Protein AF-0000000087712614 (afdb_homodimer)

Structure (mmCIF, N/CA/C/O backbone):
data_AF-0000000087712614-model_v1
#
loop_
_entity.id
_entity.type
_entity.pdbx_description
1 polymer 'FAD-binding protein'
#
loop_
_atom_site.group_PDB
_atom_site.id
_atom_site.type_symbol
_atom_site.label_atom_id
_atom_site.label_alt_id
_atom_site.label_comp_id
_atom_site.label_asym_id
_atom_site.label_entity_id
_atom_site.label_seq_id
_atom_site.pdbx_PDB_ins_code
_atom_site.Cartn_x
_atom_site.Cartn_y
_atom_site.Cartn_z
_atom_site.occupancy
_atom_site.B_iso_or_equiv
_atom_site.auth_seq_id
_atom_site.auth_comp_id
_atom_site.auth_asym_id
_atom_site.auth_atom_id
_atom_site.pdbx_PDB_model_num
ATOM 1 N N . MET A 1 1 ? -12.805 36.719 10.297 1 33.91 1 MET A N 1
ATOM 2 C CA . MET A 1 1 ? -12.125 36.125 9.141 1 33.91 1 MET A CA 1
ATOM 3 C C . MET A 1 1 ? -12.875 34.906 8.617 1 33.91 1 MET A C 1
ATOM 5 O O . MET A 1 1 ? -13.258 34.031 9.398 1 33.91 1 MET A O 1
ATOM 9 N N . ALA A 1 2 ? -13.734 34.875 7.688 1 45.16 2 ALA A N 1
ATOM 10 C CA . ALA A 1 2 ? -14.758 33.906 7.344 1 45.16 2 ALA A CA 1
ATOM 11 C C . ALA A 1 2 ? -14.164 32.5 7.293 1 45.16 2 ALA A C 1
ATOM 13 O O . ALA A 1 2 ? -13.086 32.281 6.734 1 45.16 2 ALA A O 1
ATOM 14 N N . GLY A 1 3 ? -14.352 31.453 8.211 1 66.75 3 GLY A N 1
ATOM 15 C CA . GLY A 1 3 ? -13.695 30.266 8.711 1 66.75 3 GLY A CA 1
ATOM 16 C C . GLY A 1 3 ? -13.422 29.234 7.637 1 66.75 3 GLY A C 1
ATOM 17 O O . GLY A 1 3 ? -14.062 29.25 6.582 1 66.75 3 GLY A O 1
ATOM 18 N N . GLU A 1 4 ? -12.125 28.641 7.559 1 88.06 4 GLU A N 1
ATOM 19 C CA . GLU A 1 4 ? -11.711 27.578 6.645 1 88.06 4 GLU A CA 1
ATOM 20 C C . GLU A 1 4 ? -12.703 26.422 6.656 1 88.06 4 GLU A C 1
ATOM 22 O O . GLU A 1 4 ? -13.008 25.859 7.715 1 88.06 4 GLU A O 1
ATOM 27 N N . LYS A 1 5 ? -13.414 26.234 5.465 1 97.12 5 LYS A N 1
ATOM 28 C CA . LYS A 1 5 ? -14.406 25.172 5.348 1 97.12 5 LYS A CA 1
ATOM 29 C C . LYS A 1 5 ? -14.016 24.172 4.266 1 97.12 5 LYS A C 1
ATOM 31 O O . LYS A 1 5 ? -13.633 24.562 3.16 1 97.12 5 LYS A O 1
ATOM 36 N N . VAL A 1 6 ? -14.062 22.844 4.621 1 98.75 6 VAL A N 1
ATOM 37 C CA . VAL A 1 6 ? -13.672 21.781 3.699 1 98.75 6 VAL A CA 1
ATOM 38 C C . VAL A 1 6 ? -14.828 20.797 3.525 1 98.75 6 VAL A C 1
ATOM 40 O O . VAL A 1 6 ? -15.477 20.422 4.5 1 98.75 6 VAL A O 1
ATOM 43 N N . LEU A 1 7 ? -15.141 20.469 2.268 1 98.88 7 LEU A N 1
ATOM 44 C CA . LEU A 1 7 ? -16.125 19.438 1.976 1 98.88 7 LEU A CA 1
ATOM 45 C C . LEU A 1 7 ? -15.461 18.078 1.809 1 98.88 7 LEU A C 1
ATOM 47 O O . LEU A 1 7 ? -14.445 17.953 1.116 1 98.88 7 LEU A O 1
ATOM 51 N N . VAL A 1 8 ? -15.953 17.094 2.512 1 98.94 8 VAL A N 1
ATOM 52 C CA . VAL A 1 8 ? -15.508 15.711 2.35 1 98.94 8 VAL A CA 1
ATOM 53 C C . VAL A 1 8 ? -16.625 14.875 1.742 1 98.94 8 VAL A C 1
ATOM 55 O O . VAL A 1 8 ? -17.75 14.844 2.27 1 98.94 8 VAL A O 1
ATOM 58 N N . VAL A 1 9 ? -16.344 14.219 0.599 1 98.94 9 VAL A N 1
ATOM 59 C CA . VAL A 1 9 ? -17.328 13.398 -0.088 1 98.94 9 VAL A CA 1
ATOM 60 C C . VAL A 1 9 ? -17.047 11.922 0.184 1 98.94 9 VAL A C 1
ATOM 62 O O . VAL A 1 9 ? -16.078 11.359 -0.318 1 98.94 9 VAL A O 1
ATOM 65 N N . GLY A 1 10 ? -17.938 11.273 0.932 1 98.75 10 GLY A N 1
ATOM 66 C CA . GLY A 1 10 ? -17.781 9.883 1.324 1 98.75 10 GLY A CA 1
ATOM 67 C C . GLY A 1 10 ? -17.359 9.719 2.775 1 98.75 10 GLY A C 1
ATOM 68 O O . GLY A 1 10 ? -16.453 10.406 3.25 1 98.75 10 GLY A O 1
ATOM 69 N N . SER A 1 11 ? -18.031 8.758 3.434 1 98.69 11 SER A N 1
ATOM 70 C CA . SER A 1 11 ? -17.766 8.555 4.852 1 98.69 11 SER A CA 1
ATOM 71 C C . SER A 1 11 ? -17.203 7.156 5.113 1 98.69 11 SER A C 1
ATOM 73 O O . SER A 1 11 ? -17.578 6.512 6.102 1 98.69 11 SER A O 1
ATOM 75 N N . GLY A 1 12 ? -16.422 6.652 4.125 1 98.62 12 GLY A N 1
ATOM 76 C CA . GLY A 1 12 ? -15.617 5.477 4.406 1 98.62 12 GLY A CA 1
ATOM 77 C C . GLY A 1 12 ? -14.414 5.773 5.277 1 98.62 12 GLY A C 1
ATOM 78 O O . GLY A 1 12 ? -14.273 6.883 5.793 1 98.62 12 GLY A O 1
ATOM 79 N N . PRO A 1 13 ? -13.555 4.793 5.406 1 98.75 13 PRO A N 1
ATOM 80 C CA . PRO A 1 13 ? -12.398 4.98 6.285 1 98.75 13 PRO A CA 1
ATOM 81 C C . PRO A 1 13 ? -11.586 6.227 5.938 1 98.75 13 PRO A C 1
ATOM 83 O O . PRO A 1 13 ? -11.18 6.969 6.832 1 98.75 13 PRO A O 1
ATOM 86 N N . ALA A 1 14 ? -11.375 6.473 4.691 1 98.88 14 ALA A N 1
ATOM 87 C CA . ALA A 1 14 ? -10.578 7.617 4.262 1 98.88 14 ALA A CA 1
ATOM 88 C C . ALA A 1 14 ? -11.281 8.93 4.605 1 98.88 14 ALA A C 1
ATOM 90 O O . ALA A 1 14 ? -10.664 9.844 5.156 1 98.88 14 ALA A O 1
ATOM 91 N N . GLY A 1 15 ? -12.555 9.031 4.297 1 98.88 15 GLY A N 1
ATOM 92 C CA . GLY A 1 15 ? -13.312 10.242 4.578 1 98.88 15 GLY A CA 1
ATOM 93 C C . GLY A 1 15 ? -13.453 10.523 6.062 1 98.88 15 GLY A C 1
ATOM 94 O O . GLY A 1 15 ? -13.352 11.672 6.496 1 98.88 15 GLY A O 1
ATOM 95 N N . LEU A 1 16 ? -13.688 9.461 6.824 1 98.81 16 LEU A N 1
ATOM 96 C CA . LEU A 1 16 ? -13.82 9.609 8.266 1 98.81 16 LEU A CA 1
ATOM 97 C C . LEU A 1 16 ? -12.516 10.117 8.883 1 98.81 16 LEU A C 1
ATOM 99 O O . LEU A 1 16 ? -12.531 11 9.742 1 98.81 16 LEU A O 1
ATOM 103 N N . SER A 1 17 ? -11.469 9.523 8.414 1 98.62 17 SER A N 1
ATOM 104 C CA . SER A 1 17 ? -10.156 9.922 8.906 1 98.62 17 SER A CA 1
ATOM 105 C C . SER A 1 17 ? -9.867 11.383 8.578 1 98.62 17 SER A C 1
ATOM 107 O O . SER A 1 17 ? -9.438 12.148 9.438 1 98.62 17 SER A O 1
ATOM 109 N N . ALA A 1 18 ? -10.102 11.797 7.367 1 98.88 18 ALA A N 1
ATOM 110 C CA . ALA A 1 18 ? -9.875 13.18 6.953 1 98.88 18 ALA A CA 1
ATOM 111 C C . ALA A 1 18 ? -10.727 14.141 7.77 1 98.88 18 ALA A C 1
ATOM 113 O O . ALA A 1 18 ? -10.234 15.172 8.242 1 98.88 18 ALA A O 1
ATOM 114 N N . THR A 1 19 ? -12 13.797 7.949 1 98.81 19 THR A N 1
ATOM 115 C CA . THR A 1 19 ? -12.945 14.641 8.68 1 98.81 19 THR A CA 1
ATOM 116 C C . THR A 1 19 ? -12.484 14.844 10.117 1 98.81 19 THR A C 1
ATOM 118 O O . THR A 1 19 ? -12.445 15.969 10.609 1 98.81 19 THR A O 1
ATOM 121 N N . LYS A 1 20 ? -12.109 13.758 10.719 1 97.94 20 LYS A N 1
ATOM 122 C CA . LYS A 1 20 ? -11.688 13.812 12.117 1 97.94 20 LYS A CA 1
ATOM 123 C C . LYS A 1 20 ? -10.477 14.719 12.289 1 97.94 20 LYS A C 1
ATOM 125 O O . LYS A 1 20 ? -10.453 15.57 13.188 1 97.94 20 LYS A O 1
ATOM 130 N N . GLU A 1 21 ? -9.477 14.539 11.43 1 97.56 21 GLU A N 1
ATOM 131 C CA .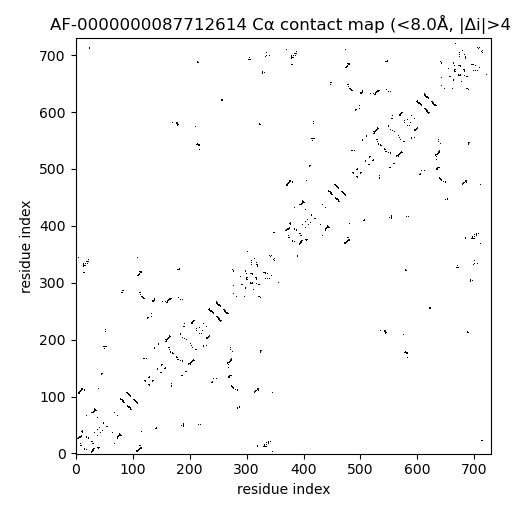 GLU A 1 21 ? -8.242 15.305 11.555 1 97.56 21 GLU A CA 1
ATOM 132 C C . GLU A 1 21 ? -8.492 16.797 11.336 1 97.56 21 GLU A C 1
ATOM 134 O O . GLU A 1 21 ? -7.957 17.625 12.07 1 97.56 21 GLU A O 1
ATOM 139 N N . LEU A 1 22 ? -9.273 17.125 10.352 1 98.25 22 LEU A N 1
ATOM 140 C CA . LEU A 1 22 ? -9.57 18.516 10.07 1 98.25 22 LEU A CA 1
ATOM 141 C C . LEU A 1 22 ? -10.336 19.156 11.234 1 98.25 22 LEU A C 1
ATOM 143 O O . LEU A 1 22 ? -10.047 20.281 11.625 1 98.25 22 LEU A O 1
ATOM 147 N N . ARG A 1 23 ? -11.25 18.438 11.812 1 97.69 23 ARG A N 1
ATOM 148 C CA . ARG A 1 23 ? -12.016 18.938 12.945 1 97.69 23 ARG A CA 1
ATOM 149 C C . ARG A 1 23 ? -11.117 19.156 14.156 1 97.69 23 ARG A C 1
ATOM 151 O O . ARG A 1 23 ? -11.266 20.141 14.891 1 97.69 23 ARG A O 1
ATOM 158 N N . ASN A 1 24 ? -10.219 18.234 14.352 1 96.06 24 ASN A N 1
ATOM 159 C CA . ASN A 1 24 ? -9.25 18.375 15.438 1 96.06 24 ASN A CA 1
ATOM 160 C C . ASN A 1 24 ? -8.492 19.703 15.336 1 96.06 24 ASN A C 1
ATOM 162 O O . ASN A 1 24 ? -8.086 20.266 16.359 1 96.06 24 ASN A O 1
ATOM 166 N N . LEU A 1 25 ? -8.352 20.203 14.109 1 96.12 25 LEU A N 1
ATOM 167 C CA . LEU A 1 25 ? -7.574 21.406 13.891 1 96.12 25 LEU A CA 1
ATOM 168 C C . LEU A 1 25 ? -8.484 22.641 13.844 1 96.12 25 LEU A C 1
ATOM 170 O O . LEU A 1 25 ? -8.023 23.75 13.562 1 96.12 25 LEU A O 1
ATOM 174 N N . GLY A 1 26 ? -9.734 22.438 14.016 1 95.31 26 GLY A N 1
ATOM 175 C CA . GLY A 1 26 ? -10.664 23.547 14.109 1 95.31 26 GLY A CA 1
ATOM 176 C C . GLY A 1 26 ? -11.242 23.969 12.773 1 95.31 26 GLY A C 1
ATOM 177 O O . GLY A 1 26 ? -11.875 25.016 12.656 1 95.31 26 GLY A O 1
ATOM 178 N N . VAL A 1 27 ? -11.039 23.141 11.789 1 97.38 27 VAL A N 1
ATOM 179 C CA . VAL A 1 27 ? -11.578 23.422 10.461 1 97.38 27 VAL A CA 1
ATOM 180 C C . VAL A 1 27 ? -13.055 23.016 10.414 1 97.38 27 VAL A C 1
ATOM 182 O O . VAL A 1 27 ? -13.438 21.969 10.945 1 97.38 27 VAL A O 1
ATOM 185 N N . ASP A 1 28 ? -13.836 23.891 9.82 1 97.56 28 ASP A N 1
ATOM 186 C CA . ASP A 1 28 ? -15.219 23.5 9.555 1 97.56 28 ASP A CA 1
ATOM 187 C C . ASP A 1 28 ? -15.297 22.484 8.422 1 97.56 28 ASP A C 1
ATOM 189 O O . ASP A 1 28 ? -14.695 22.672 7.363 1 97.56 28 ASP A O 1
ATOM 193 N N . VAL A 1 29 ? -16.031 21.391 8.703 1 98.56 29 VAL A N 1
ATOM 194 C CA . VAL A 1 29 ? -16.125 20.328 7.703 1 98.56 29 VAL A CA 1
ATOM 195 C C . VAL A 1 29 ? -17.594 20.062 7.375 1 98.56 29 VAL A C 1
ATOM 197 O O . VAL A 1 29 ? -18.453 20.047 8.266 1 98.56 29 VAL A O 1
ATOM 200 N N . VAL A 1 30 ? -17.859 19.953 6.086 1 98.69 30 VAL A N 1
ATOM 201 C CA . VAL A 1 30 ? -19.125 19.406 5.586 1 98.69 30 VAL A CA 1
ATOM 202 C C . VAL A 1 30 ? -18.891 18.016 5.02 1 98.69 30 VAL A C 1
ATOM 204 O O . VAL A 1 30 ? -18.078 17.828 4.109 1 98.69 30 VAL A O 1
ATOM 207 N N . LEU A 1 31 ? -19.594 17.047 5.621 1 98.81 31 LEU A N 1
ATOM 208 C CA . LEU A 1 31 ? -19.484 15.664 5.18 1 98.81 31 LEU A CA 1
ATOM 209 C C . LEU A 1 31 ? -20.719 15.234 4.398 1 98.81 31 LEU A C 1
ATOM 211 O O . LEU A 1 31 ? -21.844 15.43 4.859 1 98.81 31 LEU A O 1
ATOM 215 N N . VAL A 1 32 ? -20.531 14.75 3.193 1 98.88 32 VAL A N 1
ATOM 216 C CA . VAL A 1 32 ? -21.625 14.258 2.369 1 98.88 32 VAL A CA 1
ATOM 217 C C . VAL A 1 32 ? -21.516 12.742 2.201 1 98.88 32 VAL A C 1
ATOM 219 O O . VAL A 1 32 ? -20.469 12.234 1.781 1 98.88 32 VAL A O 1
ATOM 222 N N . GLU A 1 33 ? -22.531 12.039 2.582 1 98.69 33 GLU A N 1
ATOM 223 C CA . GLU A 1 33 ? -22.609 10.586 2.486 1 98.69 33 GLU A CA 1
ATOM 224 C C . GLU A 1 33 ? -23.891 10.133 1.8 1 98.69 33 GLU A C 1
ATOM 226 O O . GLU A 1 33 ? -24.984 10.617 2.133 1 98.69 33 GLU A O 1
ATOM 231 N N . ARG A 1 34 ? -23.703 9.25 0.822 1 97.94 34 ARG A N 1
ATOM 232 C CA . ARG A 1 34 ? -24.859 8.805 0.035 1 97.94 34 ARG A CA 1
ATOM 233 C C . ARG A 1 34 ? -25.719 7.832 0.829 1 97.94 34 ARG A C 1
ATOM 235 O O . ARG A 1 34 ? -26.922 7.742 0.605 1 97.94 34 ARG A O 1
ATOM 242 N N . GLU A 1 35 ? -25.141 7.09 1.758 1 97.88 35 GLU A N 1
ATOM 243 C CA . GLU A 1 35 ? -25.859 6.094 2.547 1 97.88 35 GLU A CA 1
ATOM 244 C C . GLU A 1 35 ? -26.484 6.723 3.793 1 97.88 35 GLU A C 1
ATOM 246 O O . GLU A 1 35 ? -26.203 7.875 4.117 1 97.88 35 GLU A O 1
ATOM 251 N N . SER A 1 36 ? -27.344 5.926 4.539 1 97.88 36 SER A N 1
ATOM 252 C CA . SER A 1 36 ? -28 6.379 5.758 1 97.88 36 SER A CA 1
ATOM 253 C C . SER A 1 36 ? -27.125 6.105 6.988 1 97.88 36 SER A C 1
ATOM 255 O O . SER A 1 36 ? -27.562 6.348 8.117 1 97.88 36 SER A O 1
ATOM 257 N N . TYR A 1 37 ? -25.938 5.574 6.777 1 97.44 37 TYR A N 1
ATOM 258 C CA . TYR A 1 37 ? -25 5.254 7.848 1 97.44 37 TYR A CA 1
ATOM 259 C C . TYR A 1 37 ? -23.594 5.691 7.492 1 97.44 37 TYR A C 1
ATOM 261 O O . TYR A 1 37 ? -23.281 5.914 6.316 1 97.44 37 TYR A O 1
ATOM 269 N N . LEU A 1 38 ? -22.75 5.848 8.484 1 98.38 38 LEU A N 1
ATOM 270 C CA . LEU A 1 38 ? -21.328 6.121 8.289 1 98.38 38 LEU A CA 1
ATOM 271 C C . LEU A 1 38 ? -20.531 4.824 8.258 1 98.38 38 LEU A C 1
ATOM 273 O O . LEU A 1 38 ? -20.969 3.807 8.797 1 98.38 38 LEU A O 1
ATOM 277 N N . GLY A 1 39 ? -19.375 4.891 7.578 1 98.25 39 GLY A N 1
ATOM 278 C CA . GLY A 1 39 ? -18.484 3.754 7.684 1 98.25 39 GLY A CA 1
ATOM 279 C C . GLY A 1 39 ? -18.141 3.137 6.34 1 98.25 39 GLY A C 1
ATOM 280 O O . GLY A 1 39 ? -17.234 2.301 6.242 1 98.25 39 GLY A O 1
ATOM 281 N N . GLY A 1 40 ? -18.844 3.523 5.305 1 97.75 40 GLY A N 1
ATOM 282 C CA . GLY A 1 40 ? -18.516 3.117 3.951 1 97.75 40 GLY A CA 1
ATOM 283 C C . GLY A 1 40 ? -18.734 1.637 3.699 1 97.75 40 GLY A C 1
ATOM 284 O O . GLY A 1 40 ? -19.625 1.029 4.293 1 97.75 40 GLY A O 1
ATOM 285 N N . THR A 1 41 ? -17.953 1.081 2.785 1 97.12 41 THR A N 1
ATOM 286 C CA . THR A 1 41 ? -18.109 -0.288 2.309 1 97.12 41 THR A CA 1
ATOM 287 C C . THR A 1 41 ? -17.938 -1.283 3.453 1 97.12 41 THR A C 1
ATOM 289 O O . THR A 1 41 ? -18.656 -2.285 3.521 1 97.12 41 THR A O 1
ATOM 292 N N . PRO A 1 42 ? -17.016 -1.047 4.375 1 97.44 42 PRO A N 1
ATOM 293 C CA . PRO A 1 42 ? -16.906 -1.999 5.48 1 97.44 42 PRO A CA 1
ATOM 294 C C . PRO A 1 42 ? -18.203 -2.15 6.273 1 97.44 42 PRO A C 1
ATOM 296 O O . PRO A 1 42 ? -18.562 -3.26 6.672 1 97.44 42 PRO A O 1
ATOM 299 N N . LYS A 1 43 ? -18.844 -1.095 6.48 1 96.69 43 LYS A N 1
ATOM 300 C CA . LYS A 1 43 ? -20.125 -1.146 7.184 1 96.69 43 LYS A CA 1
ATOM 301 C C . LYS A 1 43 ? -21.219 -1.726 6.289 1 96.69 43 LYS A C 1
ATOM 303 O O . LYS A 1 43 ? -22.031 -2.533 6.742 1 96.69 43 LYS A O 1
ATOM 308 N N . LYS A 1 44 ? -21.266 -1.303 5.09 1 95.62 44 LYS A N 1
ATOM 309 C CA . LYS A 1 44 ? -22.266 -1.758 4.129 1 95.62 44 LYS A CA 1
ATOM 310 C C . LYS A 1 44 ? -22.266 -3.279 4.008 1 95.62 44 LYS A C 1
ATOM 312 O O . LYS A 1 44 ? -23.328 -3.908 3.967 1 95.62 44 LYS A O 1
ATOM 317 N N . LEU A 1 45 ? -21.094 -3.811 3.973 1 96.12 45 LEU A N 1
ATOM 318 C CA . LEU A 1 45 ? -20.953 -5.238 3.713 1 96.12 45 LEU A CA 1
ATOM 319 C C . LEU A 1 45 ? -20.781 -6.012 5.016 1 96.12 45 LEU A C 1
ATOM 321 O O . LEU A 1 45 ? -20.531 -7.223 4.992 1 96.12 45 LEU A O 1
ATOM 325 N N . LYS A 1 46 ? -20.812 -5.352 6.098 1 96.19 46 LYS A N 1
ATOM 326 C CA . LYS A 1 46 ? -20.688 -5.961 7.418 1 96.19 46 LYS A CA 1
ATOM 327 C C . LYS A 1 46 ? -19.422 -6.797 7.52 1 96.19 46 LYS A C 1
ATOM 329 O O . LYS A 1 46 ? -19.469 -7.98 7.867 1 96.19 46 LYS A O 1
ATOM 334 N N . TYR A 1 47 ? -18.297 -6.109 7.27 1 97.25 47 TYR A N 1
ATOM 335 C CA . TYR A 1 47 ? -17.016 -6.797 7.383 1 97.25 47 TYR A CA 1
ATOM 336 C C . TYR A 1 47 ? -16.875 -7.492 8.734 1 97.25 47 TYR A C 1
ATOM 338 O O . TYR A 1 47 ? -17.25 -6.93 9.766 1 97.25 47 TYR A O 1
ATOM 346 N N . SER A 1 48 ? -16.406 -8.703 8.75 1 96.81 48 SER A N 1
ATOM 347 C CA . SER A 1 48 ? -16.172 -9.453 9.977 1 96.81 48 SER A CA 1
ATOM 348 C C . SER A 1 48 ? -14.812 -9.117 10.578 1 96.81 48 SER A C 1
ATOM 350 O O . SER A 1 48 ? -14.641 -8.062 11.18 1 96.81 48 SER A O 1
ATOM 352 N N . LEU A 1 49 ? -13.797 -9.922 10.273 1 97 49 LEU A N 1
ATOM 353 C CA . LEU A 1 49 ? -12.438 -9.625 10.719 1 97 49 LEU A CA 1
ATOM 354 C C . LEU A 1 49 ? -11.672 -8.859 9.641 1 97 49 LEU A C 1
ATOM 356 O O . LEU A 1 49 ? -11.953 -9 8.453 1 97 49 LEU A O 1
ATOM 360 N N . LEU A 1 50 ? -10.766 -8.031 10.141 1 97.56 50 LEU A N 1
ATOM 361 C CA . LEU A 1 50 ? -9.906 -7.301 9.219 1 97.56 50 LEU A CA 1
ATOM 362 C C . LEU A 1 50 ? -8.523 -7.941 9.133 1 97.56 50 LEU A C 1
ATOM 364 O O . LEU A 1 50 ? -7.973 -8.375 10.148 1 97.56 50 LEU A O 1
ATOM 368 N N . PHE A 1 51 ? -8.094 -8.07 7.879 1 97.12 51 PHE A N 1
ATOM 369 C CA . PHE A 1 51 ? -6.703 -8.461 7.688 1 97.12 51 PHE A CA 1
ATOM 370 C C . PHE A 1 51 ? -5.77 -7.277 7.891 1 97.12 51 PHE A C 1
ATOM 372 O O . PHE A 1 51 ? -6.18 -6.125 7.746 1 97.12 51 PHE A O 1
ATOM 379 N N . PRO A 1 52 ? -4.488 -7.41 8.227 1 96.5 52 PRO A N 1
ATOM 380 C CA . PRO A 1 52 ? -3.881 -8.719 8.484 1 96.5 52 PRO A CA 1
ATOM 381 C C . PRO A 1 52 ? -3.971 -9.125 9.953 1 96.5 52 PRO A C 1
ATOM 383 O O . PRO A 1 52 ? -3.574 -10.234 10.312 1 96.5 52 PRO A O 1
ATOM 386 N N . GLU A 1 53 ? -4.496 -8.266 10.82 1 96.56 53 GLU A N 1
ATOM 387 C CA . GLU A 1 53 ? -4.434 -8.492 12.266 1 96.56 53 GLU A CA 1
ATOM 388 C C . GLU A 1 53 ? -5.562 -9.406 12.734 1 96.56 53 GLU A C 1
ATOM 390 O O . GLU A 1 53 ? -5.598 -9.812 13.891 1 96.56 53 GLU A O 1
ATOM 395 N N . LEU A 1 54 ? -6.469 -9.711 11.883 1 96.81 54 LEU A N 1
ATOM 396 C CA . LEU A 1 54 ? -7.574 -10.617 12.18 1 96.81 54 LEU A CA 1
ATOM 397 C C . LEU A 1 54 ? -8.344 -10.156 13.406 1 96.81 54 LEU A C 1
ATOM 399 O O . LEU A 1 54 ? -8.602 -10.945 14.32 1 96.81 54 LEU A O 1
ATOM 403 N N . ARG A 1 55 ? -8.648 -8.891 13.461 1 96.25 55 ARG A N 1
ATOM 404 C CA . ARG A 1 55 ? -9.477 -8.312 14.516 1 96.25 55 ARG A CA 1
ATOM 405 C C . ARG A 1 55 ? -10.828 -7.867 13.969 1 96.25 55 ARG A C 1
ATOM 407 O O . ARG A 1 55 ? -10.961 -7.598 12.766 1 96.25 55 ARG A O 1
ATOM 414 N N . PRO A 1 56 ? -11.812 -7.766 14.82 1 96.44 56 PRO A N 1
ATOM 415 C CA . PRO A 1 56 ? -13.117 -7.312 14.352 1 96.44 56 PRO A CA 1
ATOM 416 C C . PRO A 1 56 ? -13.07 -5.934 13.695 1 96.44 56 PRO A C 1
ATOM 418 O O . PRO A 1 56 ? -12.398 -5.031 14.195 1 96.44 56 PRO A O 1
ATOM 421 N N . ALA A 1 57 ? -13.812 -5.832 12.594 1 96.94 57 ALA A N 1
ATOM 422 C CA . ALA A 1 57 ? -13.859 -4.574 11.852 1 96.94 57 ALA A CA 1
ATOM 423 C C . ALA A 1 57 ? -14.336 -3.428 12.742 1 96.94 57 ALA A C 1
ATOM 425 O O . ALA A 1 57 ? -13.883 -2.291 12.594 1 96.94 57 ALA A O 1
ATOM 426 N N . SER A 1 58 ? -15.18 -3.701 13.672 1 96.06 58 SER A N 1
ATOM 427 C CA . SER A 1 58 ? -15.758 -2.691 14.555 1 96.06 58 SER A CA 1
ATOM 428 C C . SER A 1 58 ? -14.68 -2.023 15.398 1 96.06 58 SER A C 1
ATOM 430 O O . SER A 1 58 ? -14.789 -0.845 15.742 1 96.06 58 SER A O 1
ATOM 432 N N . GLU A 1 59 ? -13.617 -2.729 15.688 1 96.69 59 GLU A N 1
ATOM 433 C CA . GLU A 1 59 ? -12.547 -2.191 16.516 1 96.69 59 GLU A CA 1
ATOM 434 C C . GLU A 1 59 ? -11.789 -1.081 15.797 1 96.69 59 GLU A C 1
ATOM 436 O O . GLU A 1 59 ? -11.148 -0.244 16.438 1 96.69 59 GLU A O 1
ATOM 441 N N . VAL A 1 60 ? -11.859 -1.076 14.492 1 97.5 60 VAL A N 1
ATOM 442 C CA . VAL A 1 60 ? -11.164 -0.067 13.703 1 97.5 60 VAL A CA 1
ATOM 443 C C . VAL A 1 60 ? -12.148 1.024 13.281 1 97.5 60 VAL A C 1
ATOM 445 O O . VAL A 1 60 ? -11.852 2.215 13.398 1 97.5 60 VAL A O 1
ATOM 448 N N . LEU A 1 61 ? -13.352 0.651 12.914 1 97.81 61 LEU A N 1
ATOM 449 C CA . LEU A 1 61 ? -14.289 1.578 12.289 1 97.81 61 LEU A CA 1
ATOM 450 C C . LEU A 1 61 ? -15.055 2.369 13.344 1 97.81 61 LEU A C 1
ATOM 452 O O . LEU A 1 61 ? -15.344 3.553 13.148 1 97.81 61 LEU A O 1
ATOM 456 N N . ASP A 1 62 ? -15.391 1.724 14.445 1 97.38 62 ASP A N 1
ATOM 457 C CA . ASP A 1 62 ? -16.25 2.373 15.43 1 97.38 62 ASP A CA 1
ATOM 458 C C . ASP A 1 62 ? -15.586 3.617 16.016 1 97.38 62 ASP A C 1
ATOM 460 O O . ASP A 1 62 ? -16.203 4.676 16.109 1 97.38 62 ASP A O 1
ATOM 464 N N . PRO A 1 63 ? -14.32 3.518 16.391 1 96.75 63 PRO A N 1
ATOM 465 C CA . PRO A 1 63 ? -13.664 4.73 16.891 1 96.75 63 PRO A CA 1
ATOM 466 C C . PRO A 1 63 ? -13.625 5.844 15.844 1 96.75 63 PRO A C 1
ATOM 468 O O . PRO A 1 63 ? -13.703 7.027 16.188 1 96.75 63 PRO A O 1
ATOM 471 N N . LEU A 1 64 ? -13.43 5.508 14.586 1 97.06 64 LEU A N 1
ATOM 472 C CA . LEU A 1 64 ? -13.438 6.504 13.516 1 97.06 64 LEU A CA 1
ATOM 473 C C . LEU A 1 64 ? -14.797 7.18 13.406 1 97.06 64 LEU A C 1
ATOM 475 O O . LEU A 1 64 ? -14.883 8.406 13.312 1 97.06 64 LEU A O 1
ATOM 479 N N . ILE A 1 65 ? -15.812 6.367 13.43 1 98.06 65 ILE A N 1
ATOM 480 C CA . ILE A 1 65 ? -17.188 6.863 13.312 1 98.06 65 ILE A CA 1
ATOM 481 C C . ILE A 1 65 ? -17.516 7.742 14.516 1 98.06 65 ILE A C 1
ATOM 483 O O . ILE A 1 65 ? -18.031 8.852 14.352 1 98.06 65 ILE A O 1
ATOM 487 N N . LYS A 1 66 ? -17.203 7.293 15.672 1 96.75 66 LYS A N 1
ATOM 488 C CA . LYS A 1 66 ? -17.484 8.039 16.891 1 96.75 66 LYS A CA 1
ATOM 489 C C . LYS A 1 66 ? -16.75 9.375 16.891 1 96.75 66 LYS A C 1
ATOM 491 O O . LYS A 1 66 ? -17.266 10.383 17.375 1 96.75 66 LYS A O 1
ATOM 496 N N . GLY A 1 67 ? -15.508 9.312 16.391 1 94.5 67 GLY A N 1
ATOM 497 C CA . GLY A 1 67 ? -14.742 10.547 16.297 1 94.5 67 GLY A CA 1
ATOM 498 C C . GLY A 1 67 ? -15.414 11.602 15.445 1 94.5 67 GLY A C 1
ATOM 499 O O . GLY A 1 67 ? -15.375 12.789 15.781 1 94.5 67 GLY A O 1
ATOM 500 N N . VAL A 1 68 ? -16.016 11.211 14.398 1 96.5 68 VAL A N 1
ATOM 501 C CA . VAL A 1 68 ? -16.703 12.133 13.492 1 96.5 68 VAL A CA 1
ATOM 502 C C . VAL A 1 68 ? -18.016 12.57 14.109 1 96.5 68 VAL A C 1
ATOM 504 O O . VAL A 1 68 ? -18.359 13.758 14.094 1 96.5 68 VAL A O 1
ATOM 507 N N . GLU A 1 69 ? -18.719 11.664 14.727 1 95.5 69 GLU A N 1
ATOM 508 C CA . GLU A 1 69 ? -20.016 11.969 15.344 1 95.5 69 GLU A CA 1
ATOM 509 C C . GLU A 1 69 ? -19.844 12.945 16.516 1 95.5 69 GLU A C 1
ATOM 511 O O . GLU A 1 69 ? -20.656 13.852 16.688 1 95.5 69 GLU A O 1
ATOM 516 N N . SER A 1 70 ? -18.828 12.773 17.234 1 94.06 70 SER A N 1
ATOM 517 C CA . SER A 1 70 ? -18.594 13.586 18.422 1 94.06 70 SER A CA 1
ATOM 518 C C . SER A 1 70 ? -18.062 14.969 18.062 1 94.06 70 SER A C 1
ATOM 520 O O . SER A 1 70 ? -18.062 15.875 18.891 1 94.06 70 SER A O 1
ATOM 522 N N . SER A 1 71 ? -17.625 15.117 16.844 1 92.75 71 SER A N 1
ATOM 523 C CA . SER A 1 71 ? -17 16.375 16.453 1 92.75 71 SER A CA 1
ATOM 524 C C . SER A 1 71 ? -18.031 17.406 16.031 1 92.75 71 SER A C 1
ATOM 526 O O . SER A 1 71 ? -17.688 18.578 15.82 1 92.75 71 SER A O 1
ATOM 528 N N . GLY A 1 72 ? -19.297 17.062 15.914 1 91.75 72 GLY A N 1
ATOM 529 C CA . GLY A 1 72 ? -20.359 17.984 15.539 1 91.75 72 GLY A CA 1
ATOM 530 C C . GLY A 1 72 ? -20.281 18.422 14.086 1 91.75 72 GLY A C 1
ATOM 531 O O . GLY A 1 72 ? -20.688 19.531 13.742 1 91.75 72 GLY A O 1
ATOM 532 N N . VAL A 1 73 ? -19.766 17.625 13.281 1 96.5 73 VAL A N 1
ATOM 533 C CA . VAL A 1 73 ? -19.609 17.891 11.859 1 96.5 73 VAL A CA 1
ATOM 534 C C . VAL A 1 73 ? -20.969 17.969 11.188 1 96.5 73 VAL A C 1
ATOM 536 O O . VAL A 1 73 ? -21.859 17.156 11.492 1 96.5 73 VAL A O 1
ATOM 539 N N . LYS A 1 74 ? -21.156 19 10.359 1 97.62 74 LYS A N 1
ATOM 540 C CA . LYS A 1 74 ? -22.344 19.031 9.516 1 97.62 74 LYS A CA 1
ATOM 541 C C . LYS A 1 74 ? -22.328 17.891 8.5 1 97.62 74 LYS A C 1
ATOM 543 O O . LYS A 1 74 ? -21.453 17.844 7.633 1 97.62 74 LYS A O 1
ATOM 548 N N . THR A 1 75 ? -23.344 17.047 8.594 1 98.38 75 THR A N 1
ATOM 549 C CA . THR A 1 75 ? -23.359 15.867 7.738 1 98.38 75 THR A CA 1
ATOM 550 C C . THR A 1 75 ? -24.641 15.812 6.914 1 98.38 75 THR A C 1
ATOM 552 O O . THR A 1 75 ? -25.734 15.93 7.457 1 98.38 75 THR A O 1
ATOM 555 N N . TYR A 1 76 ? -24.469 15.766 5.66 1 98.56 76 TYR A N 1
ATOM 556 C CA . TYR A 1 76 ? -25.578 15.461 4.758 1 98.56 76 TYR A CA 1
ATOM 557 C C . TYR A 1 76 ? -25.641 13.969 4.465 1 98.56 76 TYR A C 1
ATOM 559 O O . TYR A 1 76 ? -24.875 13.453 3.652 1 98.56 76 TYR A O 1
ATOM 567 N N . MET A 1 77 ? -26.578 13.289 5.098 1 98.25 77 MET A N 1
ATOM 568 C CA . MET A 1 77 ? -26.797 11.867 4.852 1 98.25 77 MET A CA 1
ATOM 569 C C . MET A 1 77 ? -27.734 11.648 3.672 1 98.25 77 MET A C 1
ATOM 571 O O . MET A 1 77 ? -28.469 12.562 3.283 1 98.25 77 MET A O 1
ATOM 575 N N . GLU A 1 78 ? -27.625 10.43 3.082 1 98.31 78 GLU A N 1
ATOM 576 C CA . GLU A 1 78 ? -28.469 10.062 1.945 1 98.31 78 GLU A CA 1
ATOM 577 C C . GLU A 1 78 ? -28.484 11.18 0.9 1 98.31 78 GLU A C 1
ATOM 579 O O . GLU A 1 78 ? -29.562 11.555 0.415 1 98.31 78 GLU A O 1
ATOM 584 N N . SER A 1 79 ? -27.312 11.703 0.624 1 98.69 79 SER A N 1
ATOM 585 C CA . SER A 1 79 ? -27.141 12.836 -0.278 1 98.69 79 SER A CA 1
ATOM 586 C C . SER A 1 79 ? -25.953 12.633 -1.205 1 98.69 79 SER A C 1
ATOM 588 O O . SER A 1 79 ? -25.047 11.852 -0.896 1 98.69 79 SER A O 1
ATOM 590 N N . ILE A 1 80 ? -26.016 13.273 -2.352 1 98.44 80 ILE A N 1
ATOM 591 C CA . ILE A 1 80 ? -24.922 13.18 -3.32 1 98.44 80 ILE A CA 1
ATOM 592 C C . ILE A 1 80 ? -24.516 14.586 -3.762 1 98.44 80 ILE A C 1
ATOM 594 O O . ILE A 1 80 ? -25.312 15.523 -3.705 1 98.44 80 ILE A O 1
ATOM 598 N N . VAL A 1 81 ? -23.234 14.727 -4.133 1 98.56 81 VAL A N 1
ATOM 599 C CA . VAL A 1 81 ? -22.766 15.961 -4.758 1 98.56 81 VAL A CA 1
ATOM 600 C C . VAL A 1 81 ? -23.156 15.969 -6.234 1 98.56 81 VAL A C 1
ATOM 602 O O . VAL A 1 81 ? -22.766 15.086 -6.996 1 98.56 81 VAL A O 1
ATOM 605 N N . GLU A 1 82 ? -23.797 16.984 -6.641 1 97 82 GLU A N 1
ATOM 606 C CA . GLU A 1 82 ? -24.312 17.062 -8.008 1 97 82 GLU A CA 1
ATOM 607 C C . GLU A 1 82 ? -23.406 17.922 -8.891 1 97 82 GLU A C 1
ATOM 609 O O . GLU A 1 82 ? -23.297 17.672 -10.094 1 97 82 GLU A O 1
ATOM 614 N N . GLY A 1 83 ? -22.828 18.891 -8.266 1 96.75 83 GLY A N 1
ATOM 615 C CA . GLY A 1 83 ? -21.969 19.766 -9.062 1 96.75 83 GLY A CA 1
ATOM 616 C C . GLY A 1 83 ? -21.172 20.734 -8.219 1 96.75 83 GLY A C 1
ATOM 617 O O . GLY A 1 83 ? -21.453 20.906 -7.027 1 96.75 83 GLY A O 1
ATOM 618 N N . VAL A 1 84 ? -20.188 21.281 -8.938 1 97.94 84 VAL A N 1
ATOM 619 C CA . VAL A 1 84 ? -19.328 22.25 -8.266 1 97.94 84 VAL A CA 1
ATOM 620 C C . VAL A 1 84 ? -19.078 23.453 -9.18 1 97.94 84 VAL A C 1
ATOM 622 O O . VAL A 1 84 ? -18.969 23.297 -10.398 1 97.94 84 VAL A O 1
ATOM 625 N N . LYS A 1 85 ? -19.078 24.609 -8.625 1 97.38 85 LYS A N 1
ATOM 626 C CA . LYS A 1 85 ? -18.719 25.844 -9.32 1 97.38 85 LYS A CA 1
ATOM 627 C C . LYS A 1 85 ? -17.484 26.484 -8.672 1 97.38 85 LYS A C 1
ATOM 629 O O . LYS A 1 85 ? -17.484 26.734 -7.465 1 97.38 85 LYS A O 1
ATOM 634 N N . ASP A 1 86 ? -16.484 26.75 -9.445 1 95.5 86 ASP A N 1
ATOM 635 C CA . ASP A 1 86 ? -15.281 27.422 -8.953 1 95.5 86 ASP A CA 1
ATOM 636 C C . ASP A 1 86 ? -15.555 28.906 -8.68 1 95.5 86 ASP A C 1
ATOM 638 O O . ASP A 1 86 ? -16.047 29.625 -9.555 1 95.5 86 ASP A O 1
ATOM 642 N N . GLU A 1 87 ? -15.227 29.375 -7.453 1 93 87 GLU A N 1
ATOM 643 C CA . GLU A 1 87 ? -15.477 30.75 -7.055 1 93 87 GLU A CA 1
ATOM 644 C C . GLU A 1 87 ? -14.172 31.531 -6.887 1 93 87 GLU A C 1
ATOM 646 O O . GLU A 1 87 ? -14.164 32.625 -6.312 1 93 87 GLU A O 1
ATOM 651 N N . GLY A 1 88 ? -13.023 31.031 -7.312 1 84.12 88 GLY A N 1
ATOM 652 C CA . GLY A 1 88 ? -11.742 31.672 -7.137 1 84.12 88 GLY A CA 1
ATOM 653 C C . GLY A 1 88 ? -11.047 31.297 -5.84 1 84.12 88 GLY A C 1
ATOM 654 O O . GLY A 1 88 ? -9.977 30.688 -5.855 1 84.12 88 GLY A O 1
ATOM 655 N N . LYS A 1 89 ? -11.75 31.656 -4.68 1 86.81 89 LYS A N 1
ATOM 656 C CA . LYS A 1 89 ? -11.195 31.312 -3.375 1 86.81 89 LYS A CA 1
ATOM 657 C C . LYS A 1 89 ? -11.93 30.109 -2.771 1 86.81 89 LYS A C 1
ATOM 659 O O . LYS A 1 89 ? -12.125 30.047 -1.556 1 86.81 89 LYS A O 1
ATOM 664 N N . GLY A 1 90 ? -12.352 29.281 -3.691 1 96.31 90 GLY A N 1
ATOM 665 C CA . GLY A 1 90 ? -13.102 28.125 -3.229 1 96.31 90 GLY A CA 1
ATOM 666 C C . GLY A 1 90 ? -14.172 27.672 -4.211 1 96.31 90 GLY A C 1
ATOM 667 O O . GLY A 1 90 ? -14.031 27.875 -5.418 1 96.31 90 GLY A O 1
ATOM 668 N N . PHE A 1 91 ? -15.188 26.891 -3.611 1 98.06 91 PHE A N 1
ATOM 669 C CA . PHE A 1 91 ? -16.203 26.281 -4.457 1 98.06 91 PHE A CA 1
ATOM 670 C C . PHE A 1 91 ? -17.594 26.484 -3.873 1 98.06 91 PHE A C 1
ATOM 672 O O . PHE A 1 91 ? -17.75 26.594 -2.656 1 98.06 91 PHE A O 1
ATOM 679 N N . THR A 1 92 ? -18.516 26.625 -4.781 1 98.38 92 THR A N 1
ATOM 680 C CA . THR A 1 92 ? -19.891 26.375 -4.418 1 98.38 92 THR A CA 1
ATOM 681 C C . THR A 1 92 ? -20.312 24.969 -4.848 1 98.38 92 THR A C 1
ATOM 683 O O . THR A 1 92 ? -20.25 24.625 -6.031 1 98.38 92 THR A O 1
ATOM 686 N N . VAL A 1 93 ? -20.734 24.172 -3.854 1 98.56 93 VAL A N 1
ATOM 687 C CA . VAL A 1 93 ? -21.047 22.781 -4.121 1 98.56 93 VAL A CA 1
ATOM 688 C C . VAL A 1 93 ? -22.562 22.562 -3.982 1 98.56 93 VAL A C 1
ATOM 690 O O . VAL A 1 93 ? -23.156 22.938 -2.973 1 98.56 93 VAL A O 1
ATOM 693 N N . SER A 1 94 ? -23.141 21.969 -5.012 1 98.75 94 SER A N 1
ATOM 694 C CA . SER A 1 94 ? -24.547 21.594 -4.965 1 98.75 94 SER A CA 1
ATOM 695 C C . SER A 1 94 ? -24.734 20.172 -4.438 1 98.75 94 SER A C 1
ATOM 697 O O . SER A 1 94 ? -24.203 19.219 -5.012 1 98.75 94 SER A O 1
ATOM 69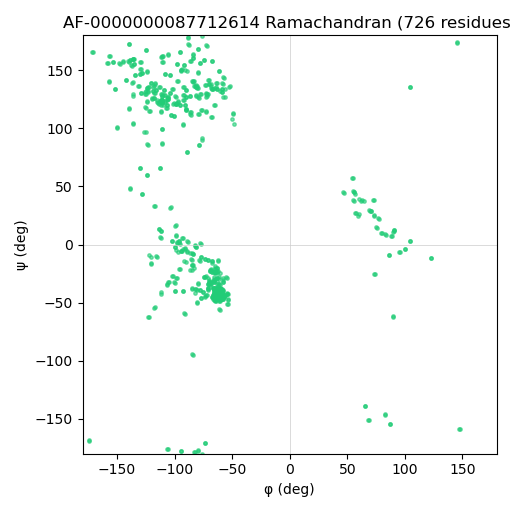9 N N . ILE A 1 95 ? -25.469 20.078 -3.322 1 98.81 95 ILE A N 1
ATOM 700 C CA . ILE A 1 95 ? -25.734 18.797 -2.682 1 98.81 95 ILE A CA 1
ATOM 701 C C . ILE A 1 95 ? -27.219 18.438 -2.824 1 98.81 95 ILE A C 1
ATOM 703 O O . ILE A 1 95 ? -28.094 19.234 -2.451 1 98.81 95 ILE A O 1
ATOM 707 N N . LYS A 1 96 ? -27.484 17.281 -3.373 1 98.56 96 LYS A N 1
ATOM 708 C CA . LYS A 1 96 ? -28.859 16.812 -3.584 1 98.56 96 LYS A CA 1
ATOM 709 C C . LYS A 1 96 ? -29.203 15.672 -2.627 1 98.56 96 LYS A C 1
ATOM 711 O O . LYS A 1 96 ? -28.469 14.68 -2.547 1 98.56 96 LYS A O 1
ATOM 716 N N . ASP A 1 97 ? -30.312 15.781 -1.922 1 97.88 97 ASP A N 1
ATOM 717 C CA . ASP A 1 97 ? -30.719 14.719 -1.007 1 97.88 97 ASP A CA 1
ATOM 718 C C . ASP A 1 97 ? -31.688 13.75 -1.687 1 97.88 97 ASP A C 1
ATOM 720 O O . ASP A 1 97 ? -31.953 13.867 -2.887 1 97.88 97 ASP A O 1
ATOM 724 N N . LYS A 1 98 ? -32.125 12.812 -0.91 1 95.69 98 LYS A N 1
ATOM 725 C CA . LYS A 1 98 ? -32.938 11.727 -1.443 1 95.69 98 LYS A CA 1
ATOM 726 C C . LYS A 1 98 ? -34.281 12.258 -1.963 1 95.69 98 LYS A C 1
ATOM 728 O O . LYS A 1 98 ? -34.906 11.641 -2.826 1 95.69 98 LYS A O 1
ATOM 733 N N . SER A 1 99 ? -34.75 13.398 -1.491 1 96.69 99 SER A N 1
ATOM 734 C CA . SER A 1 99 ? -36.031 13.984 -1.923 1 96.69 99 SER A CA 1
ATOM 735 C C . SER A 1 99 ? -35.844 14.82 -3.184 1 96.69 99 SER A C 1
ATOM 737 O O . SER A 1 99 ? -36.812 15.242 -3.805 1 96.69 99 SER A O 1
ATOM 739 N N . GLY A 1 100 ? -34.656 15.086 -3.51 1 96.75 100 GLY A N 1
ATOM 740 C CA . GLY A 1 100 ? -34.375 15.898 -4.688 1 96.75 100 GLY A CA 1
ATOM 741 C C . GLY A 1 100 ? -34.062 17.344 -4.355 1 96.75 100 GLY A C 1
ATOM 742 O O . GLY A 1 100 ? -33.719 18.141 -5.238 1 96.75 100 GLY A O 1
ATOM 743 N N . LYS A 1 101 ? -34.156 17.688 -3.143 1 97.88 101 LYS A N 1
ATOM 744 C CA . LYS A 1 101 ? -33.844 19.047 -2.713 1 97.88 101 LYS A CA 1
ATOM 745 C C . LYS A 1 101 ? -32.375 19.344 -2.85 1 97.88 101 LYS A C 1
ATOM 747 O O . LYS A 1 101 ? -31.516 18.516 -2.473 1 97.88 101 LYS A O 1
ATOM 752 N N . ILE A 1 102 ? -32.062 20.469 -3.383 1 98.19 102 ILE A N 1
ATOM 753 C CA . ILE A 1 102 ? -30.688 20.891 -3.592 1 98.19 102 ILE A CA 1
ATOM 754 C C . ILE A 1 102 ? -30.312 21.953 -2.572 1 98.19 102 ILE A C 1
ATOM 756 O O . ILE A 1 102 ? -31.047 22.922 -2.377 1 98.19 102 ILE A O 1
ATOM 760 N N . THR A 1 103 ? -29.25 21.75 -1.875 1 98.44 103 THR A N 1
ATOM 761 C CA . THR A 1 103 ? -28.641 22.734 -0.978 1 98.44 103 THR A CA 1
ATOM 762 C C . THR A 1 103 ? -27.234 23.094 -1.454 1 98.44 103 THR A C 1
ATOM 764 O O . THR A 1 103 ? -26.469 22.234 -1.896 1 98.44 103 THR A O 1
ATOM 767 N N . ASN A 1 104 ? -26.906 24.375 -1.38 1 98.19 104 ASN A N 1
ATOM 768 C CA . ASN A 1 104 ? -25.594 24.844 -1.796 1 98.19 104 ASN A CA 1
ATOM 769 C C . ASN A 1 104 ? -24.703 25.156 -0.595 1 98.19 104 ASN A C 1
ATOM 771 O O . ASN A 1 104 ? -25.156 25.766 0.37 1 98.19 104 ASN A O 1
ATOM 775 N N . GLU A 1 105 ? -23.5 24.625 -0.619 1 97.75 105 GLU A N 1
ATOM 776 C CA . GLU A 1 105 ? -22.484 24.922 0.391 1 97.75 105 GLU A CA 1
ATOM 777 C C . GLU A 1 105 ? -21.281 25.625 -0.221 1 97.75 105 GLU A C 1
ATOM 779 O O . GLU A 1 105 ? -20.812 25.25 -1.29 1 97.75 105 GLU A O 1
ATOM 784 N N . LYS A 1 106 ? -20.859 26.688 0.436 1 97.56 106 LYS A N 1
ATOM 785 C CA . LYS A 1 106 ? -19.594 27.328 0.067 1 97.56 106 LYS A CA 1
ATOM 786 C C . LYS A 1 106 ? -18.438 26.75 0.875 1 97.56 106 LYS A C 1
ATOM 788 O O . LYS A 1 106 ? -18.469 26.75 2.107 1 97.56 106 LYS A O 1
ATOM 793 N N . VAL A 1 107 ? -17.422 26.25 0.146 1 98.19 107 VAL A N 1
ATOM 794 C CA . VAL A 1 107 ? -16.281 25.625 0.812 1 98.19 107 VAL A CA 1
ATOM 795 C C . VAL A 1 107 ? -14.984 26.094 0.172 1 98.19 107 VAL A C 1
ATOM 797 O O . VAL A 1 107 ? -14.984 26.594 -0.96 1 98.19 107 VAL A O 1
ATOM 800 N N . ASN A 1 108 ? -13.914 25.953 0.911 1 98.31 108 ASN A N 1
ATOM 801 C CA . ASN A 1 108 ? -12.617 26.438 0.446 1 98.31 108 ASN A CA 1
ATOM 802 C C . ASN A 1 108 ? -11.812 25.312 -0.218 1 98.31 108 ASN A C 1
ATOM 804 O O . ASN A 1 108 ? -10.891 25.594 -0.991 1 98.31 108 ASN A O 1
ATOM 808 N N . ALA A 1 109 ? -12.141 24.062 0.079 1 98.62 109 ALA A N 1
ATOM 809 C CA . ALA A 1 109 ? -11.492 22.891 -0.495 1 98.62 109 ALA A CA 1
ATOM 810 C C . ALA A 1 109 ? -12.406 21.672 -0.432 1 98.62 109 ALA A C 1
ATOM 812 O O . ALA A 1 109 ? -13.422 21.688 0.267 1 98.62 109 ALA A O 1
ATOM 813 N N . ILE A 1 110 ? -12.078 20.672 -1.234 1 98.88 110 ILE A N 1
ATOM 814 C CA . ILE A 1 110 ? -12.859 19.453 -1.296 1 98.88 110 ILE A CA 1
ATOM 815 C C . ILE A 1 110 ? -11.93 18.234 -1.19 1 98.88 110 ILE A C 1
ATOM 817 O O . ILE A 1 110 ? -10.844 18.234 -1.777 1 98.88 110 ILE A O 1
ATOM 821 N N . ILE A 1 111 ? -12.32 17.25 -0.393 1 98.94 111 ILE A N 1
ATOM 822 C CA . ILE A 1 111 ? -11.672 15.945 -0.385 1 98.94 111 ILE A CA 1
ATOM 823 C C . ILE A 1 111 ? -12.633 14.898 -0.945 1 98.94 111 ILE A C 1
ATOM 825 O O . ILE A 1 111 ? -13.688 14.641 -0.365 1 98.94 111 ILE A O 1
ATOM 829 N N . ALA A 1 112 ? -12.242 14.359 -2.084 1 98.94 112 ALA A N 1
ATOM 830 C CA . ALA A 1 112 ? -13.016 13.273 -2.684 1 98.94 112 ALA A CA 1
ATOM 831 C C . ALA A 1 112 ? -12.57 11.922 -2.123 1 98.94 112 ALA A C 1
ATOM 833 O O . ALA A 1 112 ? -11.445 11.484 -2.359 1 98.94 112 ALA A O 1
ATOM 834 N N . ALA A 1 113 ? -13.414 11.227 -1.398 1 98.88 113 ALA A N 1
ATOM 835 C CA . ALA A 1 113 ? -13.133 9.961 -0.729 1 98.88 113 ALA A CA 1
ATOM 836 C C . ALA A 1 113 ? -14.312 9 -0.866 1 98.88 113 ALA A C 1
ATOM 838 O O . ALA A 1 113 ? -14.711 8.352 0.105 1 98.88 113 ALA A O 1
ATOM 839 N N . SER A 1 114 ? -14.82 8.852 -2.104 1 98.62 114 SER A N 1
ATOM 840 C CA . SER A 1 114 ? -16.078 8.156 -2.314 1 98.62 114 SER A CA 1
ATOM 841 C C . SER A 1 114 ? -15.867 6.66 -2.514 1 98.62 114 SER A C 1
ATOM 843 O O . SER A 1 114 ? -16.828 5.898 -2.635 1 98.62 114 SER A O 1
ATOM 845 N N . GLY A 1 115 ? -14.703 6.223 -2.588 1 98.12 115 GLY A N 1
ATOM 846 C CA . GLY A 1 115 ? -14.375 4.816 -2.416 1 98.12 115 GLY A CA 1
ATOM 847 C C . GLY A 1 115 ? -14.57 3.998 -3.676 1 98.12 115 GLY A C 1
ATOM 848 O O . GLY A 1 115 ? -14.258 4.457 -4.777 1 98.12 115 GLY A O 1
ATOM 849 N N . PHE A 1 116 ? -14.984 2.693 -3.473 1 98.19 116 PHE A N 1
ATOM 850 C CA . PHE A 1 116 ? -15.016 1.689 -4.531 1 98.19 116 PHE A CA 1
ATOM 851 C C . PHE A 1 116 ? -16.266 0.827 -4.426 1 98.19 116 PHE A C 1
ATOM 853 O O . PHE A 1 116 ? -17.078 1.005 -3.512 1 98.19 116 PHE A O 1
ATOM 860 N N . GLU A 1 117 ? -16.453 0.013 -5.402 1 96.88 117 GLU A N 1
ATOM 861 C CA . GLU A 1 117 ? -17.391 -1.104 -5.379 1 96.88 117 GLU A CA 1
ATOM 862 C C . GLU A 1 117 ? -16.719 -2.4 -5.824 1 96.88 117 GLU A C 1
ATOM 864 O O . GLU A 1 117 ? -15.68 -2.369 -6.488 1 96.88 117 GLU A O 1
ATOM 869 N N . HIS A 1 118 ? -17.328 -3.484 -5.379 1 97.31 118 HIS A N 1
ATOM 870 C CA . HIS A 1 118 ? -16.828 -4.773 -5.836 1 97.31 118 HIS A CA 1
ATOM 871 C C . HIS A 1 118 ? -17.328 -5.098 -7.238 1 97.31 118 HIS A C 1
ATOM 873 O O . HIS A 1 118 ? -18.438 -4.715 -7.609 1 97.31 118 HIS A O 1
ATOM 879 N N . PHE A 1 119 ? -16.5 -5.797 -7.945 1 97.94 119 PHE A N 1
ATOM 880 C CA . PHE A 1 119 ? -16.875 -6.324 -9.25 1 97.94 119 PHE A CA 1
ATOM 881 C C . PHE A 1 119 ? -18.094 -7.227 -9.141 1 97.94 119 PHE A C 1
ATOM 883 O O . PHE A 1 119 ? -18.172 -8.055 -8.227 1 97.94 119 PHE A O 1
ATOM 890 N N . ASP A 1 120 ? -19.031 -7.004 -10.039 1 96.81 120 ASP A N 1
ATOM 891 C CA . ASP A 1 120 ? -20.188 -7.883 -10.102 1 96.81 120 ASP A CA 1
ATOM 892 C C . ASP A 1 120 ? -19.859 -9.18 -10.836 1 96.81 120 ASP A C 1
ATOM 894 O O . ASP A 1 120 ? -19.781 -9.203 -12.062 1 96.81 120 ASP A O 1
ATOM 898 N N . SER A 1 121 ? -19.859 -10.289 -10.07 1 96.56 121 SER A N 1
ATOM 899 C CA . SER A 1 121 ? -19.422 -11.57 -10.617 1 96.56 121 SER A CA 1
ATOM 900 C C . SER A 1 121 ? -20.375 -12.078 -11.68 1 96.56 121 SER A C 1
ATOM 902 O O . SER A 1 121 ? -20.062 -13 -12.43 1 96.56 121 SER A O 1
ATOM 904 N N . ARG A 1 122 ? -21.594 -11.539 -11.82 1 96.44 122 ARG A N 1
ATOM 905 C CA . ARG A 1 122 ? -22.531 -11.914 -12.867 1 96.44 122 ARG A CA 1
ATOM 906 C C . ARG A 1 122 ? -21.969 -11.57 -14.25 1 96.44 122 ARG A C 1
ATOM 908 O O . ARG A 1 122 ? -22.422 -12.117 -15.258 1 96.44 122 ARG A O 1
ATOM 915 N N . ARG A 1 123 ? -20.969 -10.617 -14.242 1 96.31 123 ARG A N 1
ATOM 916 C CA . ARG A 1 123 ? -20.344 -10.234 -15.5 1 96.31 123 ARG A CA 1
ATOM 917 C C . ARG A 1 123 ? -19.453 -11.352 -16.031 1 96.31 123 ARG A C 1
ATOM 919 O O . ARG A 1 123 ? -19.047 -11.32 -17.203 1 96.31 123 ARG A O 1
ATOM 926 N N . LYS A 1 124 ? -19.156 -12.328 -15.195 1 95.12 124 LYS A N 1
ATOM 927 C CA . LYS A 1 124 ? -18.484 -13.555 -15.594 1 95.12 124 LYS A CA 1
ATOM 928 C C . LYS A 1 124 ? -19.422 -14.758 -15.516 1 95.12 124 LYS A C 1
ATOM 930 O O . LYS A 1 124 ? -19.359 -15.555 -14.578 1 95.12 124 LYS A O 1
ATOM 935 N N . TYR A 1 125 ? -20.125 -14.984 -16.531 1 91.75 125 TYR A N 1
ATOM 936 C CA . TYR A 1 125 ? -21.234 -15.938 -16.547 1 91.75 125 TYR A CA 1
ATOM 937 C C . TYR A 1 125 ? -20.734 -17.359 -16.312 1 91.75 125 TYR A C 1
ATOM 939 O O . TYR A 1 125 ? -21.438 -18.188 -15.727 1 91.75 125 TYR A O 1
ATOM 947 N N . GLU A 1 126 ? -19.578 -17.609 -16.703 1 91.81 126 GLU A N 1
ATOM 948 C CA . GLU A 1 126 ? -19.016 -18.953 -16.625 1 91.81 126 GLU A CA 1
ATOM 949 C C . GLU A 1 126 ? -18.859 -19.391 -15.172 1 91.81 126 GLU A C 1
ATOM 951 O O . GLU A 1 126 ? -18.734 -20.594 -14.891 1 91.81 126 GLU A O 1
ATOM 956 N N . TYR A 1 127 ? -18.875 -18.422 -14.258 1 93.88 127 TYR A N 1
ATOM 957 C CA . TYR A 1 127 ? -18.672 -18.781 -12.859 1 93.88 127 TYR A CA 1
ATOM 958 C C . TYR A 1 127 ? -19.984 -19.094 -12.164 1 93.88 127 TYR A C 1
ATOM 960 O O . TYR A 1 127 ? -20 -19.609 -11.039 1 93.88 127 TYR A O 1
ATOM 968 N N . GLY A 1 128 ? -21.109 -18.734 -12.75 1 95.06 128 GLY A N 1
ATOM 969 C CA . GLY A 1 128 ? -22.422 -19.25 -12.336 1 95.06 128 GLY A CA 1
ATOM 970 C C . GLY A 1 128 ? -23 -18.484 -11.164 1 95.06 128 GLY A C 1
ATOM 971 O O . GLY A 1 128 ? -24.016 -18.906 -10.586 1 95.06 128 GLY A O 1
ATOM 972 N N . TYR A 1 129 ? -22.391 -17.375 -10.758 1 96.75 129 TYR A N 1
ATOM 973 C CA . TYR A 1 129 ? -22.938 -16.578 -9.656 1 96.75 129 TYR A CA 1
ATOM 974 C C . TYR A 1 129 ? -24.359 -16.109 -9.977 1 96.75 129 TYR A C 1
ATOM 976 O O . TYR A 1 129 ? -24.594 -15.547 -11.047 1 96.75 129 TYR A O 1
ATOM 984 N N . GLY A 1 130 ? -25.25 -16.297 -9.086 1 95.12 130 GLY A N 1
ATOM 985 C CA . GLY A 1 130 ? -26.641 -15.922 -9.273 1 95.12 130 GLY A CA 1
ATOM 986 C C . GLY A 1 130 ? -27.469 -16.984 -9.961 1 95.12 130 GLY A C 1
ATOM 987 O O . GLY A 1 130 ? -28.703 -16.906 -10 1 95.12 130 GLY A O 1
ATOM 988 N N . ILE A 1 131 ? -26.891 -18.031 -10.477 1 94.75 131 ILE A N 1
ATOM 989 C CA . ILE A 1 131 ? -27.578 -19.078 -11.227 1 94.75 131 ILE A CA 1
ATOM 990 C C . ILE A 1 131 ? -27.438 -20.406 -10.484 1 94.75 131 ILE A C 1
ATOM 992 O O . ILE A 1 131 ? -28.438 -21.078 -10.242 1 94.75 131 ILE A O 1
ATOM 996 N N . ILE A 1 132 ? -26.203 -20.75 -10.211 1 96.25 132 ILE A N 1
ATOM 997 C CA . ILE A 1 132 ? -25.938 -21.984 -9.492 1 96.25 132 ILE A CA 1
ATOM 998 C C . ILE A 1 132 ? -26 -21.734 -7.988 1 96.25 132 ILE A C 1
ATOM 1000 O O . ILE A 1 132 ? -25.344 -20.828 -7.477 1 96.25 132 ILE A O 1
ATOM 1004 N N . PRO A 1 133 ? -26.781 -22.531 -7.293 1 96.5 133 PRO A N 1
ATOM 1005 C CA . PRO A 1 133 ? -26.828 -22.344 -5.84 1 96.5 133 PRO A CA 1
ATOM 1006 C C . PRO A 1 133 ? -25.469 -22.562 -5.176 1 96.5 133 PRO A C 1
ATOM 1008 O O . PRO A 1 133 ? -24.641 -23.328 -5.691 1 96.5 133 PRO A O 1
ATOM 1011 N N . ASN A 1 134 ? -25.219 -21.844 -4.051 1 97.94 134 ASN A N 1
ATOM 1012 C CA . ASN A 1 134 ? -24.078 -22.016 -3.168 1 97.94 134 ASN A CA 1
ATOM 1013 C C . ASN A 1 134 ? -22.797 -21.438 -3.781 1 97.94 134 ASN A C 1
ATOM 1015 O O . ASN A 1 134 ? -21.703 -21.797 -3.369 1 97.94 134 ASN A O 1
ATOM 1019 N N . ILE A 1 135 ? -22.969 -20.641 -4.809 1 98.12 135 ILE A N 1
ATOM 1020 C CA . ILE A 1 135 ? -21.891 -19.781 -5.281 1 98.12 135 ILE A CA 1
ATOM 1021 C C . ILE A 1 135 ? -22.078 -18.359 -4.73 1 98.12 135 ILE A C 1
ATOM 1023 O O . ILE A 1 135 ? -23.125 -17.75 -4.945 1 98.12 135 ILE A O 1
ATOM 1027 N N . TYR A 1 136 ? -21.078 -17.922 -3.998 1 98.06 136 TYR A N 1
ATOM 1028 C CA . TYR A 1 136 ? -21.125 -16.625 -3.342 1 98.06 136 TYR A CA 1
ATOM 1029 C C . TYR A 1 136 ? -19.922 -15.766 -3.734 1 98.06 136 TYR A C 1
ATOM 1031 O O . TYR A 1 136 ? -19 -16.25 -4.387 1 98.06 136 TYR A O 1
ATOM 1039 N N . GLN A 1 137 ? -19.969 -14.516 -3.43 1 97.81 137 GLN A N 1
ATOM 1040 C CA . GLN A 1 137 ? -18.812 -13.633 -3.512 1 97.81 137 GLN A CA 1
ATOM 1041 C C . GLN A 1 137 ? -18.266 -13.312 -2.125 1 97.81 137 GLN A C 1
ATOM 1043 O O . GLN A 1 137 ? -18.922 -13.57 -1.116 1 97.81 137 GLN A O 1
ATOM 1048 N N . ILE A 1 138 ? -17.031 -12.797 -2.15 1 96.62 138 ILE A N 1
ATOM 1049 C CA . ILE A 1 138 ? -16.406 -12.516 -0.859 1 96.62 138 ILE A CA 1
ATOM 1050 C C . ILE A 1 138 ? -17.281 -11.539 -0.069 1 96.62 138 ILE A C 1
ATOM 1052 O O . ILE A 1 138 ? -17.312 -11.594 1.163 1 96.62 138 ILE A O 1
ATOM 1056 N N . SER A 1 139 ? -17.984 -10.695 -0.731 1 91.94 139 SER A N 1
ATOM 1057 C CA . SER A 1 139 ? -18.875 -9.734 -0.068 1 91.94 139 SER A CA 1
ATOM 1058 C C . SER A 1 139 ? -20.016 -10.438 0.637 1 91.94 139 SER A C 1
ATOM 1060 O O . SER A 1 139 ? -20.453 -10.016 1.715 1 91.94 139 SER A O 1
ATOM 1062 N N . ASP A 1 140 ? -20.594 -11.5 0.046 1 96.19 140 ASP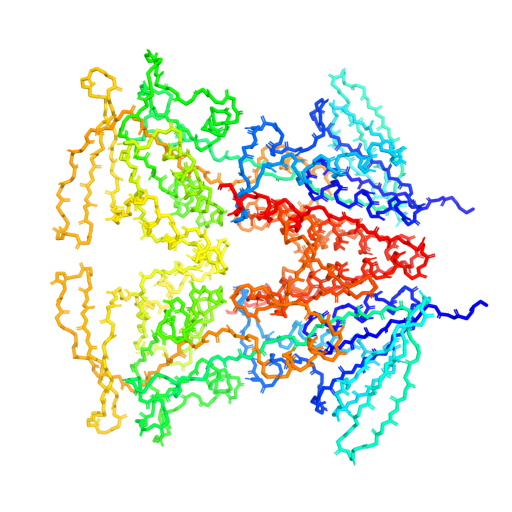 A N 1
ATOM 1063 C CA . ASP A 1 140 ? -21.641 -12.305 0.658 1 96.19 140 ASP A CA 1
ATOM 1064 C C . ASP A 1 140 ? -21.141 -13 1.921 1 96.19 140 ASP A C 1
ATOM 1066 O O . ASP A 1 140 ? -21.844 -13.047 2.932 1 96.19 140 ASP A O 1
ATOM 1070 N N . ILE A 1 141 ? -20 -13.438 1.818 1 97.5 141 ILE A N 1
ATOM 1071 C CA . ILE A 1 141 ? -19.422 -14.258 2.877 1 97.5 141 ILE A CA 1
ATOM 1072 C C . ILE A 1 141 ? -19.125 -13.391 4.098 1 97.5 141 ILE A C 1
ATOM 1074 O O . ILE A 1 141 ? -19.25 -13.844 5.238 1 97.5 141 ILE A O 1
ATOM 1078 N N . GLU A 1 142 ? -18.734 -12.086 3.885 1 96.75 142 GLU A N 1
ATOM 1079 C CA . GLU A 1 142 ? -18.516 -11.172 5 1 96.75 142 GLU A CA 1
ATOM 1080 C C . GLU A 1 142 ? -19.734 -11.125 5.922 1 96.75 142 GLU A C 1
ATOM 1082 O O . GLU A 1 142 ? -19.594 -11.242 7.145 1 96.75 142 GLU A O 1
ATOM 1087 N N . ARG A 1 143 ? -20.812 -10.992 5.34 1 94.69 143 ARG A N 1
ATOM 1088 C CA . ARG A 1 143 ? -22.047 -10.914 6.109 1 94.69 143 ARG A CA 1
ATOM 1089 C C . ARG A 1 143 ? -22.328 -12.227 6.844 1 94.69 143 ARG A C 1
ATOM 1091 O O . ARG A 1 143 ? -22.672 -12.219 8.023 1 94.69 143 ARG A O 1
ATOM 1098 N N . MET A 1 144 ? -22.172 -13.32 6.152 1 96.31 144 MET A N 1
ATOM 1099 C CA . MET A 1 144 ? -22.422 -14.633 6.754 1 96.31 144 MET A CA 1
ATOM 1100 C C . MET A 1 144 ? -21.516 -14.852 7.957 1 96.31 144 MET A C 1
ATOM 1102 O O . MET A 1 144 ? -21.953 -15.367 8.984 1 96.31 144 MET A O 1
ATOM 1106 N N . LEU A 1 145 ? -20.297 -14.438 7.801 1 96.5 145 LEU A N 1
ATOM 1107 C CA . LEU A 1 145 ? -19.312 -14.633 8.875 1 96.5 145 LEU A CA 1
ATOM 1108 C C . LEU A 1 145 ? -19.609 -13.688 10.039 1 96.5 145 LEU A C 1
ATOM 1110 O O . LEU A 1 145 ? -19.531 -14.086 11.203 1 96.5 145 LEU A O 1
ATOM 1114 N N . SER A 1 146 ? -19.906 -12.477 9.734 1 94.88 146 SER A N 1
ATOM 1115 C CA . SER A 1 146 ? -20.172 -11.477 10.766 1 94.88 146 SER A CA 1
ATOM 1116 C C . SER A 1 146 ? -21.391 -11.844 11.586 1 94.88 146 SER A C 1
ATOM 1118 O O . SER A 1 146 ? -21.438 -11.586 12.789 1 94.88 146 SER A O 1
ATOM 1120 N N . GLU A 1 147 ? -22.375 -12.484 10.93 1 93.62 147 GLU A N 1
ATOM 1121 C CA . GLU A 1 147 ? -23.625 -12.836 11.594 1 93.62 147 GLU A CA 1
ATOM 1122 C C . GLU A 1 147 ? -23.609 -14.266 12.109 1 93.62 147 GLU A C 1
ATOM 1124 O O . GLU A 1 147 ? -24.594 -14.758 12.656 1 93.62 147 GLU A O 1
ATOM 1129 N N . ASN A 1 148 ? -22.5 -14.922 11.953 1 92.88 148 ASN A N 1
ATOM 1130 C CA . ASN A 1 148 ? -22.344 -16.312 12.375 1 92.88 148 ASN A CA 1
ATOM 1131 C C . ASN A 1 148 ? -23.391 -17.219 11.734 1 92.88 148 ASN A C 1
ATOM 1133 O O . ASN A 1 148 ? -24.031 -18 12.422 1 92.88 148 ASN A O 1
ATOM 1137 N N . LYS A 1 149 ? -23.594 -17 10.445 1 94.06 149 LYS A N 1
ATOM 1138 C CA . LYS A 1 149 ? -24.578 -17.75 9.68 1 94.06 149 LYS A CA 1
ATOM 1139 C C . LYS A 1 149 ? -23.969 -18.344 8.414 1 94.06 149 LYS A C 1
ATOM 1141 O O . LYS A 1 149 ? -24.516 -18.188 7.324 1 94.06 149 LYS A O 1
ATOM 1146 N N . LEU A 1 150 ? -22.797 -18.891 8.602 1 96.5 150 LEU A N 1
ATOM 1147 C CA . LEU A 1 150 ? -22.125 -19.516 7.461 1 96.5 150 LEU A CA 1
ATOM 1148 C C . LEU A 1 150 ? -22.75 -20.875 7.148 1 96.5 150 LEU A C 1
ATOM 1150 O O . LEU A 1 150 ? -22.281 -21.891 7.645 1 96.5 150 LEU A O 1
ATOM 1154 N N . VAL A 1 151 ? -23.766 -20.828 6.23 1 96.25 151 VAL A N 1
ATOM 1155 C CA . VAL A 1 151 ? -24.469 -22.062 5.875 1 96.25 151 VAL A CA 1
ATOM 1156 C C . VAL A 1 151 ? -24.766 -22.078 4.379 1 96.25 151 VAL A C 1
ATOM 1158 O O . VAL A 1 151 ? -24.781 -21.031 3.73 1 96.25 151 VAL A O 1
ATOM 1161 N N . THR A 1 152 ? -24.969 -23.219 3.828 1 96.62 152 THR A N 1
ATOM 1162 C CA . THR A 1 152 ? -25.406 -23.391 2.449 1 96.62 152 THR A CA 1
ATOM 1163 C C . THR A 1 152 ? -26.891 -23.078 2.314 1 96.62 152 THR A C 1
ATOM 1165 O O . THR A 1 152 ? -27.547 -22.688 3.289 1 96.62 152 THR A O 1
ATOM 1168 N N . THR A 1 153 ? -27.422 -23.188 1.099 1 94 153 THR A N 1
ATOM 1169 C CA . THR A 1 153 ? -28.828 -22.938 0.836 1 94 153 THR A CA 1
ATOM 1170 C C . THR A 1 153 ? -29.719 -23.922 1.604 1 94 153 THR A C 1
ATOM 1172 O O . THR A 1 153 ? -30.906 -23.656 1.814 1 94 153 THR A O 1
ATOM 1175 N N . LYS A 1 154 ? -29.141 -24.922 2.119 1 94.25 154 LYS A N 1
ATOM 1176 C CA . LYS A 1 154 ? -29.891 -25.938 2.859 1 94.25 154 LYS A CA 1
ATOM 1177 C C . LYS A 1 154 ? -29.797 -25.703 4.363 1 94.25 154 LYS A C 1
ATOM 1179 O O . LYS A 1 154 ? -30.297 -26.5 5.156 1 94.25 154 LYS A O 1
ATOM 1184 N N . GLY A 1 155 ? -29.031 -24.766 4.699 1 94.69 155 GLY A N 1
ATOM 1185 C CA . GLY A 1 155 ? -28.938 -24.391 6.105 1 94.69 155 GLY A CA 1
ATOM 1186 C C . GLY A 1 155 ? -27.859 -25.156 6.852 1 94.69 155 GLY A C 1
ATOM 1187 O O . GLY A 1 155 ? -27.797 -25.094 8.086 1 94.69 155 GLY A O 1
ATOM 1188 N N . THR A 1 156 ? -27.062 -25.828 6.156 1 95.25 156 THR A N 1
ATOM 1189 C CA . THR A 1 156 ? -26 -26.594 6.793 1 95.25 156 THR A CA 1
ATOM 1190 C C . THR A 1 156 ? -24.641 -25.953 6.551 1 95.25 156 THR A C 1
ATOM 1192 O O . THR A 1 156 ? -24.391 -25.406 5.473 1 95.25 156 THR A O 1
ATOM 1195 N N . PRO A 1 157 ? -23.781 -26.109 7.57 1 97 157 PRO A N 1
ATOM 1196 C CA . PRO A 1 157 ? -22.422 -25.609 7.359 1 97 157 PRO A CA 1
ATOM 1197 C C . PRO A 1 157 ? -21.688 -26.328 6.234 1 97 157 PRO A C 1
ATOM 1199 O O . PRO A 1 157 ? -21.828 -27.547 6.094 1 97 157 PRO A O 1
ATOM 1202 N N . PRO A 1 158 ? -20.969 -25.578 5.441 1 97.94 158 PRO A N 1
ATOM 1203 C CA . PRO A 1 158 ? -20.219 -26.234 4.367 1 97.94 158 PRO A CA 1
ATOM 1204 C C . PRO A 1 158 ? -19.016 -27.016 4.875 1 97.94 158 PRO A C 1
ATOM 1206 O O . PRO A 1 158 ? -18.266 -26.516 5.723 1 97.94 158 PRO A O 1
ATOM 1209 N N . LYS A 1 159 ? -18.797 -28.188 4.363 1 97.12 159 LYS A N 1
ATOM 1210 C CA . LYS A 1 159 ? -17.656 -29.016 4.754 1 97.12 159 LYS A CA 1
ATOM 1211 C C . LYS A 1 159 ? -16.516 -28.891 3.754 1 97.12 159 LYS A C 1
ATOM 1213 O O . LYS A 1 159 ? -15.352 -29.094 4.105 1 97.12 159 LYS A O 1
ATOM 1218 N N . ARG A 1 160 ? -16.812 -28.625 2.549 1 98.19 160 ARG A N 1
ATOM 1219 C CA . ARG A 1 160 ? -15.828 -28.375 1.503 1 98.19 160 ARG A CA 1
ATOM 1220 C C . ARG A 1 160 ? -16.062 -27.031 0.828 1 98.19 160 ARG A C 1
ATOM 1222 O O . ARG A 1 160 ? -17.109 -26.812 0.213 1 98.19 160 ARG A O 1
ATOM 1229 N N . VAL A 1 161 ? -15.094 -26.156 0.948 1 98.56 161 VAL A N 1
ATOM 1230 C CA . VAL A 1 161 ? -15.234 -24.781 0.448 1 98.56 161 VAL A CA 1
ATOM 1231 C C . VAL A 1 161 ? -14.086 -24.469 -0.513 1 98.56 161 VAL A C 1
ATOM 1233 O O . VAL A 1 161 ? -12.93 -24.797 -0.239 1 98.56 161 VAL A O 1
ATOM 1236 N N . ALA A 1 162 ? -14.414 -23.906 -1.699 1 97.88 162 ALA A N 1
ATOM 1237 C CA . ALA A 1 162 ? -13.414 -23.406 -2.641 1 97.88 162 ALA A CA 1
ATOM 1238 C C . ALA A 1 162 ? -13.508 -21.891 -2.773 1 97.88 162 ALA A C 1
ATOM 1240 O O . ALA A 1 162 ? -14.609 -21.328 -2.828 1 97.88 162 ALA A O 1
ATOM 1241 N N . ILE A 1 163 ? -12.383 -21.25 -2.758 1 98.38 163 ILE A N 1
ATOM 1242 C CA . ILE A 1 163 ? -12.297 -19.828 -3.039 1 98.38 163 ILE A CA 1
ATOM 1243 C C . ILE A 1 163 ? -11.5 -19.594 -4.32 1 98.38 163 ILE A C 1
ATOM 1245 O O . ILE A 1 163 ? -10.375 -20.078 -4.449 1 98.38 163 ILE A O 1
ATOM 1249 N N . LEU A 1 164 ? -12.094 -18.938 -5.258 1 97.31 164 LEU A N 1
ATOM 1250 C CA . LEU A 1 164 ? -11.422 -18.609 -6.516 1 97.31 164 LEU A CA 1
ATOM 1251 C C . LEU A 1 164 ? -10.938 -17.172 -6.52 1 97.31 164 LEU A C 1
ATOM 1253 O O . LEU A 1 164 ? -11.742 -16.234 -6.422 1 97.31 164 LEU A O 1
ATOM 1257 N N . LEU A 1 165 ? -9.711 -16.984 -6.691 1 97.06 165 LEU A N 1
ATOM 1258 C CA . LEU A 1 165 ? -9.117 -15.656 -6.68 1 97.06 165 LEU A CA 1
ATOM 1259 C C . LEU A 1 165 ? -9.242 -14.992 -8.047 1 97.06 165 LEU A C 1
ATOM 1261 O O . LEU A 1 165 ? -9.516 -15.664 -9.047 1 97.06 165 LEU A O 1
ATOM 1265 N N . CYS A 1 166 ? -9.102 -13.641 -8.055 1 96.75 166 CYS A N 1
ATOM 1266 C CA . CYS A 1 166 ? -8.914 -12.797 -9.227 1 96.75 166 CYS A CA 1
ATOM 1267 C C . CYS A 1 166 ? -10.172 -12.766 -10.078 1 96.75 166 CYS A C 1
ATOM 1269 O O . CYS A 1 166 ? -10.094 -12.68 -11.312 1 96.75 166 CYS A O 1
ATOM 1271 N N . VAL A 1 167 ? -11.305 -12.914 -9.445 1 96.88 167 VAL A N 1
ATOM 1272 C CA . VAL A 1 167 ? -12.555 -12.742 -10.18 1 96.88 167 VAL A CA 1
ATOM 1273 C C . VAL A 1 167 ? -12.781 -11.266 -10.477 1 96.88 167 VAL A C 1
ATOM 1275 O O . VAL A 1 167 ? -13.008 -10.469 -9.555 1 96.88 167 VAL A O 1
ATOM 1278 N N . GLY A 1 168 ? -12.766 -10.883 -11.719 1 96.38 168 GLY A N 1
ATOM 1279 C CA . GLY A 1 168 ? -12.914 -9.492 -12.117 1 96.38 168 GLY A CA 1
ATOM 1280 C C . GLY A 1 168 ? -11.633 -8.688 -11.961 1 96.38 168 GLY A C 1
ATOM 1281 O O . GLY A 1 168 ? -11.656 -7.457 -12.016 1 96.38 168 GLY A O 1
ATOM 1282 N N . SER A 1 169 ? -10.547 -9.305 -11.703 1 96.75 169 SER A N 1
ATOM 1283 C CA . SER A 1 169 ? -9.219 -8.711 -11.602 1 96.75 169 SER A CA 1
ATOM 1284 C C . SER A 1 169 ? -8.211 -9.461 -12.477 1 96.75 169 SER A C 1
ATOM 1286 O O . SER A 1 169 ? -8.344 -10.664 -12.688 1 96.75 169 SER A O 1
ATOM 1288 N N . ARG A 1 170 ? -7.281 -8.672 -12.961 1 96.62 170 ARG A N 1
ATOM 1289 C CA . ARG A 1 170 ? -6.246 -9.266 -13.805 1 96.62 170 ARG A CA 1
ATOM 1290 C C . ARG A 1 170 ? -6.863 -10.031 -14.969 1 96.62 170 ARG A C 1
ATOM 1292 O O . ARG A 1 170 ? -6.414 -11.125 -15.312 1 96.62 170 ARG A O 1
ATOM 1299 N N . ASP A 1 171 ? -7.898 -9.445 -15.445 1 95.44 171 ASP A N 1
ATOM 1300 C CA . ASP A 1 171 ? -8.703 -10.078 -16.484 1 95.44 171 ASP A CA 1
ATOM 1301 C C . ASP A 1 171 ? -9.078 -9.086 -17.578 1 95.44 171 ASP A C 1
ATOM 1303 O O . ASP A 1 171 ? -10.047 -8.336 -17.438 1 95.44 171 ASP A O 1
ATOM 1307 N N . ALA A 1 172 ? -8.453 -9.148 -18.672 1 94.44 172 ALA A N 1
ATOM 1308 C CA . ALA A 1 172 ? -8.664 -8.219 -19.781 1 94.44 172 ALA A CA 1
ATOM 1309 C C . ALA A 1 172 ? -10.039 -8.414 -20.406 1 94.44 172 ALA A C 1
ATOM 1311 O O . ALA A 1 172 ? -10.578 -7.5 -21.031 1 94.44 172 ALA A O 1
ATOM 1312 N N . THR A 1 173 ? -10.609 -9.555 -20.25 1 94.25 173 THR A N 1
ATOM 1313 C CA . THR A 1 173 ? -11.875 -9.859 -20.906 1 94.25 173 THR A CA 1
ATOM 1314 C C . THR A 1 173 ? -13.008 -9.016 -20.312 1 94.25 173 THR A C 1
ATOM 1316 O O . THR A 1 173 ? -14.039 -8.828 -20.953 1 94.25 173 THR A O 1
ATOM 1319 N N . VAL A 1 174 ? -12.781 -8.523 -19.078 1 95.38 174 VAL A N 1
ATOM 1320 C CA . VAL A 1 174 ? -13.812 -7.703 -18.469 1 95.38 174 VAL A CA 1
ATOM 1321 C C . VAL A 1 174 ? -13.32 -6.262 -18.328 1 95.38 174 VAL A C 1
ATOM 1323 O O . VAL A 1 174 ? -13.922 -5.461 -17.609 1 95.38 174 VAL A O 1
ATOM 1326 N N . GLY A 1 175 ? -12.188 -6.008 -18.875 1 94.81 175 GLY A N 1
ATOM 1327 C CA . GLY A 1 175 ? -11.672 -4.652 -18.922 1 94.81 175 GLY A CA 1
ATOM 1328 C C . GLY A 1 175 ? -10.859 -4.281 -17.703 1 94.81 175 GLY A C 1
ATOM 1329 O O . GLY A 1 175 ? -10.516 -3.113 -17.5 1 94.81 175 GLY A O 1
ATOM 1330 N N . ASN A 1 176 ? -10.586 -5.207 -16.844 1 97.31 176 ASN A N 1
ATOM 1331 C CA . ASN A 1 176 ? -9.812 -4.969 -15.641 1 97.31 176 ASN A CA 1
ATOM 1332 C C . ASN A 1 176 ? -8.445 -5.645 -15.703 1 97.31 176 ASN A C 1
ATOM 1334 O O . ASN A 1 176 ? -8.312 -6.828 -15.383 1 97.31 176 ASN A O 1
ATOM 1338 N N . THR A 1 177 ? -7.461 -4.859 -16.031 1 97.69 177 THR A N 1
ATOM 1339 C CA . THR A 1 177 ? -6.141 -5.441 -16.25 1 97.69 177 THR A CA 1
ATOM 1340 C C . THR A 1 177 ? -5.258 -5.285 -15.023 1 97.69 177 THR A C 1
ATOM 1342 O O . THR A 1 177 ? -4.066 -5.598 -15.062 1 97.69 177 THR A O 1
ATOM 1345 N N . TYR A 1 178 ? -5.84 -4.828 -13.922 1 98.12 178 TYR A N 1
ATOM 1346 C CA . TYR A 1 178 ? -5.086 -4.59 -12.695 1 98.12 178 TYR A CA 1
ATOM 1347 C C . TYR A 1 178 ? -5.477 -5.586 -11.609 1 98.12 178 TYR A C 1
ATOM 1349 O O . TYR A 1 178 ? -6.453 -6.324 -11.758 1 98.12 178 TYR A O 1
ATOM 1357 N N . CYS A 1 179 ? -4.641 -5.734 -10.578 1 98 179 CYS A N 1
ATOM 1358 C CA . CYS A 1 179 ? -4.887 -6.512 -9.375 1 98 179 CYS A CA 1
ATOM 1359 C C . CYS A 1 179 ? -5.656 -5.695 -8.344 1 98 179 CYS A C 1
ATOM 1361 O O . CYS A 1 179 ? -5.371 -4.516 -8.141 1 98 179 CYS A O 1
ATOM 1363 N N . SER A 1 180 ? -6.574 -6.316 -7.68 1 96 180 SER A N 1
ATOM 1364 C CA . SER A 1 180 ? -7.391 -5.602 -6.707 1 96 180 SER A CA 1
ATOM 1365 C C . SER A 1 180 ? -6.676 -5.48 -5.363 1 96 180 SER A C 1
ATOM 1367 O O . SER A 1 180 ? -7.203 -4.887 -4.422 1 96 180 SER A O 1
ATOM 1369 N N . ARG A 1 181 ? -5.559 -5.977 -5.254 1 97.12 181 ARG A N 1
ATOM 1370 C CA . ARG A 1 181 ? -4.617 -5.73 -4.164 1 97.12 181 ARG A CA 1
ATOM 1371 C C . ARG A 1 181 ? -5.066 -6.43 -2.887 1 97.12 181 ARG A C 1
ATOM 1373 O O . ARG A 1 181 ? -4.238 -6.797 -2.051 1 97.12 181 ARG A O 1
ATOM 1380 N N . VAL A 1 182 ? -6.375 -6.703 -2.711 1 97.44 182 VAL A N 1
ATOM 1381 C CA . VAL A 1 182 ? -6.836 -7.066 -1.375 1 97.44 182 VAL A CA 1
ATOM 1382 C C . VAL A 1 182 ? -7.465 -8.461 -1.407 1 97.44 182 VAL A C 1
ATOM 1384 O O . VAL A 1 182 ? -7.633 -9.094 -0.364 1 97.44 182 VAL A O 1
ATOM 1387 N N . CYS A 1 183 ? -7.832 -9.008 -2.541 1 98 183 CYS A N 1
ATOM 1388 C CA . CYS A 1 183 ? -8.656 -10.203 -2.629 1 98 183 CYS A CA 1
ATOM 1389 C C . CYS A 1 183 ? -7.934 -11.406 -2.043 1 98 183 CYS A C 1
ATOM 1391 O O . CYS A 1 183 ? -8.555 -12.273 -1.424 1 98 183 CYS A O 1
ATOM 1393 N N . CYS A 1 184 ? -6.637 -11.5 -2.252 1 98.44 184 CYS A N 1
ATOM 1394 C CA . CYS A 1 184 ? -5.879 -12.625 -1.707 1 98.44 184 CYS A CA 1
ATOM 1395 C C . CYS A 1 184 ? -5.926 -12.625 -0.184 1 98.44 184 CYS A C 1
ATOM 1397 O O . CYS A 1 184 ? -6.125 -13.672 0.434 1 98.44 184 CYS A O 1
ATOM 1399 N N . ALA A 1 185 ? -5.727 -11.453 0.369 1 98.62 185 ALA A N 1
ATOM 1400 C CA . ALA A 1 185 ? -5.727 -11.328 1.824 1 98.62 185 ALA A CA 1
ATOM 1401 C C . ALA A 1 185 ? -7.113 -11.602 2.4 1 98.62 185 ALA A C 1
ATOM 1403 O O . ALA A 1 185 ? -7.246 -12.312 3.398 1 98.62 185 ALA A O 1
ATOM 1404 N N . VAL A 1 186 ? -8.125 -11.047 1.748 1 98.5 186 VAL A N 1
ATOM 1405 C CA . VAL A 1 186 ? -9.5 -11.234 2.205 1 98.5 186 VAL A CA 1
ATOM 1406 C C . VAL A 1 186 ? -9.859 -12.719 2.15 1 98.5 186 VAL A C 1
ATOM 1408 O O . VAL A 1 186 ? -10.438 -13.258 3.096 1 98.5 186 VAL A O 1
ATOM 1411 N N . SER A 1 187 ? -9.523 -13.359 1.074 1 98.75 187 SER A N 1
ATOM 1412 C CA . SER A 1 187 ? -9.828 -14.781 0.892 1 98.75 187 SER A CA 1
ATOM 1413 C C . SER A 1 187 ? -9.117 -15.633 1.932 1 98.75 187 SER A C 1
ATOM 1415 O O . SER A 1 187 ? -9.703 -16.578 2.473 1 98.75 187 SER A O 1
ATOM 1417 N N . THR A 1 188 ? -7.871 -15.312 2.176 1 98.81 188 THR A N 1
ATOM 1418 C CA . THR A 1 188 ? -7.102 -16.062 3.162 1 98.81 188 THR A CA 1
ATOM 1419 C C . THR A 1 188 ? -7.695 -15.883 4.559 1 98.81 188 THR A C 1
ATOM 1421 O O . THR A 1 188 ? -7.848 -16.859 5.297 1 98.81 188 THR A O 1
ATOM 1424 N N . LYS A 1 189 ? -7.988 -14.656 4.922 1 98.62 189 LYS A N 1
ATOM 1425 C CA . LYS A 1 189 ? -8.609 -14.391 6.215 1 98.62 189 LYS A CA 1
ATOM 1426 C C . LYS A 1 189 ? -9.945 -15.117 6.344 1 98.62 189 LYS A C 1
ATOM 1428 O O . LYS A 1 189 ? -10.242 -15.703 7.387 1 98.62 189 LYS A O 1
ATOM 1433 N N . GLN A 1 190 ? -10.758 -15.109 5.254 1 98.62 190 GLN A N 1
ATOM 1434 C CA . GLN A 1 190 ? -12.039 -15.805 5.281 1 98.62 190 GLN A CA 1
ATOM 1435 C C . GLN A 1 190 ? -11.844 -17.312 5.422 1 98.62 190 GLN A C 1
ATOM 1437 O O . GLN A 1 190 ? -12.602 -17.969 6.141 1 98.62 190 GLN A O 1
ATOM 1442 N N . ALA A 1 191 ? -10.875 -17.844 4.723 1 98.88 191 ALA A N 1
ATOM 1443 C CA . ALA A 1 191 ? -10.57 -19.266 4.859 1 98.88 191 ALA A CA 1
ATOM 1444 C C . ALA A 1 191 ? -10.273 -19.625 6.309 1 98.88 191 ALA A C 1
ATOM 1446 O O . ALA A 1 191 ? -10.773 -20.625 6.82 1 98.88 191 ALA A O 1
ATOM 1447 N N . MET A 1 192 ? -9.516 -18.812 6.957 1 98.69 192 MET A N 1
ATOM 1448 C CA . MET A 1 192 ? -9.172 -19.062 8.359 1 98.69 192 MET A CA 1
ATOM 1449 C C . MET A 1 192 ? -10.414 -18.969 9.242 1 98.69 192 MET A C 1
ATOM 1451 O O . MET A 1 192 ? -10.609 -19.797 10.141 1 98.69 192 MET A O 1
ATOM 1455 N N . GLU A 1 193 ? -11.242 -17.984 8.969 1 98.38 193 GLU A N 1
ATOM 1456 C CA . GLU A 1 193 ? -12.477 -17.828 9.742 1 98.38 193 GLU A CA 1
ATOM 1457 C C . GLU A 1 193 ? -13.406 -19.016 9.547 1 98.38 193 GLU A C 1
ATOM 1459 O O . GLU A 1 193 ? -14.047 -19.469 10.492 1 98.38 193 GLU A O 1
ATOM 1464 N N . ILE A 1 194 ? -13.508 -19.5 8.312 1 98.38 194 ILE A N 1
ATOM 1465 C CA . ILE A 1 194 ? -14.336 -20.656 8.016 1 98.38 194 ILE A CA 1
ATOM 1466 C C . ILE A 1 194 ? -13.82 -21.875 8.797 1 98.38 194 ILE A C 1
ATOM 1468 O O . ILE A 1 194 ? -14.609 -22.594 9.406 1 98.38 194 ILE A O 1
ATOM 1472 N N . LYS A 1 195 ? -12.484 -22.031 8.852 1 98.31 195 LYS A N 1
ATOM 1473 C CA . LYS A 1 195 ? -11.867 -23.156 9.57 1 98.31 195 LYS A CA 1
ATOM 1474 C C . LYS A 1 195 ? -12.109 -23.047 11.07 1 98.31 195 LYS A C 1
ATOM 1476 O O . LYS A 1 195 ? -12.227 -24.062 11.758 1 98.31 195 LYS A O 1
ATOM 1481 N N . GLU A 1 196 ? -12.195 -21.875 11.547 1 96.88 196 GLU A N 1
ATOM 1482 C CA . GLU A 1 196 ? -12.5 -21.672 12.961 1 96.88 196 GLU A CA 1
ATOM 1483 C C . GLU A 1 196 ? -13.945 -22.031 13.273 1 96.88 196 GLU A C 1
ATOM 1485 O O . GLU A 1 196 ? -14.227 -22.594 14.336 1 96.88 196 GLU A O 1
ATOM 1490 N N . ARG A 1 197 ? -14.805 -21.734 12.383 1 95.62 197 ARG A N 1
ATOM 1491 C CA . ARG A 1 197 ? -16.219 -21.953 12.602 1 95.62 197 ARG A CA 1
ATOM 1492 C C . ARG A 1 197 ? -16.594 -23.406 12.32 1 95.62 197 ARG A C 1
ATOM 1494 O O . ARG A 1 197 ? -17.484 -23.953 12.961 1 95.62 197 ARG A O 1
ATOM 1501 N N . VAL A 1 198 ? -15.984 -23.938 11.312 1 96.81 198 VAL A N 1
ATOM 1502 C CA . VAL A 1 198 ? -16.172 -25.328 10.922 1 96.81 198 VAL A CA 1
ATOM 1503 C C . VAL A 1 198 ? -14.82 -26.031 10.898 1 96.81 198 VAL A C 1
ATOM 1505 O O . VAL A 1 198 ? -14.25 -26.281 9.828 1 96.81 198 VAL A O 1
ATOM 1508 N N . PRO A 1 199 ? -14.367 -26.547 12.016 1 95.94 199 PRO A N 1
ATOM 1509 C CA . PRO A 1 199 ? -12.992 -27.031 12.172 1 95.94 199 PRO A CA 1
ATOM 1510 C C . PRO A 1 199 ? -12.664 -28.172 11.219 1 95.94 199 PRO A C 1
ATOM 1512 O O . PRO A 1 199 ? -11.508 -28.328 10.812 1 95.94 199 PRO A O 1
ATOM 1515 N N . ASP A 1 200 ? -13.617 -28.938 10.859 1 96.31 200 ASP A N 1
ATOM 1516 C CA . ASP A 1 200 ? -13.352 -30.094 10.016 1 96.31 200 ASP A CA 1
ATOM 1517 C C . ASP A 1 200 ? -13.523 -29.75 8.539 1 96.31 200 ASP A C 1
ATOM 1519 O O . ASP A 1 200 ? -13.344 -30.625 7.676 1 96.31 200 ASP A O 1
ATOM 1523 N N . ALA A 1 201 ? -13.758 -28.531 8.219 1 98.19 201 ALA A N 1
ATOM 1524 C CA . ALA A 1 201 ? -13.938 -28.125 6.828 1 98.19 201 ALA A CA 1
ATOM 1525 C C . ALA A 1 201 ? -12.625 -28.203 6.055 1 98.19 201 ALA A C 1
ATOM 1527 O O . ALA A 1 201 ? -11.555 -27.969 6.613 1 98.19 201 ALA A O 1
ATOM 1528 N N . VAL A 1 202 ? -12.758 -28.641 4.828 1 98.44 202 VAL A N 1
ATOM 1529 C CA . VAL A 1 202 ? -11.656 -28.547 3.875 1 98.44 202 VAL A CA 1
ATOM 1530 C C . VAL A 1 202 ? -11.812 -27.281 3.033 1 98.44 202 VAL A C 1
ATOM 1532 O O . VAL A 1 202 ? -12.844 -27.078 2.383 1 98.44 202 VAL A O 1
ATOM 1535 N N . VAL A 1 203 ? -10.82 -26.422 3.113 1 98.75 203 VAL A N 1
ATOM 1536 C CA . VAL A 1 203 ? -10.875 -25.156 2.373 1 98.75 203 VAL A CA 1
ATOM 1537 C C . VAL A 1 203 ? -9.711 -25.078 1.39 1 98.75 203 VAL A C 1
ATOM 1539 O O . VAL A 1 203 ? -8.555 -25.234 1.78 1 98.75 203 VAL A O 1
ATOM 1542 N N . HIS A 1 204 ? -10.039 -24.844 0.102 1 97.56 204 HIS A N 1
ATOM 1543 C CA . HIS A 1 204 ? -9.039 -24.688 -0.946 1 97.56 204 HIS A CA 1
ATOM 1544 C C . HIS A 1 204 ? -9.133 -23.297 -1.576 1 97.56 204 HIS A C 1
ATOM 1546 O O . HIS A 1 204 ? -10.227 -22.812 -1.852 1 97.56 204 HIS A O 1
ATOM 1552 N N . ILE A 1 205 ? -8.008 -22.688 -1.771 1 97.88 205 ILE A N 1
ATOM 1553 C CA . ILE A 1 205 ? -7.906 -21.453 -2.535 1 97.88 205 ILE A CA 1
ATOM 1554 C C . ILE A 1 205 ? -7.27 -21.734 -3.895 1 97.88 205 ILE A C 1
ATOM 1556 O O . ILE A 1 205 ? -6.141 -22.219 -3.969 1 97.88 205 ILE A O 1
ATOM 1560 N N . TYR A 1 206 ? -8.023 -21.484 -4.922 1 95.88 206 TYR A N 1
ATOM 1561 C CA . TYR A 1 206 ? -7.523 -21.578 -6.289 1 95.88 206 TYR A CA 1
ATOM 1562 C C . TYR A 1 206 ? -6.941 -20.25 -6.754 1 95.88 206 TYR A C 1
ATOM 1564 O O . TYR A 1 206 ? -7.609 -19.219 -6.68 1 95.88 206 TYR A O 1
ATOM 1572 N N . TYR A 1 207 ? -5.711 -20.312 -7.227 1 94.81 207 TYR A N 1
ATOM 1573 C CA . TYR A 1 207 ? -5.02 -19.062 -7.516 1 94.81 207 TYR A CA 1
ATOM 1574 C C . TYR A 1 207 ? -4.117 -19.203 -8.734 1 94.81 207 TYR A C 1
ATOM 1576 O O . TYR A 1 207 ? -3.775 -20.328 -9.133 1 94.81 207 TYR A O 1
ATOM 1584 N N . MET A 1 208 ? -3.814 -18.016 -9.375 1 91.69 208 MET A N 1
ATOM 1585 C CA . MET A 1 208 ? -2.732 -17.938 -10.359 1 91.69 208 MET A CA 1
ATOM 1586 C C . MET A 1 208 ? -1.419 -17.547 -9.68 1 91.69 208 MET A C 1
ATOM 1588 O O . MET A 1 208 ? -0.486 -18.359 -9.633 1 91.69 208 MET A O 1
ATOM 1592 N N . ASP A 1 209 ? -1.377 -16.484 -9.078 1 92.5 209 ASP A N 1
ATOM 1593 C CA . ASP A 1 209 ? -0.317 -15.984 -8.203 1 92.5 209 ASP A CA 1
ATOM 1594 C C . ASP A 1 209 ? -0.896 -15.359 -6.938 1 92.5 209 ASP A C 1
ATOM 1596 O O . ASP A 1 209 ? -1.804 -14.531 -7.008 1 92.5 209 ASP A O 1
ATOM 1600 N N . ILE A 1 210 ? -0.386 -15.812 -5.832 1 95.44 210 ILE A N 1
ATOM 1601 C CA . ILE A 1 210 ? -0.82 -15.234 -4.566 1 95.44 210 ILE A CA 1
ATOM 1602 C C . ILE A 1 210 ? -0.105 -13.906 -4.328 1 95.44 210 ILE A C 1
ATOM 1604 O O . ILE A 1 210 ? 1.098 -13.789 -4.574 1 95.44 210 ILE A O 1
ATOM 1608 N N . ARG A 1 211 ? -0.846 -12.945 -3.924 1 96.44 211 ARG A N 1
ATOM 1609 C CA . ARG A 1 211 ? -0.239 -11.641 -3.701 1 96.44 211 ARG A CA 1
ATOM 1610 C C . ARG A 1 211 ? -0.492 -11.148 -2.279 1 96.44 211 ARG A C 1
ATOM 1612 O O . ARG A 1 211 ? -1.084 -10.086 -2.076 1 96.44 211 ARG A O 1
ATOM 1619 N N . THR A 1 212 ? -0.046 -11.891 -1.349 1 97.56 212 THR A N 1
ATOM 1620 C CA . THR A 1 212 ? 0.029 -11.516 0.06 1 97.56 212 THR A CA 1
ATOM 1621 C C . THR A 1 212 ? 1.357 -10.836 0.369 1 97.56 212 THR A C 1
ATOM 1623 O O . THR A 1 212 ? 2.225 -11.422 1.021 1 97.56 212 THR A O 1
ATOM 1626 N N . TYR A 1 213 ? 1.411 -9.594 0.03 1 97.5 213 TYR A N 1
ATOM 1627 C CA . TYR A 1 213 ? 2.662 -8.844 0.104 1 97.5 213 TYR A CA 1
ATOM 1628 C C . TYR A 1 213 ? 2.896 -8.312 1.513 1 97.5 213 TYR A C 1
ATOM 1630 O O . TYR A 1 213 ? 1.962 -8.227 2.312 1 97.5 213 TYR A O 1
ATOM 1638 N N . GLY A 1 214 ? 4.148 -7.91 1.8 1 97.38 214 GLY A N 1
ATOM 1639 C CA . GLY A 1 214 ? 4.496 -7.387 3.111 1 97.38 214 GLY A CA 1
ATOM 1640 C C . GLY A 1 214 ? 4.371 -8.414 4.219 1 97.38 214 GLY A C 1
ATOM 1641 O O . GLY A 1 214 ? 4.77 -9.57 4.047 1 97.38 214 GLY A O 1
ATOM 1642 N N . LEU A 1 215 ? 3.865 -8 5.297 1 97 215 LEU A N 1
ATOM 1643 C CA . LEU A 1 215 ? 3.768 -8.859 6.477 1 97 215 LEU A CA 1
ATOM 1644 C C . LEU A 1 215 ? 2.617 -9.844 6.336 1 97 215 LEU A C 1
ATOM 1646 O O . LEU A 1 215 ? 2.523 -10.812 7.098 1 97 215 LEU A O 1
ATOM 1650 N N . MET A 1 216 ? 1.775 -9.641 5.324 1 97.94 216 MET A N 1
ATOM 1651 C CA . MET A 1 216 ? 0.662 -10.555 5.082 1 97.94 216 MET A CA 1
ATOM 1652 C C . MET A 1 216 ? 1.168 -11.938 4.691 1 97.94 216 MET A C 1
ATOM 1654 O O . MET A 1 216 ? 0.468 -12.93 4.871 1 97.94 216 MET A O 1
ATOM 1658 N N . GLU A 1 217 ? 2.408 -11.93 4.152 1 97.88 217 GLU A N 1
ATOM 1659 C CA . GLU A 1 217 ? 3.02 -13.211 3.82 1 97.88 217 GLU A CA 1
ATOM 1660 C C . GLU A 1 217 ? 3.021 -14.148 5.023 1 97.88 217 GLU A C 1
ATOM 1662 O O . GLU A 1 217 ? 2.559 -15.289 4.93 1 97.88 217 GLU A O 1
ATOM 1667 N N . ASP A 1 218 ? 3.498 -13.641 6.082 1 98 218 ASP A N 1
ATOM 1668 C CA . ASP A 1 218 ? 3.6 -14.453 7.293 1 98 218 ASP A CA 1
ATOM 1669 C C . ASP A 1 218 ? 2.26 -14.523 8.023 1 98 218 ASP A C 1
ATOM 1671 O O . ASP A 1 218 ? 1.778 -15.609 8.344 1 98 218 ASP A O 1
ATOM 1675 N N . LYS A 1 219 ? 1.655 -13.406 8.25 1 97.94 219 LYS A N 1
ATOM 1676 C CA . LYS A 1 219 ? 0.483 -13.273 9.109 1 97.94 219 LYS A CA 1
ATOM 1677 C C . LYS A 1 219 ? -0.727 -13.977 8.5 1 97.94 219 LYS A C 1
ATOM 1679 O O . LYS A 1 219 ? -1.662 -14.344 9.219 1 97.94 219 LYS A O 1
ATOM 1684 N N . LEU A 1 220 ? -0.688 -14.133 7.152 1 98.62 220 LEU A N 1
ATOM 1685 C CA . LEU A 1 220 ? -1.851 -14.727 6.5 1 98.62 220 LEU A CA 1
ATOM 1686 C C . LEU A 1 220 ? -1.458 -15.977 5.719 1 98.62 220 LEU A C 1
ATOM 1688 O O . LEU A 1 220 ? -1.876 -17.078 6.062 1 98.62 220 LEU A O 1
ATOM 1692 N N . TYR A 1 221 ? -0.627 -15.812 4.75 1 98.44 221 TYR A N 1
ATOM 1693 C CA . TYR A 1 221 ? -0.336 -16.906 3.826 1 98.44 221 TYR A CA 1
ATOM 1694 C C . TYR A 1 221 ? 0.273 -18.094 4.559 1 98.44 221 TYR A C 1
ATOM 1696 O O . TYR A 1 221 ? -0.257 -19.203 4.5 1 98.44 221 TYR A O 1
ATOM 1704 N N . TRP A 1 222 ? 1.359 -17.875 5.266 1 97.94 222 TRP A N 1
ATOM 1705 C CA . TRP A 1 222 ? 2 -18.953 6.004 1 97.94 222 TRP A CA 1
ATOM 1706 C C . TRP A 1 222 ? 1.087 -19.469 7.113 1 97.94 222 TRP A C 1
ATOM 1708 O O . TRP A 1 222 ? 0.877 -20.672 7.238 1 97.94 222 TRP A O 1
ATOM 1718 N N . LYS A 1 223 ? 0.584 -18.578 7.844 1 98.19 223 LYS A N 1
ATOM 1719 C CA . LYS A 1 223 ? -0.239 -18.938 9 1 98.19 223 LYS A CA 1
ATOM 1720 C C . LYS A 1 223 ? -1.436 -19.797 8.578 1 98.19 223 LYS A C 1
ATOM 1722 O O . LYS A 1 223 ? -1.755 -20.781 9.227 1 98.19 223 LYS A O 1
ATOM 1727 N N . SER A 1 224 ? -2.107 -19.406 7.477 1 98.62 224 SER A N 1
ATOM 1728 C CA . SER A 1 224 ? -3.299 -20.125 7.031 1 98.62 224 SER A CA 1
ATOM 1729 C C . SER A 1 224 ? -2.971 -21.578 6.664 1 98.62 224 SER A C 1
ATOM 1731 O O . SER A 1 224 ? -3.779 -22.469 6.891 1 98.62 224 SER A O 1
ATOM 1733 N N . GLN A 1 225 ? -1.852 -21.812 6.109 1 98.25 225 GLN A N 1
ATOM 1734 C CA . GLN A 1 225 ? -1.441 -23.156 5.715 1 98.25 225 GLN A CA 1
ATOM 1735 C C . GLN A 1 225 ? -0.991 -23.969 6.926 1 98.25 225 GLN A C 1
ATOM 1737 O O . GLN A 1 225 ? -1.408 -25.109 7.098 1 98.25 225 GLN A O 1
ATOM 1742 N N . LEU A 1 226 ? -0.174 -23.344 7.773 1 97.69 226 LEU A N 1
ATOM 1743 C CA . LEU A 1 226 ? 0.497 -24.062 8.852 1 97.69 226 LEU A CA 1
ATOM 1744 C C . LEU A 1 226 ? -0.458 -24.328 10.016 1 97.69 226 LEU A C 1
ATOM 1746 O O . LEU A 1 226 ? -0.436 -25.391 10.617 1 97.69 226 LEU A O 1
ATOM 1750 N N . GLU A 1 227 ? -1.285 -23.359 10.305 1 97.81 227 GLU A N 1
ATOM 1751 C CA . GLU A 1 227 ? -2.104 -23.453 11.508 1 97.81 227 GLU A CA 1
ATOM 1752 C C . GLU A 1 227 ? -3.533 -23.875 11.172 1 97.81 227 GLU A C 1
ATOM 1754 O O . GLU A 1 227 ? -4.203 -24.516 11.984 1 97.81 227 GLU A O 1
ATOM 1759 N N . TYR A 1 228 ? -3.975 -23.562 9.953 1 98.19 228 TYR A N 1
ATOM 1760 C CA . TYR A 1 228 ? -5.379 -23.797 9.641 1 98.19 228 TYR A CA 1
ATOM 1761 C C . TYR A 1 228 ? -5.516 -24.844 8.531 1 98.19 228 TYR A C 1
ATOM 1763 O O . TYR A 1 228 ? -6.629 -25.25 8.188 1 98.19 228 TYR A O 1
ATOM 1771 N N . ARG A 1 229 ? -4.41 -25.203 7.91 1 98 229 ARG A N 1
ATOM 1772 C CA . ARG A 1 229 ? -4.363 -26.234 6.887 1 98 229 ARG A CA 1
ATOM 1773 C C . ARG A 1 229 ? -5.195 -25.844 5.668 1 98 229 ARG A C 1
ATOM 1775 O O . ARG A 1 229 ? -5.922 -26.672 5.117 1 98 229 ARG A O 1
ATOM 1782 N N . VAL A 1 230 ? -5.16 -24.641 5.336 1 98.69 230 VAL A N 1
ATOM 1783 C CA . VAL A 1 230 ? -5.77 -24.172 4.098 1 98.69 230 VAL A CA 1
ATOM 1784 C C . VAL A 1 230 ? -4.941 -24.641 2.904 1 98.69 230 VAL A C 1
ATOM 1786 O O . VAL A 1 230 ? -3.715 -24.531 2.906 1 98.69 230 VAL A O 1
ATOM 1789 N N . GLY A 1 231 ? -5.602 -25.25 1.922 1 97.56 231 GLY A N 1
ATOM 1790 C CA . GLY A 1 231 ? -4.918 -25.688 0.719 1 97.56 231 GLY A CA 1
ATOM 1791 C C . GLY A 1 231 ? -4.883 -24.641 -0.373 1 97.56 231 GLY A C 1
ATOM 1792 O O . GLY A 1 231 ? -5.887 -23.969 -0.629 1 97.56 231 GLY A O 1
ATOM 1793 N N . TYR A 1 232 ? -3.744 -24.453 -0.945 1 96.44 232 TYR A N 1
ATOM 1794 C CA . TYR A 1 232 ? -3.576 -23.578 -2.1 1 96.44 232 TYR A CA 1
ATOM 1795 C C . TYR A 1 232 ? -3.318 -24.375 -3.365 1 96.44 232 TYR A C 1
ATOM 1797 O O . TYR A 1 232 ? -2.367 -25.156 -3.426 1 96.44 232 TYR A O 1
ATOM 1805 N N . ILE A 1 233 ? -4.152 -24.172 -4.32 1 93.06 233 ILE A N 1
ATOM 1806 C CA . ILE A 1 233 ? -4.055 -24.938 -5.559 1 93.06 233 ILE A CA 1
ATOM 1807 C C . ILE A 1 233 ? -3.871 -24 -6.742 1 93.06 233 ILE A C 1
ATOM 1809 O O . ILE A 1 233 ? -4.734 -23.156 -7.016 1 93.06 233 ILE A O 1
ATOM 1813 N N . ARG A 1 234 ? -2.752 -24.109 -7.352 1 89.5 234 ARG A N 1
ATOM 1814 C CA . ARG A 1 234 ? -2.535 -23.312 -8.562 1 89.5 234 ARG A CA 1
ATOM 1815 C C . ARG A 1 234 ? -3.279 -23.922 -9.75 1 89.5 234 ARG A C 1
ATOM 1817 O O . ARG A 1 234 ? -3.029 -25.062 -10.125 1 89.5 234 ARG A O 1
ATOM 1824 N N . GLY A 1 235 ? -4.258 -23.141 -10.25 1 81.75 235 GLY A N 1
ATOM 1825 C CA . GLY A 1 235 ? -5.035 -23.719 -11.328 1 81.75 235 GLY A CA 1
ATOM 1826 C C . GLY A 1 235 ? -5.734 -22.688 -12.195 1 81.75 235 GLY A C 1
ATOM 1827 O O . GLY A 1 235 ? -5.859 -21.531 -11.805 1 81.75 235 GLY A O 1
ATOM 1828 N N . ARG A 1 236 ? -5.953 -23.25 -13.359 1 79.62 236 ARG A N 1
ATOM 1829 C CA . ARG A 1 236 ? -6.816 -22.5 -14.273 1 79.62 236 ARG A CA 1
ATOM 1830 C C . ARG A 1 236 ? -8.234 -23.062 -14.266 1 79.62 236 ARG A C 1
ATOM 1832 O O . ARG A 1 236 ? -8.461 -24.188 -14.711 1 79.62 236 ARG A O 1
ATOM 1839 N N . ILE A 1 237 ? -9.094 -22.25 -13.711 1 84.94 237 ILE A N 1
ATOM 1840 C CA . ILE A 1 237 ? -10.477 -22.703 -13.609 1 84.94 237 ILE A CA 1
ATOM 1841 C C . ILE A 1 237 ? -11.266 -22.25 -14.836 1 84.94 237 ILE A C 1
ATOM 1843 O O . ILE A 1 237 ? -11.172 -21.094 -15.25 1 84.94 237 ILE A O 1
ATOM 1847 N N . SER A 1 238 ? -12.047 -23.203 -15.328 1 79.19 238 SER A N 1
ATOM 1848 C CA . SER A 1 238 ? -12.719 -22.906 -16.594 1 79.19 238 SER A CA 1
ATOM 1849 C C . SER A 1 238 ? -14.227 -22.781 -16.391 1 79.19 238 SER A C 1
ATOM 1851 O O . SER A 1 238 ? -14.875 -21.953 -17.047 1 79.19 238 SER A O 1
ATOM 1853 N N . GLU A 1 239 ? -14.758 -23.656 -15.625 1 86.88 239 GLU A N 1
ATOM 1854 C CA . GLU A 1 239 ? -16.219 -23.609 -15.531 1 86.88 239 GLU A CA 1
ATOM 1855 C C . GLU A 1 239 ? -16.703 -24.172 -14.203 1 86.88 239 GLU A C 1
ATOM 1857 O O . GLU A 1 239 ? -15.992 -24.938 -13.547 1 86.88 239 GLU A O 1
ATOM 1862 N N . PHE A 1 240 ? -17.891 -23.719 -13.906 1 93.31 240 PHE A N 1
ATOM 1863 C CA . PHE A 1 240 ? -18.609 -24.188 -12.734 1 93.31 240 PHE A CA 1
ATOM 1864 C C . PHE A 1 240 ? -19.938 -24.828 -13.141 1 93.31 240 PHE A C 1
ATOM 1866 O O . PHE A 1 240 ? -20.609 -24.344 -14.055 1 93.31 240 PHE A O 1
ATOM 1873 N N . MET A 1 241 ? -20.312 -25.969 -12.5 1 92.88 241 MET A N 1
ATOM 1874 C CA . MET A 1 241 ? -21.578 -26.641 -12.781 1 92.88 241 MET A CA 1
ATOM 1875 C C . MET A 1 241 ? -22.281 -27.047 -11.484 1 92.88 241 MET A C 1
ATOM 1877 O O . MET A 1 241 ? -21.625 -27.25 -10.461 1 92.88 241 MET A O 1
ATOM 1881 N N . ARG A 1 242 ? -23.562 -27.172 -11.617 1 94.69 242 ARG A N 1
ATOM 1882 C CA . ARG A 1 242 ? -24.328 -27.688 -10.492 1 94.69 242 ARG A CA 1
ATOM 1883 C C . ARG A 1 242 ? -24.188 -29.203 -10.375 1 94.69 242 ARG A C 1
ATOM 1885 O O . ARG A 1 242 ? -24.359 -29.938 -11.352 1 94.69 242 ARG A O 1
ATOM 1892 N N . GLY A 1 243 ? -23.859 -29.594 -9.164 1 93.38 243 GLY A N 1
ATOM 1893 C CA . GLY A 1 243 ? -23.766 -31.016 -8.883 1 93.38 243 GLY A CA 1
ATOM 1894 C C . GLY A 1 243 ? -24.938 -31.531 -8.062 1 93.38 243 GLY A C 1
ATOM 1895 O O . GLY A 1 243 ? -25.906 -30.812 -7.816 1 93.38 243 GLY A O 1
ATOM 1896 N N . PRO A 1 244 ? -24.797 -32.844 -7.734 1 91.75 244 PRO A N 1
ATOM 1897 C CA . PRO A 1 244 ? -25.812 -33.438 -6.867 1 91.75 244 PRO A CA 1
ATOM 1898 C C . PRO A 1 244 ? -25.938 -32.719 -5.523 1 91.75 244 PRO A C 1
ATOM 1900 O O . PRO A 1 244 ? -24.922 -32.281 -4.969 1 91.75 244 PRO A O 1
ATOM 1903 N N . ASN A 1 245 ? -27.172 -32.625 -4.977 1 91.25 245 ASN A N 1
ATOM 1904 C CA . ASN A 1 245 ? -27.453 -32.062 -3.67 1 91.25 245 ASN A CA 1
ATOM 1905 C C . ASN A 1 245 ? -26.984 -30.594 -3.598 1 91.25 245 ASN A C 1
ATOM 1907 O O . ASN A 1 245 ? -26.469 -30.156 -2.572 1 91.25 245 ASN A O 1
ATOM 1911 N N . ASP A 1 246 ? -26.891 -29.906 -4.719 1 92 246 ASP A N 1
ATOM 1912 C CA . ASP A 1 246 ? -26.594 -28.484 -4.848 1 92 246 ASP A CA 1
ATOM 1913 C C . ASP A 1 246 ? -25.125 -28.203 -4.555 1 92 246 ASP A C 1
ATOM 1915 O O . ASP A 1 246 ? -24.766 -27.094 -4.129 1 92 246 ASP A O 1
ATOM 1919 N N . THR A 1 247 ? -24.406 -29.234 -4.762 1 95.38 247 THR A N 1
ATOM 1920 C CA . THR A 1 247 ? -22.969 -28.984 -4.746 1 95.38 247 THR A CA 1
ATOM 1921 C C . THR A 1 247 ? -22.531 -28.266 -6.016 1 95.38 247 THR A C 1
ATOM 1923 O O . THR A 1 247 ? -23.266 -28.203 -6.992 1 95.38 247 THR A O 1
ATOM 1926 N N . VAL A 1 248 ? -21.359 -27.609 -5.906 1 97 248 VAL A N 1
ATOM 1927 C CA . VAL A 1 248 ? -20.781 -26.938 -7.062 1 97 248 VAL A CA 1
ATOM 1928 C C . VAL A 1 248 ? -19.594 -27.734 -7.582 1 97 248 VAL A C 1
ATOM 1930 O O . VAL A 1 248 ? -18.656 -28.016 -6.832 1 97 248 VAL A O 1
ATOM 1933 N N . ILE A 1 249 ? -19.641 -28.062 -8.812 1 95.31 249 ILE A N 1
ATOM 1934 C CA . ILE A 1 249 ? -18.531 -28.797 -9.438 1 95.31 249 ILE A CA 1
ATOM 1935 C C . ILE A 1 249 ? -17.609 -27.812 -10.164 1 95.31 249 ILE A C 1
ATOM 1937 O O . ILE A 1 249 ? -18.062 -27.062 -11.047 1 95.31 249 ILE A O 1
ATOM 1941 N N . ILE A 1 250 ? -16.312 -27.812 -9.789 1 93.19 250 ILE A N 1
ATOM 1942 C CA . ILE A 1 250 ? -15.305 -26.984 -10.445 1 93.19 250 ILE A CA 1
ATOM 1943 C C . ILE A 1 250 ? -14.523 -27.812 -11.461 1 93.19 250 ILE A C 1
ATOM 1945 O O . ILE A 1 250 ? -14 -28.875 -11.133 1 93.19 250 ILE A O 1
ATOM 1949 N N . LYS A 1 251 ? -14.508 -27.25 -12.648 1 89.81 251 LYS A N 1
ATOM 1950 C CA . LYS A 1 251 ? -13.695 -27.859 -13.695 1 89.81 251 LYS A CA 1
ATOM 1951 C C . LYS A 1 251 ? -12.508 -26.969 -14.055 1 89.81 251 LYS A C 1
ATOM 1953 O O . LYS A 1 251 ? -12.656 -25.766 -14.211 1 89.81 251 LYS A O 1
ATOM 1958 N N . GLY A 1 252 ? -11.344 -27.609 -14.055 1 86.56 252 GLY A N 1
ATOM 1959 C CA . GLY A 1 252 ? -10.133 -26.875 -14.406 1 86.56 252 GLY A CA 1
ATOM 1960 C C . GLY A 1 252 ? -8.906 -27.766 -14.492 1 86.56 252 GLY A C 1
ATOM 1961 O O . GLY A 1 252 ? -9.008 -28.953 -14.766 1 86.56 252 GLY A O 1
ATOM 1962 N N . GLU A 1 253 ? -7.785 -27.031 -14.57 1 81.06 253 GLU A N 1
ATOM 1963 C CA . GLU A 1 253 ? -6.5 -27.719 -14.617 1 81.06 253 GLU A CA 1
ATOM 1964 C C . GLU A 1 253 ? -5.594 -27.281 -13.477 1 81.06 253 GLU A C 1
ATOM 1966 O O . GLU A 1 253 ? -5.551 -26.094 -13.141 1 81.06 253 GLU A O 1
ATOM 1971 N N . ASP A 1 254 ? -5.004 -28.297 -12.898 1 75.5 254 ASP A N 1
ATOM 1972 C CA . ASP A 1 254 ? -3.949 -28.047 -11.922 1 75.5 254 ASP A CA 1
ATOM 1973 C C . ASP A 1 254 ? -2.596 -27.875 -12.609 1 75.5 254 ASP A C 1
ATOM 1975 O O . ASP A 1 254 ? -1.976 -28.859 -13.016 1 75.5 254 ASP A O 1
ATOM 1979 N N . THR A 1 255 ? -2.096 -26.75 -12.578 1 69.75 255 THR A N 1
ATOM 1980 C CA . THR A 1 255 ? -0.927 -26.469 -13.406 1 69.75 255 THR A CA 1
ATOM 1981 C C . THR A 1 255 ? 0.351 -26.922 -12.703 1 69.75 255 THR A C 1
ATOM 1983 O O . THR A 1 255 ? 1.396 -27.062 -13.344 1 69.75 255 THR A O 1
ATOM 1986 N N . MET A 1 256 ? 0.286 -27.125 -11.438 1 68.38 256 MET A N 1
ATOM 1987 C CA . MET A 1 256 ? 1.478 -27.562 -10.711 1 68.38 256 MET A CA 1
ATOM 1988 C C . MET A 1 256 ? 1.626 -29.078 -10.75 1 68.38 256 MET A C 1
ATOM 1990 O O . MET A 1 256 ? 2.715 -29.609 -10.523 1 68.38 256 MET A O 1
ATOM 1994 N N . ASN A 1 257 ? 0.435 -29.703 -11.008 1 65.94 257 ASN A N 1
ATOM 1995 C CA . ASN A 1 257 ? 0.449 -31.156 -11.023 1 65.94 257 ASN A CA 1
ATOM 1996 C C . ASN A 1 257 ? 0.194 -31.703 -12.43 1 65.94 257 ASN A C 1
ATOM 1998 O O . ASN A 1 257 ? -0.784 -32.406 -12.648 1 65.94 257 ASN A O 1
ATOM 2002 N N . LEU A 1 258 ? 1.047 -31.484 -13.305 1 66.25 258 LEU A N 1
ATOM 2003 C CA . LEU A 1 258 ? 1.074 -32 -14.664 1 66.25 258 LEU A CA 1
ATOM 2004 C C . LEU A 1 258 ? -0.201 -31.641 -15.414 1 66.25 258 LEU A C 1
ATOM 2006 O O . LEU A 1 258 ? -0.73 -32.438 -16.188 1 66.25 258 LEU A O 1
ATOM 2010 N N . ASN A 1 259 ? -0.799 -30.578 -15.016 1 67.69 259 ASN A N 1
ATOM 2011 C CA . ASN A 1 259 ? -1.988 -30.078 -15.695 1 67.69 259 ASN A CA 1
ATOM 2012 C C . ASN A 1 259 ? -3.135 -31.078 -15.641 1 67.69 259 ASN A C 1
ATOM 2014 O O . ASN A 1 259 ? -3.828 -31.297 -16.641 1 67.69 259 ASN A O 1
ATOM 2018 N N . ARG A 1 260 ? -3.287 -31.75 -14.57 1 72.81 260 ARG A N 1
ATOM 2019 C CA . ARG A 1 260 ? -4.363 -32.719 -14.383 1 72.81 260 ARG A CA 1
ATOM 2020 C C . ARG A 1 260 ? -5.719 -32.031 -14.305 1 72.81 260 ARG A C 1
ATOM 2022 O O . ARG A 1 260 ? -5.84 -30.953 -13.703 1 72.81 260 ARG A O 1
ATOM 2029 N N . ALA A 1 261 ? -6.598 -32.75 -15.023 1 76 261 ALA A N 1
ATOM 2030 C CA . ALA A 1 261 ? -7.965 -32.25 -14.977 1 76 261 ALA A CA 1
ATOM 2031 C C . ALA A 1 261 ? -8.539 -32.344 -13.562 1 76 261 ALA A C 1
ATOM 2033 O O . ALA A 1 261 ? -8.305 -33.344 -12.867 1 76 261 ALA A O 1
ATOM 2034 N N . LEU A 1 262 ? -9.172 -31.234 -13.203 1 81.31 262 LEU A N 1
ATOM 2035 C CA . LEU A 1 262 ? -9.789 -31.188 -11.875 1 81.31 262 LEU A CA 1
ATOM 2036 C C . LEU A 1 262 ? -11.312 -31.188 -11.984 1 81.31 262 LEU A C 1
ATOM 2038 O O . LEU A 1 262 ? -11.875 -30.484 -12.828 1 81.31 262 LEU A O 1
ATOM 2042 N N . VAL A 1 263 ? -11.961 -32.188 -11.414 1 87.06 263 VAL A N 1
ATOM 2043 C CA . VAL A 1 263 ? -13.398 -32.188 -11.203 1 87.06 263 VAL A CA 1
ATOM 2044 C C . VAL A 1 263 ? -13.711 -32.469 -9.734 1 87.06 263 VAL A C 1
ATOM 2046 O O . VAL A 1 263 ? -13.727 -33.625 -9.289 1 87.06 263 VAL A O 1
ATOM 2049 N N . VAL A 1 264 ? -13.914 -31.469 -9.031 1 90.44 264 VAL A N 1
ATOM 2050 C CA . VAL A 1 264 ? -14.031 -31.578 -7.582 1 90.44 264 VAL A CA 1
ATOM 2051 C C . VAL A 1 264 ? -15.344 -30.969 -7.117 1 90.44 264 VAL A C 1
ATOM 2053 O O . VAL A 1 264 ? -15.664 -29.828 -7.473 1 90.44 264 VAL A O 1
ATOM 2056 N N . PRO A 1 265 ? -16.094 -31.688 -6.336 1 95.06 265 PRO A N 1
ATOM 2057 C CA . PRO A 1 265 ? -17.312 -31.109 -5.762 1 95.06 265 PRO A CA 1
ATOM 2058 C C . PRO A 1 265 ? -17.047 -30.297 -4.496 1 95.06 265 PRO A C 1
ATOM 2060 O O . PRO A 1 265 ? -16.219 -30.688 -3.668 1 95.06 265 PRO A O 1
ATOM 2063 N N . TYR A 1 266 ? -17.75 -29.188 -4.367 1 97.62 266 TYR A N 1
ATOM 2064 C CA . TYR A 1 266 ? -17.688 -28.344 -3.18 1 97.62 266 TYR A CA 1
ATOM 2065 C C . TYR A 1 266 ? -19.094 -28.031 -2.672 1 97.62 266 TYR A C 1
ATOM 2067 O O . TYR A 1 266 ? -20.031 -27.891 -3.463 1 97.62 266 TYR A O 1
ATOM 2075 N N . ASP A 1 267 ? -19.203 -27.906 -1.359 1 98.12 267 ASP A N 1
ATOM 2076 C CA . ASP A 1 267 ? -20.453 -27.484 -0.767 1 98.12 267 ASP A CA 1
ATOM 2077 C C . ASP A 1 267 ? -20.703 -25.984 -1.008 1 98.12 267 ASP A C 1
ATOM 2079 O O . ASP A 1 267 ? -21.844 -25.531 -1.046 1 98.12 267 ASP A O 1
ATOM 2083 N N . MET A 1 268 ? -19.656 -25.25 -1.151 1 98.25 268 MET A N 1
ATOM 2084 C CA . MET A 1 268 ? -19.703 -23.797 -1.295 1 98.25 268 MET A CA 1
ATOM 2085 C C . MET A 1 268 ? -18.516 -23.297 -2.1 1 98.25 268 MET A C 1
ATOM 2087 O O . MET A 1 268 ? -17.391 -23.75 -1.91 1 98.25 268 MET A O 1
ATOM 2091 N N . VAL A 1 269 ? -18.797 -22.422 -3.045 1 98.38 269 VAL A N 1
ATOM 2092 C CA . VAL A 1 269 ? -17.75 -21.75 -3.812 1 98.38 269 VAL A CA 1
ATOM 2093 C C . VAL A 1 269 ? -17.844 -20.25 -3.582 1 98.38 269 VAL A C 1
ATOM 2095 O O . VAL A 1 269 ? -18.938 -19.672 -3.602 1 98.38 269 VAL A O 1
ATOM 2098 N N . ILE A 1 270 ? -16.703 -19.672 -3.301 1 98.56 270 ILE A N 1
ATOM 2099 C CA . ILE A 1 270 ? -16.609 -18.234 -3.061 1 98.56 270 ILE A CA 1
ATOM 2100 C C . ILE A 1 270 ? -15.773 -17.578 -4.16 1 98.56 270 ILE A C 1
ATOM 2102 O O . ILE A 1 270 ? -14.625 -17.969 -4.398 1 98.56 270 ILE A O 1
ATOM 2106 N N . LEU A 1 271 ? -16.359 -16.641 -4.844 1 98.12 271 LEU A N 1
ATOM 2107 C CA . LEU A 1 271 ? -15.664 -15.867 -5.863 1 98.12 271 LEU A CA 1
ATOM 2108 C C . LEU A 1 271 ? -15.031 -14.609 -5.262 1 98.12 271 LEU A C 1
ATOM 2110 O O . LEU A 1 271 ? -15.742 -13.75 -4.734 1 98.12 271 LEU A O 1
ATOM 2114 N N . ALA A 1 272 ? -13.711 -14.523 -5.297 1 98.19 272 ALA A N 1
ATOM 2115 C CA . ALA A 1 272 ? -13.016 -13.344 -4.785 1 98.19 272 ALA A CA 1
ATOM 2116 C C . ALA A 1 272 ? -13.062 -12.203 -5.789 1 98.19 272 ALA A C 1
ATOM 2118 O O . ALA A 1 272 ? -12.094 -11.961 -6.516 1 98.19 272 ALA A O 1
ATOM 2119 N N . ASN A 1 273 ? -14.141 -11.445 -5.734 1 97.94 273 ASN A N 1
ATOM 2120 C CA . ASN A 1 273 ? -14.375 -10.383 -6.711 1 97.94 273 ASN A CA 1
ATOM 2121 C C . ASN A 1 273 ? -13.633 -9.102 -6.34 1 97.94 273 ASN A C 1
ATOM 2123 O O . ASN A 1 273 ? -13.633 -8.703 -5.172 1 97.94 273 ASN A O 1
ATOM 2127 N N . GLY A 1 274 ? -13.039 -8.531 -7.328 1 97.44 274 GLY A N 1
ATOM 2128 C CA . GLY A 1 274 ? -12.117 -7.43 -7.137 1 97.44 274 GLY A CA 1
ATOM 2129 C C . GLY A 1 274 ? -12.805 -6.098 -6.922 1 97.44 274 GLY A C 1
ATOM 2130 O O . GLY A 1 274 ? -14.039 -6.035 -6.863 1 97.44 274 GLY A O 1
ATOM 2131 N N . MET A 1 275 ? -11.961 -5.004 -6.797 1 97.69 275 MET A N 1
ATOM 2132 C CA . MET A 1 275 ? -12.414 -3.631 -6.59 1 97.69 275 MET A CA 1
ATOM 2133 C C . MET A 1 275 ? -12.438 -2.863 -7.91 1 97.69 275 MET A C 1
ATOM 2135 O O . MET A 1 275 ? -11.555 -3.029 -8.75 1 97.69 275 MET A O 1
ATOM 2139 N N . GLU A 1 276 ? -13.422 -2.066 -8.094 1 97.38 276 GLU A N 1
ATOM 2140 C CA . GLU A 1 276 ? -13.531 -1.129 -9.203 1 97.38 276 GLU A CA 1
ATOM 2141 C C . GLU A 1 276 ? -14.078 0.218 -8.742 1 97.38 276 GLU A C 1
ATOM 2143 O O . GLU A 1 276 ? -14.625 0.327 -7.641 1 97.38 276 GLU A O 1
ATOM 2148 N N . LEU A 1 277 ? -13.758 1.209 -9.609 1 97.19 277 LEU A N 1
ATOM 2149 C CA . LEU A 1 277 ? -14.453 2.465 -9.344 1 97.19 277 LEU A CA 1
ATOM 2150 C C . LEU A 1 277 ? -15.945 2.33 -9.609 1 97.19 277 LEU A C 1
ATOM 2152 O O . LEU A 1 277 ? -16.359 2.113 -10.758 1 97.19 277 LEU A O 1
ATOM 2156 N N . GLY A 1 278 ? -16.766 2.336 -8.648 1 94.62 278 GLY A N 1
ATOM 2157 C CA . GLY A 1 278 ? -18.188 2.137 -8.797 1 94.62 278 GLY A CA 1
ATOM 2158 C C . GLY A 1 278 ? -18.906 3.326 -9.422 1 94.62 278 GLY A C 1
ATOM 2159 O O . GLY A 1 278 ? -18.312 4.395 -9.578 1 94.62 278 GLY A O 1
ATOM 2160 N N . LEU A 1 279 ? -20.172 3.139 -9.742 1 94.31 279 LEU A N 1
ATOM 2161 C CA . LEU A 1 279 ? -20.984 4.164 -10.391 1 94.31 279 LEU A CA 1
ATOM 2162 C C . LEU A 1 279 ? -21.062 5.418 -9.531 1 94.31 279 LEU A C 1
ATOM 2164 O O . LEU A 1 279 ? -21.031 6.539 -10.047 1 94.31 279 LEU A O 1
ATOM 2168 N N . GLY A 1 280 ? -21.156 5.223 -8.266 1 95.81 280 GLY A N 1
ATOM 2169 C CA . GLY A 1 280 ? -21.219 6.359 -7.359 1 95.81 280 GLY A CA 1
ATOM 2170 C C . GLY A 1 280 ? -19.984 7.234 -7.426 1 95.81 280 GLY A C 1
ATOM 2171 O O . GLY A 1 280 ? -20.078 8.461 -7.508 1 95.81 280 GLY A O 1
ATOM 2172 N N . SER A 1 281 ? -18.859 6.617 -7.363 1 97.81 281 SER A N 1
ATOM 2173 C CA . SER A 1 281 ? -17.609 7.363 -7.391 1 97.81 281 SER A CA 1
ATOM 2174 C C . SER A 1 281 ? -17.359 7.973 -8.766 1 97.81 281 SER A C 1
ATOM 2176 O O . SER A 1 281 ? -16.75 9.039 -8.875 1 97.81 281 SER A O 1
ATOM 2178 N N . LYS A 1 282 ? -17.812 7.289 -9.828 1 97.94 282 LYS A N 1
ATOM 2179 C CA . LYS A 1 282 ? -17.734 7.887 -11.156 1 97.94 282 LYS A CA 1
ATOM 2180 C C . LYS A 1 282 ? -18.578 9.164 -11.227 1 97.94 282 LYS A C 1
ATOM 2182 O O . LYS A 1 282 ? -18.156 10.141 -11.852 1 97.94 282 LYS A O 1
ATOM 2187 N N . GLN A 1 283 ? -19.688 9.125 -10.648 1 97.81 283 GLN A N 1
ATOM 2188 C CA . GLN A 1 283 ? -20.547 10.312 -10.586 1 97.81 283 GLN A CA 1
ATOM 2189 C C . GLN A 1 283 ? -19.859 11.438 -9.812 1 97.81 283 GLN A C 1
ATOM 2191 O O . GLN A 1 283 ? -19.953 12.602 -10.203 1 97.81 283 GLN A O 1
ATOM 2196 N N . VAL A 1 284 ? -19.219 11.133 -8.719 1 98.5 284 VAL A N 1
ATOM 2197 C CA . VAL A 1 284 ? -18.484 12.117 -7.938 1 98.5 284 VAL A CA 1
ATOM 2198 C C . VAL A 1 284 ? -17.391 12.742 -8.797 1 98.5 284 VAL A C 1
ATOM 2200 O O . VAL A 1 284 ? -17.219 13.961 -8.812 1 98.5 284 VAL A O 1
ATOM 2203 N N . ALA A 1 285 ? -16.672 11.867 -9.484 1 98.69 285 ALA A N 1
ATOM 2204 C CA . ALA A 1 285 ? -15.602 12.352 -10.359 1 98.69 285 ALA A CA 1
ATOM 2205 C C . ALA A 1 285 ? -16.141 13.312 -11.414 1 98.69 285 ALA A C 1
ATOM 2207 O O . ALA A 1 285 ? -15.555 14.367 -11.664 1 98.69 285 ALA A O 1
ATOM 2208 N N . LYS A 1 286 ? -17.234 12.961 -11.984 1 98.31 286 LYS A N 1
ATOM 2209 C CA . LYS A 1 286 ? -17.875 13.797 -13 1 98.31 286 LYS A CA 1
ATOM 2210 C C . LYS A 1 286 ? -18.344 15.125 -12.406 1 98.31 286 LYS A C 1
ATOM 2212 O O . LYS A 1 286 ? -18.062 16.188 -12.961 1 98.31 286 LYS A O 1
ATOM 2217 N N . ALA A 1 287 ? -19 15.078 -11.32 1 98.5 287 ALA A N 1
ATOM 2218 C CA . ALA A 1 287 ? -19.547 16.266 -10.672 1 98.5 287 ALA A CA 1
ATOM 2219 C C . ALA A 1 287 ? -18.453 17.234 -10.289 1 98.5 287 ALA A C 1
ATOM 2221 O O . ALA A 1 287 ? -18.641 18.453 -10.336 1 98.5 287 ALA A O 1
ATOM 2222 N N . LEU A 1 288 ? -17.297 16.703 -9.914 1 98.44 288 LEU A N 1
ATOM 2223 C CA . LEU A 1 288 ? -16.203 17.547 -9.445 1 98.44 288 LEU A CA 1
ATOM 2224 C C . LEU A 1 288 ? -15.242 17.891 -10.586 1 98.44 288 LEU A C 1
ATOM 2226 O O . LEU A 1 288 ? -14.289 18.641 -10.398 1 98.44 288 LEU A O 1
ATOM 2230 N N . GLY A 1 289 ? -15.453 17.312 -11.727 1 97.94 289 GLY A N 1
ATOM 2231 C CA . GLY A 1 289 ? -14.594 17.578 -12.875 1 97.94 289 GLY A CA 1
ATOM 2232 C C . GLY A 1 289 ? -13.227 16.938 -12.75 1 97.94 289 GLY A C 1
ATOM 2233 O O . GLY A 1 289 ? -12.219 17.531 -13.133 1 97.94 289 GLY A O 1
ATOM 2234 N N . LEU A 1 290 ? -13.203 15.742 -12.211 1 98.5 290 LEU A N 1
ATOM 2235 C CA . LEU A 1 290 ? -11.938 15.055 -11.992 1 98.5 290 LEU A CA 1
ATOM 2236 C C . LEU A 1 290 ? -11.617 14.125 -13.164 1 98.5 290 LEU A C 1
ATOM 2238 O O . LEU A 1 290 ? -12.523 13.562 -13.781 1 98.5 290 LEU A O 1
ATOM 2242 N N . GLU A 1 291 ? -10.352 13.922 -13.43 1 97.88 291 GLU A N 1
ATOM 2243 C CA . GLU A 1 291 ? -9.875 13.039 -14.492 1 97.88 291 GLU A CA 1
ATOM 2244 C C . GLU A 1 291 ? -9.688 11.617 -13.984 1 97.88 291 GLU A C 1
ATOM 2246 O O . GLU A 1 291 ? -9.367 11.398 -12.82 1 97.88 291 GLU A O 1
ATOM 2251 N N . LEU A 1 292 ? -9.898 10.711 -14.938 1 98.12 292 LEU A N 1
ATOM 2252 C CA . LEU A 1 292 ? -9.633 9.305 -14.648 1 98.12 292 LEU A CA 1
ATOM 2253 C C . LEU A 1 292 ? -8.328 8.852 -15.305 1 98.12 292 LEU A C 1
ATOM 2255 O O . LEU A 1 292 ? -7.957 9.359 -16.359 1 98.12 292 LEU A O 1
ATOM 2259 N N . GLU A 1 293 ? -7.633 7.941 -14.617 1 96.81 293 GLU A N 1
ATOM 2260 C CA . GLU A 1 293 ? -6.469 7.312 -15.234 1 96.81 293 GLU A CA 1
ATOM 2261 C C . GLU A 1 293 ? -6.871 6.066 -16.016 1 96.81 293 GLU A C 1
ATOM 2263 O O . GLU A 1 293 ? -8.062 5.758 -16.141 1 96.81 293 GLU A O 1
ATOM 2268 N N . GLU A 1 294 ? -5.992 5.426 -16.641 1 95.38 294 GLU A N 1
ATOM 2269 C CA . GLU A 1 294 ? -6.211 4.441 -17.688 1 95.38 294 GLU A CA 1
ATOM 2270 C C . GLU A 1 294 ? -6.992 3.24 -17.172 1 95.38 294 GLU A C 1
ATOM 2272 O O . GLU A 1 294 ? -7.688 2.568 -17.938 1 95.38 294 GLU A O 1
ATOM 2277 N N . HIS A 1 295 ? -7 2.967 -15.93 1 97.5 295 HIS A N 1
ATOM 2278 C CA . HIS A 1 295 ? -7.656 1.786 -15.383 1 97.5 295 HIS A CA 1
ATOM 2279 C C . HIS A 1 295 ? -9.023 2.135 -14.805 1 97.5 295 HIS A C 1
ATOM 2281 O O . HIS A 1 295 ? -9.703 1.273 -14.242 1 97.5 295 HIS A O 1
ATOM 2287 N N . GLY A 1 296 ? -9.359 3.41 -14.852 1 97.56 296 GLY A N 1
ATOM 2288 C CA . GLY A 1 296 ? -10.719 3.805 -14.516 1 97.56 296 GLY A CA 1
ATOM 2289 C C . GLY A 1 296 ? -10.828 4.449 -13.148 1 97.56 296 GLY A C 1
ATOM 2290 O O . GLY A 1 296 ? -11.914 4.855 -12.734 1 97.56 296 GLY A O 1
ATOM 2291 N N . PHE A 1 297 ? -9.758 4.645 -12.445 1 98.56 297 PHE A N 1
ATOM 2292 C CA . PHE A 1 297 ? -9.773 5.312 -11.148 1 98.56 297 PHE A CA 1
ATOM 2293 C C . PHE A 1 297 ? -9.461 6.797 -11.305 1 98.56 297 PHE A C 1
ATOM 2295 O O . PHE A 1 297 ? -9.016 7.238 -12.367 1 98.56 297 PHE A O 1
ATOM 2302 N N . VAL A 1 298 ? -9.742 7.551 -10.25 1 98.81 298 VAL A N 1
ATOM 2303 C CA . VAL A 1 298 ? -9.477 8.984 -10.312 1 98.81 298 VAL A CA 1
ATOM 2304 C C . VAL A 1 298 ? -7.969 9.227 -10.312 1 98.81 298 VAL A C 1
ATOM 2306 O O . VAL A 1 298 ? -7.23 8.602 -9.547 1 98.81 298 VAL A O 1
ATOM 2309 N N . LYS A 1 299 ? -7.547 10.125 -11.117 1 98 299 LYS A N 1
ATOM 2310 C CA . LYS A 1 299 ? -6.137 10.383 -11.383 1 98 299 LYS A CA 1
ATOM 2311 C C . LYS A 1 299 ? -5.574 11.422 -10.414 1 98 299 LYS A C 1
ATOM 2313 O O . LYS A 1 299 ? -6.016 12.57 -10.398 1 98 299 LYS A O 1
ATOM 2318 N N . PRO A 1 300 ? -4.59 11.062 -9.555 1 98.44 300 PRO A N 1
ATOM 2319 C CA . PRO A 1 300 ? -3.82 12.102 -8.859 1 98.44 300 PRO A CA 1
ATOM 2320 C C . PRO A 1 300 ? -2.947 12.922 -9.812 1 98.44 300 PRO A C 1
ATOM 2322 O O . PRO A 1 300 ? -2.59 12.445 -10.891 1 98.44 300 PRO A O 1
ATOM 2325 N N . ILE A 1 301 ? -2.568 14.125 -9.422 1 98.06 301 ILE A N 1
ATOM 2326 C CA . ILE A 1 301 ? -1.746 14.992 -10.258 1 98.06 301 ILE A CA 1
ATOM 2327 C C . ILE A 1 301 ? -0.362 14.375 -10.438 1 98.06 301 ILE A C 1
ATOM 2329 O O . ILE A 1 301 ? 0.279 14.562 -11.477 1 98.06 301 ILE A O 1
ATOM 2333 N N . ASP A 1 302 ? 0.105 13.68 -9.477 1 98.06 302 ASP A N 1
ATOM 2334 C CA . ASP A 1 302 ? 1.367 12.945 -9.453 1 98.06 302 ASP A CA 1
ATOM 2335 C C . ASP A 1 302 ? 1.275 11.719 -8.547 1 98.06 302 ASP A C 1
ATOM 2337 O O . ASP A 1 302 ? 1.453 11.82 -7.336 1 98.06 302 ASP A O 1
ATOM 2341 N N . PRO A 1 303 ? 1.083 10.516 -9.164 1 96.94 303 PRO A N 1
ATOM 2342 C CA . PRO A 1 303 ? 0.819 9.32 -8.352 1 96.94 303 PRO A CA 1
ATOM 2343 C C . PRO A 1 303 ? 1.997 8.938 -7.461 1 96.94 303 PRO A C 1
ATOM 2345 O O . PRO A 1 303 ? 1.813 8.258 -6.449 1 96.94 303 PRO A O 1
ATOM 2348 N N . ASP A 1 304 ? 3.193 9.367 -7.738 1 97.06 304 ASP A N 1
ATOM 2349 C CA . ASP A 1 304 ? 4.371 8.992 -6.957 1 97.06 304 ASP A CA 1
ATOM 2350 C C . ASP A 1 304 ? 4.645 10.023 -5.859 1 97.06 304 ASP A C 1
ATOM 2352 O O . ASP A 1 304 ? 4.93 9.656 -4.719 1 97.06 304 ASP A O 1
ATOM 2356 N N . ARG A 1 305 ? 4.469 11.336 -6.207 1 97.38 305 ARG A N 1
ATOM 2357 C CA . ARG A 1 305 ? 4.938 12.383 -5.312 1 97.38 305 ARG A CA 1
ATOM 2358 C C . ARG A 1 305 ? 3.77 13.062 -4.605 1 97.38 305 ARG A C 1
ATOM 2360 O O . ARG A 1 305 ? 3.906 13.523 -3.469 1 97.38 305 ARG A O 1
ATOM 2367 N N . LEU A 1 306 ? 2.645 13.18 -5.316 1 98.25 306 LEU A N 1
ATOM 2368 C CA . LEU A 1 306 ? 1.47 13.883 -4.812 1 98.25 306 LEU A CA 1
ATOM 2369 C C . LEU A 1 306 ? 0.217 13.031 -4.961 1 98.25 306 LEU A C 1
ATOM 2371 O O . LEU A 1 306 ? -0.742 13.438 -5.621 1 98.25 306 LEU A O 1
ATOM 2375 N N . PRO A 1 307 ? 0.212 11.938 -4.215 1 97.75 307 PRO A N 1
ATOM 2376 C CA . PRO A 1 307 ? -0.838 10.945 -4.449 1 97.75 307 PRO A CA 1
ATOM 2377 C C . PRO A 1 307 ? -2.203 11.391 -3.932 1 97.75 307 PRO A C 1
ATOM 2379 O O . PRO A 1 307 ? -3.223 10.781 -4.258 1 97.75 307 PRO A O 1
ATOM 2382 N N . VAL A 1 308 ? -2.271 12.508 -3.094 1 98.81 308 VAL A N 1
ATOM 2383 C CA . VAL A 1 308 ? -3.557 12.867 -2.504 1 98.81 308 VAL A CA 1
ATOM 2384 C C . VAL A 1 308 ? -4.027 14.203 -3.064 1 98.81 308 VAL A C 1
ATOM 2386 O O . VAL A 1 308 ? -4.914 14.844 -2.496 1 98.81 308 VAL A O 1
ATOM 2389 N N . GLN A 1 309 ? -3.416 14.703 -4.133 1 98.75 309 GLN A N 1
ATOM 2390 C CA . GLN A 1 309 ? -3.861 15.891 -4.863 1 98.75 309 GLN A CA 1
ATOM 2391 C C . GLN A 1 309 ? -4.43 15.508 -6.23 1 98.75 309 GLN A C 1
ATOM 2393 O O . GLN A 1 309 ? -3.846 14.695 -6.945 1 98.75 309 GLN A O 1
ATOM 2398 N N . SER A 1 310 ? -5.586 16.078 -6.508 1 98.56 310 SER A N 1
ATOM 2399 C CA . SER A 1 310 ? -6.164 15.844 -7.828 1 98.56 310 SER A CA 1
ATOM 2400 C C . SER A 1 310 ? -5.566 16.781 -8.867 1 98.56 310 SER A C 1
ATOM 2402 O O . SER A 1 310 ? -4.656 17.562 -8.57 1 98.56 310 SER A O 1
ATOM 2404 N N . THR A 1 311 ? -6.086 16.641 -10.094 1 97.25 311 THR A N 1
ATOM 2405 C CA . THR A 1 311 ? -5.652 17.5 -11.18 1 97.25 311 THR A CA 1
ATOM 2406 C C . THR A 1 311 ? -6.375 18.844 -11.133 1 97.25 311 THR A C 1
ATOM 2408 O O . THR A 1 311 ? -6.082 19.75 -11.914 1 97.25 311 THR A O 1
ATOM 2411 N N . LYS A 1 312 ? -7.301 19.047 -10.18 1 97.25 312 LYS A N 1
ATOM 2412 C CA . LYS A 1 312 ? -8.031 20.297 -9.984 1 97.25 312 LYS A CA 1
ATOM 2413 C C . LYS A 1 312 ? -7.617 20.984 -8.688 1 97.25 312 LYS A C 1
ATOM 2415 O O . LYS A 1 312 ? -7.781 20.422 -7.605 1 97.25 312 LYS A O 1
ATOM 2420 N N . LYS A 1 313 ? -7.148 22.219 -8.867 1 97.25 313 LYS A N 1
ATOM 2421 C CA . LYS A 1 313 ? -6.656 22.969 -7.711 1 97.25 313 LYS A CA 1
ATOM 2422 C C . LYS A 1 313 ? -7.73 23.078 -6.637 1 97.25 313 LYS A C 1
ATOM 2424 O O . LYS A 1 313 ? -8.875 23.438 -6.926 1 97.25 313 LYS A O 1
ATOM 2429 N N . GLY A 1 314 ? -7.371 22.672 -5.398 1 97.94 314 GLY A N 1
ATOM 2430 C CA . GLY A 1 314 ? -8.273 22.781 -4.266 1 97.94 314 GLY A CA 1
ATOM 2431 C C . GLY A 1 314 ? -9.055 21.516 -3.996 1 97.94 314 GLY A C 1
ATOM 2432 O O . GLY A 1 314 ? -9.773 21.422 -3 1 97.94 314 GLY A O 1
ATOM 2433 N N . ILE A 1 315 ? -8.93 20.531 -4.891 1 98.81 315 ILE A N 1
ATOM 2434 C CA . ILE A 1 315 ? -9.602 19.25 -4.691 1 98.81 315 ILE A CA 1
ATOM 2435 C C . ILE A 1 315 ? -8.57 18.156 -4.406 1 98.81 315 ILE A C 1
ATOM 2437 O O . ILE A 1 315 ? -7.648 17.953 -5.199 1 98.81 315 ILE A O 1
ATOM 2441 N N . PHE A 1 316 ? -8.75 17.469 -3.275 1 98.94 316 PHE A N 1
ATOM 2442 C CA . PHE A 1 316 ? -7.855 16.422 -2.809 1 98.94 316 PHE A CA 1
ATOM 2443 C C . PHE A 1 316 ? -8.531 15.055 -2.873 1 98.94 316 PHE A C 1
ATOM 2445 O O . PHE A 1 316 ? -9.75 14.969 -3.049 1 98.94 316 PHE A O 1
ATOM 2452 N N . LEU A 1 317 ? -7.711 14.016 -2.84 1 98.94 317 LEU A N 1
ATOM 2453 C CA . LEU A 1 317 ? -8.172 12.641 -3.006 1 98.94 317 LEU A CA 1
ATOM 2454 C C . LEU A 1 317 ? -7.75 11.781 -1.821 1 98.94 317 LEU A C 1
ATOM 2456 O O . LEU A 1 317 ? -6.684 11.992 -1.243 1 98.94 317 LEU A O 1
ATOM 2460 N N . ALA A 1 318 ? -8.57 10.766 -1.483 1 98.94 318 ALA A N 1
ATOM 2461 C CA . ALA A 1 318 ? -8.18 9.82 -0.44 1 98.94 318 ALA A CA 1
ATOM 2462 C C . ALA A 1 318 ? -8.922 8.5 -0.595 1 98.94 318 ALA A C 1
ATOM 2464 O O . ALA A 1 318 ? -10.109 8.484 -0.93 1 98.94 318 ALA A O 1
ATOM 2465 N N . GLY A 1 319 ? -8.188 7.461 -0.364 1 98.62 319 GLY A N 1
ATOM 2466 C CA . GLY A 1 319 ? -8.789 6.141 -0.318 1 98.62 319 GLY A CA 1
ATOM 2467 C C . GLY A 1 319 ? -8.883 5.48 -1.681 1 98.62 319 GLY A C 1
ATOM 2468 O O . GLY A 1 319 ? -8.086 5.77 -2.574 1 98.62 319 GLY A O 1
ATOM 2469 N N . ALA A 1 320 ? -9.844 4.586 -1.81 1 98.5 320 ALA A N 1
ATOM 2470 C CA . ALA A 1 320 ? -9.898 3.65 -2.93 1 98.5 320 ALA A CA 1
ATOM 2471 C C . ALA A 1 320 ? -10.414 4.332 -4.191 1 98.5 320 ALA A C 1
ATOM 2473 O O . ALA A 1 320 ? -10.469 3.721 -5.262 1 98.5 320 ALA A O 1
ATOM 2474 N N . ILE A 1 321 ? -10.711 5.621 -4.113 1 98.75 321 ILE A N 1
ATOM 2475 C CA . ILE A 1 321 ? -11.133 6.359 -5.297 1 98.75 321 ILE A CA 1
ATOM 2476 C C . ILE A 1 321 ? -9.984 6.426 -6.301 1 98.75 321 ILE A C 1
ATOM 2478 O O . ILE A 1 321 ? -10.211 6.574 -7.504 1 98.75 321 ILE A O 1
ATOM 2482 N 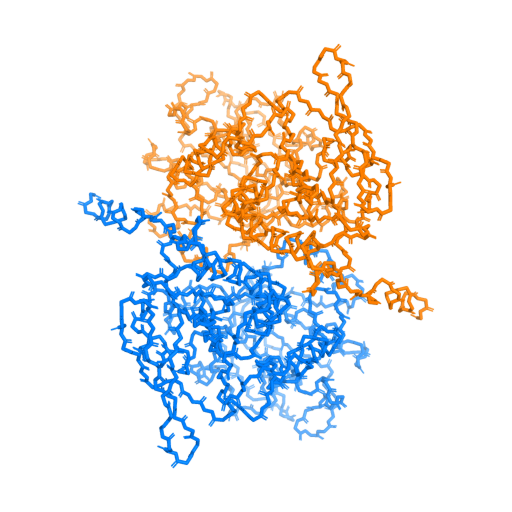N . THR A 1 322 ? -8.742 6.285 -5.832 1 98.62 322 THR A N 1
ATOM 2483 C CA . THR A 1 322 ? -7.59 6.398 -6.715 1 98.62 322 THR A CA 1
ATOM 2484 C C . THR A 1 322 ? -7.035 5.02 -7.062 1 98.62 322 THR A C 1
ATOM 2486 O O . THR A 1 322 ? -6.016 4.91 -7.746 1 98.62 322 THR A O 1
ATOM 2489 N N . GLY A 1 323 ? -7.637 3.969 -6.625 1 97.94 323 GLY A N 1
ATOM 2490 C CA . GLY A 1 323 ? -7.215 2.598 -6.867 1 97.94 323 GLY A CA 1
ATOM 2491 C C . GLY A 1 323 ? -7.48 1.675 -5.695 1 97.94 323 GLY A C 1
ATOM 2492 O O . GLY A 1 323 ? -7.863 2.129 -4.613 1 97.94 323 GLY A O 1
ATOM 2493 N N . PRO A 1 324 ? -7.234 0.366 -5.895 1 97.69 324 PRO A N 1
ATOM 2494 C CA . PRO A 1 324 ? -7.441 -0.58 -4.793 1 97.69 324 PRO A CA 1
ATOM 2495 C C . PRO A 1 324 ? -6.512 -0.319 -3.609 1 97.69 324 PRO A C 1
ATOM 2497 O O . PRO A 1 324 ? -5.32 -0.061 -3.799 1 97.69 324 PRO A O 1
ATOM 2500 N N . LYS A 1 325 ? -7.129 -0.333 -2.41 1 96.25 325 LYS A N 1
ATOM 2501 C CA . LYS A 1 325 ? -6.371 -0.009 -1.205 1 96.25 325 LYS A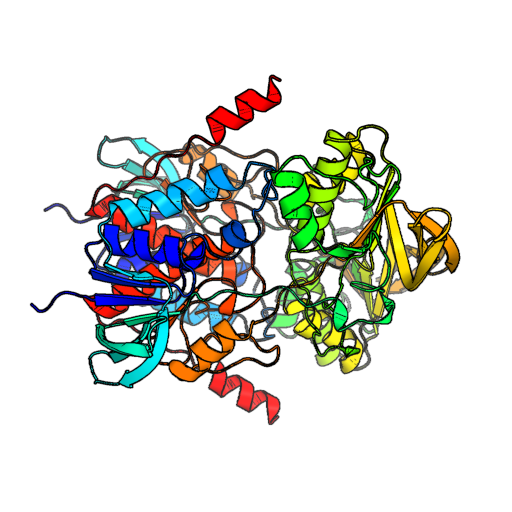 CA 1
ATOM 2502 C C . LYS A 1 325 ? -6.898 -0.78 0.001 1 96.25 325 LYS A C 1
ATOM 2504 O O . LYS A 1 325 ? -8.07 -1.17 0.032 1 96.25 325 LYS A O 1
ATOM 2509 N N . THR A 1 326 ? -5.98 -0.93 0.965 1 97.62 326 THR A N 1
ATOM 2510 C CA . THR A 1 326 ? -6.406 -1.479 2.248 1 97.62 326 THR A CA 1
ATOM 2511 C C . THR A 1 326 ? -7.082 -0.407 3.098 1 97.62 326 THR A C 1
ATOM 2513 O O . THR A 1 326 ? -7.016 0.782 2.777 1 97.62 326 THR A O 1
ATOM 2516 N N . ILE A 1 327 ? -7.703 -0.851 4.164 1 98.31 327 ILE A N 1
ATOM 2517 C CA . ILE A 1 327 ? -8.336 0.068 5.102 1 98.31 327 ILE A CA 1
ATOM 2518 C C . ILE A 1 327 ? -7.277 0.962 5.742 1 98.31 327 ILE A C 1
ATOM 2520 O O . ILE A 1 327 ? -7.457 2.18 5.832 1 98.31 327 ILE A O 1
ATOM 2524 N N . SER A 1 328 ? -6.16 0.391 6.148 1 98.06 328 SER A N 1
ATOM 2525 C CA . SER A 1 328 ? -5.082 1.153 6.77 1 98.06 328 SER A CA 1
ATOM 2526 C C . SER A 1 328 ? -4.52 2.197 5.812 1 98.06 328 SER A C 1
ATOM 2528 O O . SER A 1 328 ? -4.27 3.34 6.203 1 98.06 328 SER A O 1
ATOM 2530 N N . ASP A 1 329 ? -4.336 1.788 4.57 1 98.19 329 ASP A N 1
ATOM 2531 C CA . ASP A 1 329 ? -3.865 2.74 3.568 1 98.19 329 ASP A CA 1
ATOM 2532 C C . ASP A 1 329 ? -4.879 3.863 3.357 1 98.19 329 ASP A C 1
ATOM 2534 O O . ASP A 1 329 ? -4.496 5.016 3.15 1 98.19 329 ASP A O 1
ATOM 2538 N N . SER A 1 330 ? -6.129 3.516 3.354 1 98.75 330 SER A N 1
ATOM 2539 C CA . SER A 1 330 ? -7.188 4.504 3.182 1 98.75 330 SER A CA 1
ATOM 2540 C C . SER A 1 330 ? -7.191 5.516 4.32 1 98.75 330 SER A C 1
ATOM 2542 O O . SER A 1 330 ? -7.312 6.723 4.086 1 98.75 330 SER A O 1
ATOM 2544 N N . ILE A 1 331 ? -7.031 5.043 5.531 1 98.81 331 ILE A N 1
ATOM 2545 C CA . ILE A 1 331 ? -6.977 5.914 6.699 1 98.81 331 ILE A CA 1
ATOM 2546 C C . ILE A 1 331 ? -5.77 6.84 6.598 1 98.81 331 ILE A C 1
ATOM 2548 O O . ILE A 1 331 ? -5.887 8.047 6.816 1 98.81 331 ILE A O 1
ATOM 2552 N N . THR A 1 332 ? -4.68 6.281 6.219 1 98.88 332 THR A N 1
ATOM 2553 C CA . THR A 1 332 ? -3.441 7.043 6.094 1 98.88 332 THR A CA 1
ATOM 2554 C C . THR A 1 332 ? -3.586 8.141 5.043 1 98.88 332 THR A C 1
ATOM 2556 O O . THR A 1 332 ? -3.137 9.273 5.25 1 98.88 332 THR A O 1
ATOM 2559 N N . GLU A 1 333 ? -4.184 7.781 3.938 1 98.88 333 GLU A N 1
ATOM 2560 C CA . GLU A 1 333 ? -4.414 8.797 2.914 1 98.88 333 GLU A CA 1
ATOM 2561 C C . GLU A 1 333 ? -5.402 9.852 3.396 1 98.88 333 GLU A C 1
ATOM 2563 O O . GLU A 1 333 ? -5.332 11.008 2.98 1 98.88 333 GLU A O 1
ATOM 2568 N N . GLY A 1 334 ? -6.34 9.438 4.266 1 98.88 334 GLY A N 1
ATOM 2569 C CA . GLY A 1 334 ? -7.191 10.43 4.898 1 98.88 334 GLY A CA 1
ATOM 2570 C C . GLY A 1 334 ? -6.418 11.469 5.684 1 98.88 334 GLY A C 1
ATOM 2571 O O . GLY A 1 334 ? -6.68 12.664 5.566 1 98.88 334 GLY A O 1
ATOM 2572 N N . TYR A 1 335 ? -5.414 10.977 6.488 1 98.88 335 TYR A N 1
ATOM 2573 C CA . TYR A 1 335 ? -4.516 11.883 7.195 1 98.88 335 TYR A CA 1
ATOM 2574 C C . TYR A 1 335 ? -3.809 12.82 6.223 1 98.88 335 TYR A C 1
ATOM 2576 O O . TYR A 1 335 ? -3.752 14.031 6.445 1 98.88 335 TYR A O 1
ATOM 2584 N N . ALA A 1 336 ? -3.334 12.227 5.164 1 98.94 336 ALA A N 1
ATOM 2585 C CA . ALA A 1 336 ? -2.521 12.961 4.195 1 98.94 336 ALA A CA 1
ATOM 2586 C C . ALA A 1 336 ? -3.35 14.023 3.475 1 98.94 336 ALA A C 1
ATOM 2588 O O . ALA A 1 336 ? -2.906 15.156 3.314 1 98.94 336 ALA A O 1
ATOM 2589 N N . ALA A 1 337 ? -4.543 13.617 3.066 1 98.94 337 ALA A N 1
ATOM 2590 C CA . ALA A 1 337 ? -5.426 14.562 2.383 1 98.94 337 ALA A CA 1
ATOM 2591 C C . ALA A 1 337 ? -5.828 15.703 3.307 1 98.94 337 ALA A C 1
ATOM 2593 O O . ALA A 1 337 ? -5.91 16.859 2.875 1 98.94 337 ALA A O 1
ATOM 2594 N N . ALA A 1 338 ? -6.059 15.375 4.551 1 98.88 338 ALA A N 1
ATOM 2595 C CA . ALA A 1 338 ? -6.387 16.406 5.539 1 98.88 338 ALA A CA 1
ATOM 2596 C C . ALA A 1 338 ? -5.234 17.391 5.703 1 98.88 338 ALA A C 1
ATOM 2598 O O . ALA A 1 338 ? -5.457 18.609 5.777 1 98.88 338 ALA A O 1
ATOM 2599 N N . MET A 1 339 ? -4.016 16.906 5.727 1 98.69 339 MET A N 1
ATOM 2600 C CA . MET A 1 339 ? -2.83 17.75 5.848 1 98.69 339 MET A CA 1
ATOM 2601 C C . MET A 1 339 ? -2.732 18.734 4.684 1 98.69 339 MET A C 1
ATOM 2603 O O . MET A 1 339 ? -2.562 19.938 4.887 1 98.69 339 MET A O 1
ATOM 2607 N N . LYS A 1 340 ? -2.934 18.188 3.496 1 98.75 340 LYS A N 1
ATOM 2608 C CA . LYS A 1 340 ? -2.795 19.016 2.301 1 98.75 340 LYS A CA 1
ATOM 2609 C C . LYS A 1 340 ? -3.945 20.016 2.184 1 98.75 340 LYS A C 1
ATOM 2611 O O . LYS A 1 340 ? -3.74 21.172 1.799 1 98.75 340 LYS A O 1
ATOM 2616 N N . ALA A 1 341 ? -5.105 19.578 2.523 1 98.75 341 ALA A N 1
ATOM 2617 C CA . ALA A 1 341 ? -6.254 20.484 2.498 1 98.75 341 ALA A CA 1
ATOM 2618 C C . ALA A 1 341 ? -6.098 21.609 3.527 1 98.75 341 ALA A C 1
ATOM 2620 O O . ALA A 1 341 ? -6.379 22.766 3.236 1 98.75 341 ALA A O 1
ATOM 2621 N N . TYR A 1 342 ? -5.637 21.25 4.715 1 98.56 342 TYR A N 1
ATOM 2622 C CA . TYR A 1 342 ? -5.43 22.25 5.77 1 98.56 342 TYR A CA 1
ATOM 2623 C C . TYR A 1 342 ? -4.41 23.297 5.336 1 98.56 342 TYR A C 1
ATOM 2625 O O . TYR A 1 342 ? -4.645 24.5 5.496 1 98.56 342 TYR A O 1
ATOM 2633 N N . GLU A 1 343 ? -3.291 22.828 4.754 1 97.94 343 GLU A N 1
ATOM 2634 C CA . GLU A 1 343 ? -2.27 23.75 4.25 1 97.94 343 GLU A CA 1
ATOM 2635 C C . GLU A 1 343 ? -2.838 24.672 3.18 1 97.94 343 GLU A C 1
ATOM 2637 O O . GLU A 1 343 ? -2.525 25.859 3.154 1 97.94 343 GLU A O 1
ATOM 2642 N N . TYR A 1 344 ? -3.656 24.141 2.389 1 97.69 344 TYR A N 1
ATOM 2643 C CA . TYR A 1 344 ? -4.242 24.891 1.29 1 97.69 344 TYR A CA 1
ATOM 2644 C C . TYR A 1 344 ? -5.172 25.984 1.814 1 97.69 344 TYR A C 1
ATOM 2646 O O . TYR A 1 344 ? -5.066 27.141 1.413 1 97.69 344 TYR A O 1
ATOM 2654 N N . VAL A 1 345 ? -6.035 25.656 2.783 1 97.56 345 VAL A N 1
ATOM 2655 C CA . VAL A 1 345 ? -7.09 26.578 3.172 1 97.56 345 VAL A CA 1
ATOM 2656 C C . VAL A 1 345 ? -6.547 27.578 4.188 1 97.56 345 VAL A C 1
ATOM 2658 O O . VAL A 1 345 ? -7.102 28.672 4.348 1 97.56 345 VAL A O 1
ATOM 2661 N N . THR A 1 346 ? -5.402 27.281 4.824 1 96.75 346 THR A N 1
ATOM 2662 C CA . THR A 1 346 ? -4.898 28.188 5.852 1 96.75 346 THR A CA 1
ATOM 2663 C C . THR A 1 346 ? -3.709 28.984 5.336 1 96.75 346 THR A C 1
ATOM 2665 O O . THR A 1 346 ? -3.502 30.141 5.746 1 96.75 346 THR A O 1
ATOM 2668 N N . LYS A 1 347 ? -2.885 28.359 4.422 1 95.81 347 LYS A N 1
ATOM 2669 C CA . LYS A 1 347 ? -1.641 29 4.004 1 95.81 347 LYS A CA 1
ATOM 2670 C C . LYS A 1 347 ? -1.624 29.234 2.496 1 95.81 347 LYS A C 1
ATOM 2672 O O . LYS A 1 347 ? -0.733 29.906 1.978 1 95.81 347 LYS A O 1
ATOM 2677 N N . GLY A 1 348 ? -2.557 28.672 1.814 1 95.5 348 GLY A N 1
ATOM 2678 C CA . GLY A 1 348 ? -2.611 28.828 0.37 1 95.5 348 GLY A CA 1
ATOM 2679 C C . GLY A 1 348 ? -1.602 27.969 -0.365 1 95.5 348 GLY A C 1
ATOM 2680 O O . GLY A 1 348 ? -1.258 28.266 -1.515 1 95.5 348 GLY A O 1
ATOM 2681 N N . VAL A 1 349 ? -1.162 26.906 0.292 1 96.06 349 VAL A N 1
ATOM 2682 C CA . VAL A 1 349 ? -0.122 26.062 -0.293 1 96.06 349 VAL A CA 1
ATOM 2683 C C . VAL A 1 349 ? -0.744 25.094 -1.294 1 96.06 349 VAL A C 1
ATOM 2685 O O . VAL A 1 349 ? -1.723 24.422 -0.982 1 96.06 349 VAL A O 1
ATOM 2688 N N . TRP A 1 350 ? -0.2 25.047 -2.521 1 96.69 350 TRP A N 1
ATOM 2689 C CA . TRP A 1 350 ? -0.537 24.094 -3.572 1 96.69 350 TRP A CA 1
ATOM 2690 C C . TRP A 1 350 ? 0.714 23.641 -4.316 1 96.69 350 TRP A C 1
ATOM 2692 O O . TRP A 1 350 ? 1.409 24.453 -4.93 1 96.69 350 TRP A O 1
ATOM 2702 N N . ASP A 1 351 ? 0.982 22.328 -4.199 1 94.88 351 ASP A N 1
ATOM 2703 C CA . ASP A 1 351 ? 2.17 21.812 -4.871 1 94.88 351 ASP A CA 1
ATOM 2704 C C . ASP A 1 351 ? 1.892 21.547 -6.352 1 94.88 351 ASP A C 1
ATOM 2706 O O . ASP A 1 351 ? 0.87 20.953 -6.699 1 94.88 351 ASP A O 1
ATOM 2710 N N . GLU A 1 352 ? 2.785 21.953 -7.164 1 92.75 352 GLU A N 1
ATOM 2711 C CA . GLU A 1 352 ? 2.672 21.734 -8.602 1 92.75 352 GLU A CA 1
ATOM 2712 C C . GLU A 1 352 ? 3.475 20.516 -9.039 1 92.75 352 GLU A C 1
ATOM 2714 O O . GLU A 1 352 ? 4.359 20.062 -8.32 1 92.75 352 GLU A O 1
ATOM 2719 N N . SER A 1 353 ? 3.045 19.953 -10.141 1 92.81 353 SER A N 1
ATOM 2720 C CA . SER A 1 353 ? 3.764 18.812 -10.719 1 92.81 353 SER A CA 1
ATOM 2721 C C . SER A 1 353 ? 3.775 18.891 -12.242 1 92.81 353 SER A C 1
ATOM 2723 O O . SER A 1 353 ? 2.775 19.266 -12.859 1 92.81 353 SER A O 1
ATOM 2725 N N . ASP A 1 354 ? 4.934 18.5 -12.852 1 87.94 354 ASP A N 1
ATOM 2726 C CA . ASP A 1 354 ? 5.051 18.422 -14.305 1 87.94 354 ASP A CA 1
ATOM 2727 C C . ASP A 1 354 ? 4.887 17 -14.805 1 87.94 354 ASP A C 1
ATOM 2729 O O . ASP A 1 354 ? 5.246 16.672 -15.938 1 87.94 354 ASP A O 1
ATOM 2733 N N . PHE A 1 355 ? 4.375 16.141 -14.023 1 90.5 355 PHE A N 1
ATOM 2734 C CA . PHE A 1 355 ? 4.23 14.727 -14.336 1 90.5 355 PHE A CA 1
ATOM 2735 C C . PHE A 1 355 ? 3.412 14.539 -15.609 1 90.5 355 PHE A C 1
ATOM 2737 O O . PHE A 1 355 ? 3.799 13.773 -16.5 1 90.5 355 PHE A O 1
ATOM 2744 N N . ALA A 1 356 ? 2.35 15.219 -15.68 1 81.81 356 ALA A N 1
ATOM 2745 C CA . ALA A 1 356 ? 1.467 15.055 -16.828 1 81.81 356 ALA A CA 1
ATOM 2746 C C . ALA A 1 356 ? 2.133 15.555 -18.109 1 81.81 356 ALA A C 1
ATOM 2748 O O . ALA A 1 356 ? 1.971 14.953 -19.172 1 81.81 356 ALA A O 1
ATOM 2749 N N . LYS A 1 357 ? 2.873 16.609 -18.047 1 76.56 357 LYS A N 1
ATOM 2750 C CA . LYS A 1 357 ? 3.533 17.188 -19.203 1 76.56 357 LYS A CA 1
ATOM 2751 C C . LYS A 1 357 ? 4.637 16.281 -19.719 1 76.56 357 LYS A C 1
ATOM 2753 O O . LYS A 1 357 ? 4.805 16.125 -20.938 1 76.56 357 LYS A O 1
ATOM 2758 N N . LYS A 1 358 ? 5.246 15.617 -18.891 1 75.31 358 LYS A N 1
ATOM 2759 C CA . LYS A 1 358 ? 6.371 14.766 -19.266 1 75.31 358 LYS A CA 1
ATOM 2760 C C . LYS A 1 358 ? 5.887 13.445 -19.859 1 75.31 358 LYS A C 1
ATOM 2762 O O . LYS A 1 358 ? 6.555 12.859 -20.719 1 75.31 358 LYS A O 1
ATOM 2767 N N . ARG A 1 359 ? 4.863 12.938 -19.453 1 71.69 359 ARG A N 1
ATOM 2768 C CA . ARG A 1 359 ? 4.332 11.68 -19.969 1 71.69 359 ARG A CA 1
ATOM 2769 C C . ARG A 1 359 ? 3.832 11.828 -21.391 1 71.69 359 ARG A C 1
ATOM 2771 O O . ARG A 1 359 ? 3.967 10.906 -22.203 1 71.69 359 ARG A O 1
ATOM 2778 N N . VAL A 1 360 ? 3.391 12.922 -21.609 1 53.78 360 VAL A N 1
ATOM 2779 C CA . VAL A 1 360 ? 2.959 13.195 -22.969 1 53.78 360 VAL A CA 1
ATOM 2780 C C . VAL A 1 360 ? 4.172 13.266 -23.891 1 53.78 360 VAL A C 1
ATOM 2782 O O . VAL A 1 360 ? 4.133 12.766 -25.016 1 53.78 360 VAL A O 1
ATOM 2785 N N . GLU A 1 361 ? 5.223 13.766 -23.359 1 47.22 361 GLU A N 1
ATOM 2786 C CA . GLU A 1 361 ? 6.422 13.922 -24.188 1 47.22 361 GLU A CA 1
ATOM 2787 C C . GLU A 1 361 ? 7.051 12.57 -24.516 1 47.22 361 GLU A C 1
ATOM 2789 O O . GLU A 1 361 ? 7.52 12.352 -25.641 1 47.22 361 GLU A O 1
ATOM 2794 N N . VAL A 1 362 ? 6.891 11.625 -23.688 1 47.38 362 VAL A N 1
ATOM 2795 C CA . VAL A 1 362 ? 7.488 10.312 -23.906 1 47.38 362 VAL A CA 1
ATOM 2796 C C . VAL A 1 362 ? 6.609 9.492 -24.844 1 47.38 362 VAL A C 1
ATOM 2798 O O . VAL A 1 362 ? 7.121 8.742 -25.688 1 47.38 362 VAL A O 1
ATOM 2801 N N . ALA A 1 363 ? 5.402 9.578 -24.641 1 48.19 363 ALA A N 1
ATOM 2802 C CA . ALA A 1 363 ? 4.469 8.867 -25.516 1 48.19 363 ALA A CA 1
ATOM 2803 C C . ALA A 1 363 ? 4.602 9.344 -26.953 1 48.19 363 ALA A C 1
ATOM 2805 O O . ALA A 1 363 ? 4.289 8.602 -27.891 1 48.19 363 ALA A O 1
ATOM 2806 N N . HIS A 1 364 ? 5.074 10.523 -27.203 1 41.03 364 HIS A N 1
ATOM 2807 C CA . HIS A 1 364 ? 5.238 11.078 -28.547 1 41.03 364 HIS A CA 1
ATOM 2808 C C . HIS A 1 364 ? 6.645 10.812 -29.078 1 41.03 364 HIS A C 1
ATOM 2810 O O . HIS A 1 364 ? 6.934 11.086 -30.234 1 41.03 364 HIS A O 1
ATOM 2816 N N . HIS A 1 365 ? 7.422 10.258 -28.188 1 36.09 365 HIS A N 1
ATOM 2817 C CA . HIS A 1 365 ? 8.719 9.883 -28.734 1 36.09 365 HIS A CA 1
ATOM 2818 C C . HIS A 1 365 ? 8.844 8.375 -28.906 1 36.09 365 HIS A C 1
ATOM 2820 O O . HIS A 1 365 ? 8.469 7.617 -28.016 1 36.09 365 HIS A O 1
ATOM 2826 N N . MET B 1 1 ? 5.301 32.781 23.031 1 34.09 1 MET B N 1
ATOM 2827 C CA . MET B 1 1 ? 4.848 31.422 23.281 1 34.09 1 MET B CA 1
ATOM 2828 C C . MET B 1 1 ? 5.855 30.406 22.734 1 34.09 1 MET B C 1
ATOM 2830 O O . MET B 1 1 ? 6.309 30.531 21.594 1 34.09 1 MET B O 1
ATOM 2834 N N . ALA B 1 2 ? 6.781 29.859 23.375 1 44.38 2 ALA B N 1
ATOM 2835 C CA . ALA B 1 2 ? 7.988 29.156 22.938 1 44.38 2 ALA B CA 1
ATOM 2836 C C . ALA B 1 2 ? 7.664 28.125 21.859 1 44.38 2 ALA B C 1
ATOM 2838 O O . ALA B 1 2 ? 6.688 27.375 21.969 1 44.38 2 ALA B O 1
ATOM 2839 N N . GLY B 1 3 ? 7.914 28.266 20.5 1 66.31 3 GLY B N 1
ATOM 2840 C CA . GLY B 1 3 ? 7.43 27.781 19.219 1 66.31 3 GLY B CA 1
ATOM 2841 C C . GLY B 1 3 ? 7.453 26.281 19.094 1 66.31 3 GLY B C 1
ATOM 2842 O O . GLY B 1 3 ? 8.164 25.594 19.844 1 66.31 3 GLY B O 1
ATOM 2843 N N . GLU B 1 4 ? 6.309 25.594 18.562 1 88 4 GLU B N 1
ATOM 2844 C CA . GLU B 1 4 ? 6.184 24.156 18.281 1 88 4 GLU B CA 1
ATOM 2845 C C . GLU B 1 4 ? 7.379 23.656 17.469 1 88 4 GLU B C 1
ATOM 2847 O O . GLU B 1 4 ? 7.684 24.172 16.406 1 88 4 GLU B O 1
ATOM 2852 N N . LYS B 1 5 ? 8.227 22.766 18.156 1 97.06 5 LYS B N 1
ATOM 2853 C CA . LYS B 1 5 ? 9.406 22.219 17.516 1 97.06 5 LYS B CA 1
ATOM 2854 C C . LYS B 1 5 ? 9.312 20.703 17.391 1 97.06 5 LYS B C 1
ATOM 2856 O O . LYS B 1 5 ? 8.977 20.016 18.359 1 97.06 5 LYS B O 1
ATOM 2861 N N . VAL B 1 6 ? 9.586 20.172 16.156 1 98.75 6 VAL B N 1
ATOM 2862 C CA . VAL B 1 6 ? 9.492 18.734 15.891 1 98.75 6 VAL B CA 1
ATOM 2863 C C . VAL B 1 6 ? 10.828 18.219 15.359 1 98.75 6 VAL B C 1
ATOM 2865 O O . VAL B 1 6 ? 11.453 18.859 14.508 1 98.75 6 VAL B O 1
ATOM 2868 N N . LEU B 1 7 ? 11.312 17.125 15.922 1 98.88 7 LEU B N 1
ATOM 2869 C CA . LEU B 1 7 ? 12.5 16.453 15.406 1 98.88 7 LEU B CA 1
ATOM 2870 C C . LEU B 1 7 ? 12.117 15.367 14.406 1 98.88 7 LEU B C 1
ATOM 2872 O O . LEU B 1 7 ? 11.211 14.57 14.656 1 98.88 7 LEU B O 1
ATOM 2876 N N . VAL B 1 8 ? 12.727 15.398 13.25 1 98.94 8 VAL B N 1
ATOM 2877 C CA . VAL B 1 8 ? 12.578 14.352 12.258 1 98.94 8 VAL B CA 1
ATOM 2878 C C . VAL B 1 8 ? 13.891 13.586 12.102 1 98.94 8 VAL B C 1
ATOM 2880 O O . VAL B 1 8 ? 14.938 14.188 11.859 1 98.94 8 VAL B O 1
ATOM 2883 N N . VAL B 1 9 ? 13.836 12.258 12.289 1 98.94 9 VAL B N 1
ATOM 2884 C CA . VAL B 1 9 ? 15.023 11.414 12.188 1 98.94 9 VAL B CA 1
ATOM 2885 C C . VAL B 1 9 ? 15.016 10.664 10.859 1 98.94 9 VAL B C 1
ATOM 2887 O O . VAL B 1 9 ? 14.211 9.75 10.664 1 98.94 9 VAL B O 1
ATOM 2890 N N . GLY B 1 10 ? 15.938 11.016 9.977 1 98.75 10 GLY B N 1
ATOM 2891 C CA . GLY B 1 10 ? 16.016 10.43 8.641 1 98.75 10 GLY B CA 1
ATOM 2892 C C . GLY B 1 10 ? 15.508 11.359 7.559 1 98.75 10 GLY B C 1
ATOM 2893 O O . GLY B 1 10 ? 14.445 11.969 7.699 1 98.75 10 GLY B O 1
ATOM 2894 N N . SER B 1 11 ? 16.281 11.422 6.469 1 98.69 11 SER B N 1
ATOM 2895 C CA . SER B 1 11 ? 15.938 12.336 5.383 1 98.69 11 SER B CA 1
ATOM 2896 C C . SER B 1 11 ? 15.641 11.578 4.094 1 98.69 11 SER B C 1
ATOM 2898 O O . SER B 1 11 ? 16.031 12.008 3.008 1 98.69 11 SER B O 1
ATOM 2900 N N . GLY B 1 12 ? 15.062 10.359 4.262 1 98.62 12 GLY B N 1
ATOM 2901 C CA . GLY B 1 12 ? 14.469 9.695 3.109 1 98.62 12 GLY B CA 1
ATOM 2902 C C . GLY B 1 12 ? 13.156 10.312 2.674 1 98.62 12 GLY B C 1
ATOM 2903 O O . GLY B 1 12 ? 12.758 11.359 3.184 1 98.62 12 GLY B O 1
ATOM 2904 N N . PRO B 1 13 ? 12.492 9.648 1.761 1 98.75 13 PRO B N 1
ATOM 2905 C CA . PRO B 1 13 ? 11.242 10.211 1.242 1 98.75 13 PRO B CA 1
ATOM 2906 C C . PRO B 1 13 ? 10.242 10.547 2.346 1 98.75 13 PRO B C 1
ATOM 2908 O O . PRO B 1 13 ? 9.617 11.609 2.311 1 98.75 13 PRO B O 1
ATOM 2911 N N . ALA B 1 14 ? 10.102 9.695 3.301 1 98.88 14 ALA B N 1
ATOM 2912 C CA . ALA B 1 14 ? 9.148 9.914 4.383 1 98.88 14 ALA B CA 1
ATOM 2913 C C . ALA B 1 14 ? 9.547 11.117 5.234 1 98.88 14 ALA B C 1
ATOM 2915 O O . ALA B 1 14 ? 8.719 11.977 5.531 1 98.88 14 ALA B O 1
ATOM 2916 N N . GLY B 1 15 ? 10.812 11.188 5.625 1 98.88 15 GLY B N 1
ATOM 2917 C CA . GLY B 1 15 ? 11.289 12.289 6.445 1 98.88 15 GLY B CA 1
ATOM 2918 C C . GLY B 1 15 ? 11.234 13.633 5.734 1 98.88 15 GLY B C 1
ATOM 2919 O O . GLY B 1 15 ? 10.867 14.648 6.332 1 98.88 15 GLY B O 1
ATOM 2920 N N . LEU B 1 16 ? 11.594 13.617 4.453 1 98.81 16 LEU B N 1
ATOM 2921 C CA . LEU B 1 16 ? 11.562 14.844 3.666 1 98.81 16 LEU B CA 1
ATOM 2922 C C . LEU B 1 16 ? 10.141 15.375 3.539 1 98.81 16 LEU B C 1
ATOM 2924 O O . LEU B 1 16 ? 9.898 16.578 3.68 1 98.81 16 LEU B O 1
ATOM 2928 N N . SER B 1 17 ? 9.266 14.438 3.293 1 98.62 17 SER B N 1
ATOM 2929 C CA . SER B 1 17 ? 7.863 14.812 3.17 1 98.62 17 SER B CA 1
ATOM 2930 C C . SER B 1 17 ? 7.328 15.398 4.477 1 98.62 17 SER B C 1
ATOM 2932 O O . SER B 1 17 ? 6.68 16.438 4.473 1 98.62 17 SER B O 1
ATOM 2934 N N . ALA B 1 18 ? 7.586 14.766 5.574 1 98.88 18 ALA B N 1
ATOM 2935 C CA . ALA B 1 18 ? 7.141 15.25 6.879 1 98.88 18 ALA B CA 1
ATOM 2936 C C . ALA B 1 18 ? 7.715 16.625 7.18 1 98.88 18 ALA B C 1
ATOM 2938 O O . ALA B 1 18 ? 6.992 17.531 7.625 1 98.88 18 ALA B O 1
ATOM 2939 N N . THR B 1 19 ? 9 16.812 6.922 1 98.81 19 THR B N 1
ATOM 2940 C CA . THR B 1 19 ? 9.695 18.062 7.188 1 98.81 19 THR B CA 1
ATOM 2941 C C . THR B 1 19 ? 9.078 19.203 6.387 1 98.81 19 THR B C 1
ATOM 2943 O O . THR B 1 19 ? 8.781 20.266 6.934 1 98.81 19 THR B O 1
ATOM 2946 N N . LYS B 1 20 ? 8.867 18.922 5.141 1 97.94 20 LYS B N 1
ATOM 2947 C CA . LYS B 1 20 ? 8.312 19.953 4.254 1 97.94 20 LYS B CA 1
ATOM 2948 C C . LYS B 1 20 ? 6.938 20.406 4.727 1 97.94 20 LYS B C 1
ATOM 2950 O O . LYS B 1 20 ? 6.672 21.609 4.812 1 97.94 20 LYS B O 1
ATOM 2955 N N . GLU B 1 21 ? 6.082 19.438 5.051 1 97.56 21 GLU B N 1
ATOM 2956 C CA . GLU B 1 21 ? 4.715 19.766 5.441 1 97.56 21 GLU B CA 1
ATOM 2957 C C . GLU B 1 21 ? 4.688 20.547 6.746 1 97.56 21 GLU B C 1
ATOM 2959 O O . GLU B 1 21 ? 3.936 21.516 6.879 1 97.56 21 GLU B O 1
ATOM 2964 N N . LEU B 1 22 ? 5.48 20.141 7.688 1 98.25 22 LEU B N 1
ATOM 2965 C CA . LEU B 1 22 ? 5.527 20.844 8.969 1 98.25 22 LEU B CA 1
ATOM 2966 C C . LEU B 1 22 ? 6.047 22.266 8.789 1 98.25 22 LEU B C 1
ATOM 2968 O O . LEU B 1 22 ? 5.512 23.203 9.383 1 98.25 22 LEU B O 1
ATOM 2972 N N . ARG B 1 23 ? 7.023 22.453 7.961 1 97.62 23 ARG B N 1
ATOM 2973 C CA . ARG B 1 23 ? 7.566 23.781 7.703 1 97.62 23 ARG B CA 1
ATOM 2974 C C . ARG B 1 23 ? 6.539 24.672 7.012 1 97.62 23 ARG B C 1
ATOM 2976 O O . ARG B 1 23 ? 6.43 25.859 7.316 1 97.62 23 ARG B O 1
ATOM 2983 N N . ASN B 1 24 ? 5.816 24.094 6.105 1 96.06 24 ASN B N 1
ATOM 2984 C CA . ASN B 1 24 ? 4.746 24.828 5.441 1 96.06 24 ASN B CA 1
ATOM 2985 C C . ASN B 1 24 ? 3.76 25.406 6.449 1 96.06 24 ASN B C 1
ATOM 2987 O O . ASN B 1 24 ? 3.168 26.469 6.207 1 96.06 24 ASN B O 1
ATOM 2991 N N . LEU B 1 25 ? 3.645 24.734 7.59 1 96.12 25 LEU B N 1
ATOM 2992 C CA . LEU B 1 25 ? 2.67 25.156 8.594 1 96.12 25 LEU B CA 1
ATOM 2993 C C . LEU B 1 25 ? 3.322 26.047 9.641 1 96.12 25 LEU B C 1
ATOM 2995 O O . LEU B 1 25 ? 2.686 26.422 10.633 1 96.12 25 LEU B O 1
ATOM 2999 N N . GLY B 1 26 ? 4.559 26.297 9.492 1 95.25 26 GLY B N 1
ATOM 3000 C CA . GLY B 1 26 ? 5.242 27.234 10.367 1 95.25 26 GLY B CA 1
ATOM 3001 C C . GLY B 1 26 ? 5.855 26.578 11.594 1 95.25 26 GLY B C 1
ATOM 3002 O O . GLY B 1 26 ? 6.277 27.25 12.531 1 95.25 26 GLY B O 1
ATOM 3003 N N . VAL B 1 27 ? 5.91 25.266 11.555 1 97.31 27 VAL B N 1
ATOM 3004 C CA . VAL B 1 27 ? 6.508 24.531 12.664 1 97.31 27 VAL B CA 1
ATOM 3005 C C . VAL B 1 27 ? 8.031 24.531 12.523 1 97.31 27 VAL B C 1
ATOM 3007 O O . VAL B 1 27 ? 8.555 24.375 11.422 1 97.31 27 VAL B O 1
ATOM 3010 N N . ASP B 1 28 ? 8.68 24.75 13.641 1 97.5 28 ASP B N 1
ATOM 3011 C CA . ASP B 1 28 ? 10.133 24.578 13.641 1 97.5 28 ASP B CA 1
ATOM 3012 C C . ASP B 1 28 ? 10.508 23.109 13.586 1 97.5 28 ASP B C 1
ATOM 3014 O O . ASP B 1 28 ? 9.992 22.297 14.359 1 97.5 28 ASP B O 1
ATOM 3018 N N . VAL B 1 29 ? 11.414 22.797 12.633 1 98.56 29 VAL B N 1
ATOM 3019 C CA . VAL B 1 29 ? 11.805 21.391 12.461 1 98.56 29 VAL B CA 1
ATOM 3020 C C . VAL B 1 29 ? 13.32 21.266 12.594 1 98.56 29 VAL B C 1
ATOM 3022 O O . VAL B 1 29 ? 14.07 22.109 12.109 1 98.56 29 VAL B O 1
ATOM 3025 N N . VAL B 1 30 ? 13.719 20.25 13.359 1 98.69 30 VAL B N 1
ATOM 3026 C CA . VAL B 1 30 ? 15.102 19.781 13.375 1 98.69 30 VAL B CA 1
ATOM 3027 C C . VAL B 1 30 ? 15.203 18.453 12.641 1 98.69 30 VAL B C 1
ATOM 3029 O O . VAL B 1 30 ? 14.523 17.484 12.992 1 98.69 30 VAL B O 1
ATOM 3032 N N . LEU B 1 31 ? 16.016 18.469 11.594 1 98.81 31 LEU B N 1
ATOM 3033 C CA . LEU B 1 31 ? 16.203 17.25 10.797 1 98.81 31 LEU B CA 1
ATOM 3034 C C . LEU B 1 31 ? 17.578 16.641 11.078 1 98.81 31 LEU B C 1
ATOM 3036 O O . LEU B 1 31 ? 18.594 17.328 11.047 1 98.81 31 LEU B O 1
ATOM 3040 N N . VAL B 1 32 ? 17.594 15.375 11.438 1 98.88 32 VAL B N 1
ATOM 3041 C CA . VAL B 1 32 ? 18.844 14.656 11.688 1 98.88 32 VAL B CA 1
ATOM 3042 C C . VAL B 1 32 ? 19.047 13.578 10.617 1 98.88 32 VAL B C 1
ATOM 3044 O O . VAL B 1 32 ? 18.156 12.742 10.398 1 98.88 32 VAL B O 1
ATOM 3047 N N . GLU B 1 33 ? 20.141 13.633 9.938 1 98.69 33 GLU B N 1
ATOM 3048 C CA . GLU B 1 33 ? 20.5 12.688 8.891 1 98.69 33 GLU B CA 1
ATOM 3049 C C . GLU B 1 33 ? 21.906 12.133 9.102 1 98.69 33 GLU B C 1
ATOM 3051 O O . GLU B 1 33 ? 22.844 12.891 9.359 1 98.69 33 GLU B O 1
ATOM 3056 N N . ARG B 1 34 ? 21.969 10.805 9.023 1 97.94 34 ARG B N 1
ATOM 3057 C CA . ARG B 1 34 ? 23.25 10.148 9.281 1 97.94 34 ARG B CA 1
ATOM 3058 C C . ARG B 1 34 ? 24.203 10.328 8.109 1 97.94 34 ARG B C 1
ATOM 3060 O O . ARG B 1 34 ? 25.422 10.328 8.289 1 97.94 34 ARG B O 1
ATOM 3067 N N . GLU B 1 35 ? 23.703 10.484 6.906 1 97.88 35 GLU B N 1
ATOM 3068 C CA . GLU B 1 35 ? 24.531 10.617 5.707 1 97.88 35 GLU B CA 1
ATOM 3069 C C . GLU B 1 35 ? 24.906 12.078 5.457 1 97.88 35 GLU B C 1
ATOM 3071 O O . GLU B 1 35 ? 24.391 12.977 6.117 1 97.88 35 GLU B O 1
ATOM 3076 N N . SER B 1 36 ? 25.828 12.328 4.445 1 97.88 36 SER B N 1
ATOM 3077 C CA . SER B 1 36 ? 26.266 13.672 4.078 1 97.88 36 SER B CA 1
ATOM 3078 C C . SER B 1 36 ? 25.359 14.281 3.014 1 97.88 36 SER B C 1
ATOM 3080 O O . SER B 1 36 ? 25.625 15.375 2.521 1 97.88 36 SER B O 1
ATOM 3082 N N . TYR B 1 37 ? 24.312 13.562 2.635 1 97.44 37 TYR B N 1
ATOM 3083 C CA . TYR B 1 37 ? 23.359 14.016 1.621 1 97.44 37 TYR B CA 1
ATOM 3084 C C . TYR B 1 37 ? 21.938 13.734 2.055 1 97.44 37 TYR B C 1
ATOM 3086 O O . TYR B 1 37 ? 21.688 12.914 2.943 1 97.44 37 TYR B O 1
ATOM 3094 N N . LEU B 1 38 ? 21 14.43 1.462 1 98.38 38 LEU B N 1
ATOM 3095 C CA . LEU B 1 38 ? 19.578 14.172 1.661 1 98.38 38 LEU B CA 1
ATOM 3096 C C . LEU B 1 38 ? 19.047 13.203 0.611 1 98.38 38 LEU B C 1
ATOM 3098 O O . LEU B 1 38 ? 19.625 13.078 -0.472 1 98.38 38 LEU B O 1
ATOM 3102 N N . GLY B 1 39 ? 17.969 12.5 0.991 1 98.25 39 GLY B N 1
ATOM 3103 C CA . GLY B 1 39 ? 17.312 11.711 -0.032 1 98.25 39 GLY B CA 1
ATOM 3104 C C . GLY B 1 39 ? 17.219 10.234 0.318 1 98.25 39 GLY B C 1
ATOM 3105 O O . GLY B 1 39 ? 16.516 9.477 -0.345 1 98.25 39 GLY B O 1
ATOM 3106 N N . GLY B 1 40 ? 17.922 9.812 1.338 1 97.75 40 GLY B N 1
ATOM 3107 C CA . GLY B 1 40 ? 17.797 8.461 1.854 1 97.75 40 GLY B CA 1
ATOM 3108 C C . GLY B 1 40 ? 18.328 7.406 0.901 1 97.75 40 GLY B C 1
ATOM 3109 O O . GLY B 1 40 ? 19.266 7.664 0.14 1 97.75 40 GLY B O 1
ATOM 3110 N N . THR B 1 41 ? 17.75 6.215 0.978 1 97.06 41 THR B N 1
ATOM 3111 C CA . THR B 1 41 ? 18.219 5.043 0.246 1 97.06 41 THR B CA 1
ATOM 3112 C C . THR B 1 41 ? 18.141 5.277 -1.26 1 97.06 41 THR B C 1
ATOM 3114 O O . THR B 1 41 ? 19.031 4.855 -2.008 1 97.06 41 THR B O 1
ATOM 3117 N N . PRO B 1 42 ? 17.094 5.957 -1.744 1 97.38 42 PRO B N 1
ATOM 3118 C CA . PRO B 1 42 ? 17.062 6.199 -3.188 1 97.38 42 PRO B CA 1
ATOM 3119 C C . PRO B 1 42 ? 18.281 6.965 -3.689 1 97.38 42 PRO B C 1
ATOM 3121 O O . PRO B 1 42 ? 18.812 6.66 -4.766 1 97.38 42 PRO B O 1
ATOM 3124 N N . LYS B 1 43 ? 18.703 7.891 -2.955 1 96.62 43 LYS B N 1
ATOM 3125 C CA . LYS B 1 43 ? 19.891 8.641 -3.322 1 96.62 43 LYS B CA 1
ATOM 3126 C C . LYS B 1 43 ? 21.156 7.812 -3.105 1 96.62 43 LYS B C 1
ATOM 3128 O O . LYS B 1 43 ? 22.062 7.824 -3.941 1 96.62 43 LYS B O 1
ATOM 3133 N N . LYS B 1 44 ? 21.25 7.164 -2.01 1 95.62 44 LYS B N 1
ATOM 3134 C CA . LYS B 1 44 ? 22.391 6.34 -1.661 1 95.62 44 LYS B CA 1
ATOM 3135 C C . LYS B 1 44 ? 22.688 5.316 -2.754 1 95.62 44 LYS B C 1
ATOM 3137 O O . LYS B 1 44 ? 23.859 5.105 -3.117 1 95.62 44 LYS B O 1
ATOM 3142 N N . LEU B 1 45 ? 21.656 4.738 -3.25 1 96.12 45 LEU B N 1
ATOM 3143 C CA . LEU B 1 45 ? 21.812 3.639 -4.195 1 96.12 45 LEU B CA 1
ATOM 3144 C C . LEU B 1 45 ? 21.672 4.133 -5.633 1 96.12 45 LEU B C 1
ATOM 3146 O O . LEU B 1 45 ? 21.672 3.332 -6.57 1 96.12 45 LEU B O 1
ATOM 3150 N N . LYS B 1 46 ? 21.484 5.383 -5.809 1 96.12 46 LYS B N 1
ATOM 3151 C CA . LYS B 1 46 ? 21.344 6 -7.125 1 96.12 46 LYS B CA 1
ATOM 3152 C C . LYS B 1 46 ? 20.25 5.324 -7.945 1 96.12 46 LYS B C 1
ATOM 3154 O O . LYS B 1 46 ? 20.5 4.875 -9.062 1 96.12 46 LYS B O 1
ATOM 3159 N N . TYR B 1 47 ? 19.047 5.328 -7.359 1 97.19 47 TYR B N 1
ATOM 3160 C CA . TYR B 1 47 ? 17.922 4.75 -8.07 1 97.19 47 TYR B CA 1
ATOM 3161 C C . TYR B 1 47 ? 17.812 5.332 -9.477 1 97.19 47 TYR B C 1
ATOM 3163 O O . TYR B 1 47 ? 17.969 6.543 -9.664 1 97.19 47 TYR B O 1
ATOM 3171 N N . SER B 1 48 ? 17.578 4.512 -10.461 1 96.75 48 SER B N 1
ATOM 3172 C CA . SER B 1 48 ? 17.375 4.957 -11.836 1 96.75 48 SER B CA 1
ATOM 3173 C C . SER B 1 48 ? 15.93 5.355 -12.086 1 96.75 48 SER B C 1
ATOM 3175 O O . SER B 1 48 ? 15.5 6.438 -11.68 1 96.75 48 SER B O 1
ATOM 3177 N N . LEU B 1 49 ? 15.117 4.434 -12.594 1 96.94 49 LEU B N 1
ATOM 3178 C CA . LEU B 1 49 ? 13.695 4.691 -12.773 1 96.94 49 LEU B CA 1
ATOM 3179 C C . LEU B 1 49 ? 12.898 4.188 -11.57 1 96.94 49 LEU B C 1
ATOM 3181 O O . LEU B 1 49 ? 13.312 3.238 -10.898 1 96.94 49 LEU B O 1
ATOM 3185 N N . LEU B 1 50 ? 11.797 4.898 -11.344 1 97.56 50 LEU B N 1
ATOM 3186 C CA . LEU B 1 50 ? 10.906 4.473 -10.266 1 97.56 50 LEU B CA 1
ATOM 3187 C C . LEU B 1 50 ? 9.688 3.752 -10.836 1 97.56 50 LEU B C 1
ATOM 3189 O O . LEU B 1 50 ? 9.141 4.16 -11.859 1 97.56 50 LEU B O 1
ATOM 3193 N N . PHE B 1 51 ? 9.406 2.637 -10.188 1 97.19 51 PHE B N 1
ATOM 3194 C CA . PHE B 1 51 ? 8.141 1.976 -10.492 1 97.19 51 PHE B CA 1
ATOM 3195 C C . PHE B 1 51 ? 6.98 2.676 -9.797 1 97.19 51 PHE B C 1
ATOM 3197 O O . PHE B 1 51 ? 7.176 3.352 -8.781 1 97.19 51 PHE B O 1
ATOM 3204 N N . PRO B 1 52 ? 5.727 2.604 -10.234 1 96.5 52 PRO B N 1
ATOM 3205 C CA . PRO B 1 52 ? 5.359 1.888 -11.453 1 96.5 52 PRO B CA 1
ATOM 3206 C C . PRO B 1 52 ? 5.387 2.781 -12.695 1 96.5 52 PRO B C 1
ATOM 3208 O O . PRO B 1 52 ? 5.176 2.303 -13.812 1 96.5 52 PRO B O 1
ATOM 3211 N N . GLU B 1 53 ? 5.664 4.066 -12.531 1 96.62 53 GLU B N 1
ATOM 3212 C CA . GLU B 1 53 ? 5.516 5.023 -13.625 1 96.62 53 GLU B CA 1
ATOM 3213 C C . GLU B 1 53 ? 6.75 5.039 -14.516 1 96.62 53 GLU B C 1
ATOM 3215 O O . GLU B 1 53 ? 6.758 5.688 -15.57 1 96.62 53 GLU B O 1
ATOM 3220 N N . LEU B 1 54 ? 7.766 4.387 -14.125 1 96.81 54 LEU B N 1
ATOM 3221 C CA . LEU B 1 54 ? 8.992 4.266 -14.906 1 96.81 54 LEU B CA 1
ATOM 3222 C C . LEU B 1 54 ? 9.547 5.641 -15.258 1 96.81 54 LEU B C 1
ATOM 3224 O O . LEU B 1 54 ? 9.883 5.902 -16.422 1 96.81 54 LEU B O 1
ATOM 3228 N N . ARG B 1 55 ? 9.586 6.516 -14.297 1 96.31 55 ARG B N 1
ATOM 3229 C CA . ARG B 1 55 ? 10.188 7.836 -14.445 1 96.31 55 ARG B CA 1
ATOM 3230 C C . ARG B 1 55 ? 11.477 7.949 -13.633 1 96.31 55 ARG B C 1
ATOM 3232 O O . ARG B 1 55 ? 11.664 7.227 -12.656 1 96.31 55 ARG B O 1
ATOM 3239 N N . PRO B 1 56 ? 12.328 8.859 -14.016 1 96.44 56 PRO B N 1
ATOM 3240 C CA . PRO B 1 56 ? 13.57 9.023 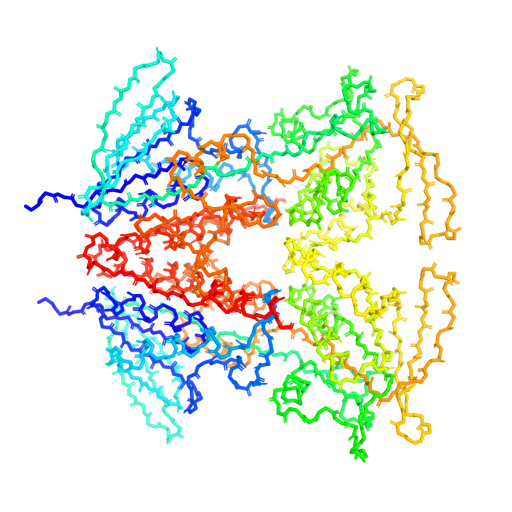-13.25 1 96.44 56 PRO B CA 1
ATOM 3241 C C . PRO B 1 56 ? 13.312 9.359 -11.781 1 96.44 56 PRO B C 1
ATOM 3243 O O . PRO B 1 56 ? 12.438 10.164 -11.469 1 96.44 56 PRO B O 1
ATOM 3246 N N . ALA B 1 57 ? 14.125 8.719 -10.938 1 96.88 57 ALA B N 1
ATOM 3247 C CA . ALA B 1 57 ? 14 8.922 -9.492 1 96.88 57 ALA B CA 1
ATOM 3248 C C . ALA B 1 57 ? 14.164 10.398 -9.133 1 96.88 57 ALA B C 1
ATOM 3250 O O . ALA B 1 57 ? 13.516 10.891 -8.211 1 96.88 57 ALA B O 1
ATOM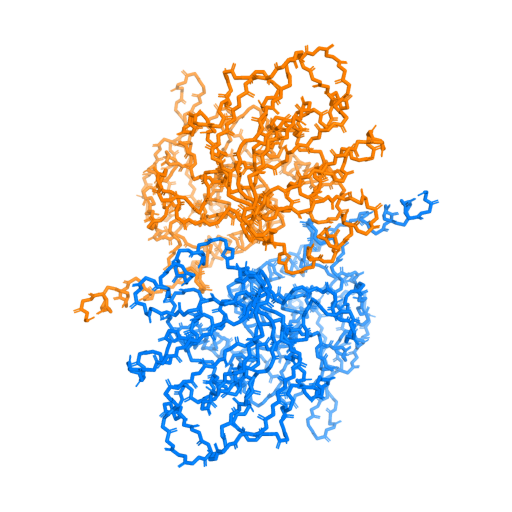 3251 N N . SER B 1 58 ? 14.953 11.117 -9.852 1 96.06 58 SER B N 1
ATOM 3252 C CA . SER B 1 58 ? 15.242 12.523 -9.586 1 96.06 58 SER B CA 1
ATOM 3253 C C . SER B 1 58 ? 13.984 13.375 -9.703 1 96.06 58 SER B C 1
ATOM 3255 O O . SER B 1 58 ? 13.844 14.383 -9.008 1 96.06 58 SER B O 1
ATOM 3257 N N . GLU B 1 59 ? 13.062 12.953 -10.531 1 96.75 59 GLU B N 1
ATOM 3258 C CA . GLU B 1 59 ? 11.836 13.719 -10.742 1 96.75 59 GLU B CA 1
ATOM 3259 C C . GLU B 1 59 ? 10.945 13.695 -9.492 1 96.75 59 GLU B C 1
ATOM 3261 O O . GLU B 1 59 ? 10.102 14.578 -9.312 1 96.75 59 GLU B O 1
ATOM 3266 N N . VAL B 1 60 ? 11.133 12.711 -8.656 1 97.5 60 VAL B N 1
ATOM 3267 C CA . VAL B 1 60 ? 10.336 12.586 -7.441 1 97.5 60 VAL B CA 1
ATOM 3268 C C . VAL B 1 60 ? 11.125 13.117 -6.246 1 97.5 60 VAL B C 1
ATOM 3270 O O . VAL B 1 60 ? 10.594 13.875 -5.438 1 97.5 60 VAL B O 1
ATOM 3273 N N . LEU B 1 61 ? 12.406 12.844 -6.191 1 97.75 61 LEU B N 1
ATOM 3274 C CA . LEU B 1 61 ? 13.203 13.109 -5 1 97.75 61 LEU B CA 1
ATOM 3275 C C . LEU B 1 61 ? 13.695 14.555 -4.996 1 97.75 61 LEU B C 1
ATOM 3277 O O . LEU B 1 61 ? 13.773 15.188 -3.938 1 97.75 61 LEU B O 1
ATOM 3281 N N . ASP B 1 62 ? 14.055 15.07 -6.16 1 97.38 62 ASP B N 1
ATOM 3282 C CA . ASP B 1 62 ? 14.672 16.391 -6.207 1 97.38 62 ASP B CA 1
ATOM 3283 C C . ASP B 1 62 ? 13.727 17.469 -5.68 1 97.38 62 ASP B C 1
ATOM 3285 O O . ASP B 1 62 ? 14.125 18.312 -4.875 1 97.38 62 ASP B O 1
ATOM 3289 N N . PRO B 1 63 ? 12.477 17.438 -6.109 1 96.75 63 PRO B N 1
ATOM 3290 C CA . PRO B 1 63 ? 11.555 18.438 -5.551 1 96.75 63 PRO B CA 1
ATOM 3291 C C . PRO B 1 63 ? 11.398 18.312 -4.039 1 96.75 63 PRO B C 1
ATOM 3293 O O . PRO B 1 63 ? 11.219 19.312 -3.348 1 96.75 63 PRO B O 1
ATOM 3296 N N . LEU B 1 64 ? 11.391 17.094 -3.514 1 97.06 64 LEU B N 1
ATOM 3297 C CA . LEU B 1 64 ? 11.305 16.891 -2.072 1 97.06 64 LEU B CA 1
ATOM 3298 C C . LEU B 1 64 ? 12.516 17.484 -1.362 1 97.06 64 LEU B C 1
ATOM 3300 O O . LEU B 1 64 ? 12.375 18.172 -0.352 1 97.06 64 LEU B O 1
ATOM 3304 N N . ILE B 1 65 ? 13.664 17.203 -1.909 1 98.06 65 ILE B N 1
ATOM 3305 C CA . ILE B 1 65 ? 14.914 17.688 -1.331 1 98.06 65 ILE B CA 1
ATOM 3306 C C . ILE B 1 65 ? 14.961 19.203 -1.387 1 98.06 65 ILE B C 1
ATOM 3308 O O . ILE B 1 65 ? 15.273 19.859 -0.389 1 98.06 65 ILE B O 1
ATOM 3312 N N . LYS B 1 66 ? 14.633 19.766 -2.486 1 96.75 66 LYS B N 1
ATOM 3313 C CA . LYS B 1 66 ? 14.641 21.219 -2.666 1 96.75 66 LYS B CA 1
ATOM 3314 C C . LYS B 1 66 ? 13.664 21.891 -1.707 1 96.75 66 LYS B C 1
ATOM 3316 O O . LYS B 1 66 ? 13.945 22.984 -1.196 1 96.75 66 LYS B O 1
ATOM 3321 N N . GLY B 1 67 ? 12.516 21.219 -1.549 1 94.44 67 GLY B N 1
ATOM 3322 C CA . GLY B 1 67 ? 11.539 21.75 -0.611 1 94.44 67 GLY B CA 1
ATOM 3323 C C . GLY B 1 67 ? 12.078 21.875 0.802 1 94.44 67 GLY B C 1
ATOM 3324 O O . GLY B 1 67 ? 11.773 22.844 1.502 1 94.44 67 GLY B O 1
ATOM 3325 N N . VAL B 1 68 ? 12.836 20.938 1.217 1 96.5 68 VAL B N 1
ATOM 3326 C CA . VAL B 1 68 ? 13.414 20.953 2.557 1 96.5 68 VAL B CA 1
ATOM 3327 C C . VAL B 1 68 ? 14.562 21.953 2.621 1 96.5 68 VAL B C 1
ATOM 3329 O O . VAL B 1 68 ? 14.672 22.719 3.576 1 96.5 68 VAL B O 1
ATOM 3332 N N . GLU B 1 69 ? 15.367 22 1.594 1 95.44 69 GLU B N 1
ATOM 3333 C CA . GLU B 1 69 ? 16.516 22.906 1.552 1 95.44 69 GLU B CA 1
ATOM 3334 C C . GLU B 1 69 ? 16.047 24.375 1.544 1 95.44 69 GLU B C 1
ATOM 3336 O O . GLU B 1 69 ? 16.656 25.219 2.193 1 95.44 69 GLU B O 1
ATOM 3341 N N . SER B 1 70 ? 15.008 24.625 0.874 1 94.06 70 SER B N 1
ATOM 3342 C CA . SER B 1 70 ? 14.523 25.984 0.715 1 94.06 70 SER B CA 1
ATOM 3343 C C . SER B 1 70 ? 13.773 26.453 1.958 1 94.06 70 SER B C 1
ATOM 3345 O O . SER B 1 70 ? 13.516 27.656 2.127 1 94.06 70 SER B O 1
ATOM 3347 N N . SER B 1 71 ? 13.445 25.531 2.814 1 92.75 71 SER B N 1
ATOM 3348 C CA . SER B 1 71 ? 12.609 25.875 3.963 1 92.75 71 SER B CA 1
ATOM 3349 C C . SER B 1 71 ? 13.461 26.375 5.125 1 92.75 71 SER B C 1
ATOM 3351 O O . SER B 1 71 ? 12.922 26.859 6.129 1 92.75 71 SER B O 1
ATOM 3353 N N . GLY B 1 72 ? 14.773 26.312 5.043 1 91.62 72 GLY B N 1
ATOM 3354 C CA . GLY B 1 72 ? 15.656 26.797 6.094 1 91.62 72 GLY B CA 1
ATOM 3355 C C . GLY B 1 72 ? 15.633 25.938 7.34 1 91.62 72 GLY B C 1
ATOM 3356 O O . GLY B 1 72 ? 15.852 26.422 8.445 1 91.62 72 GLY B O 1
ATOM 3357 N N . VAL B 1 73 ? 15.367 24.719 7.188 1 96.44 73 VAL B N 1
ATOM 3358 C CA . VAL B 1 73 ? 15.289 23.766 8.289 1 96.44 73 VAL B CA 1
ATOM 3359 C C . VAL B 1 73 ? 16.672 23.562 8.891 1 96.44 73 VAL B C 1
ATOM 3361 O O . VAL B 1 73 ? 17.672 23.484 8.164 1 96.44 73 VAL B O 1
ATOM 3364 N N . LYS B 1 74 ? 16.719 23.594 10.227 1 97.56 74 LYS B N 1
ATOM 3365 C CA . LYS B 1 74 ? 17.953 23.203 10.891 1 97.56 74 LYS B CA 1
ATOM 3366 C C . LYS B 1 74 ? 18.25 21.719 10.664 1 97.56 74 LYS B C 1
ATOM 3368 O O . LYS B 1 74 ? 17.484 20.859 11.102 1 97.56 74 LYS B O 1
ATOM 3373 N N . THR B 1 75 ? 19.391 21.469 10.055 1 98.38 75 THR B N 1
ATOM 3374 C CA . THR B 1 75 ? 19.719 20.094 9.695 1 98.38 75 THR B CA 1
ATOM 3375 C C . THR B 1 75 ? 21.062 19.672 10.297 1 98.38 75 THR B C 1
ATOM 3377 O O . THR B 1 75 ? 22.062 20.375 10.141 1 98.38 75 THR B O 1
ATOM 3380 N N . TYR B 1 76 ? 21.016 18.656 11.023 1 98.5 76 TYR B N 1
ATOM 3381 C CA . TYR B 1 76 ? 22.234 17.984 11.469 1 98.5 76 TYR B CA 1
ATOM 3382 C C . TYR B 1 76 ? 22.625 16.859 10.516 1 98.5 76 TYR B C 1
ATOM 3384 O O . TYR B 1 76 ? 22.047 15.773 10.562 1 98.5 76 TYR B O 1
ATOM 3392 N N . MET B 1 77 ? 23.609 17.109 9.688 1 98.25 77 MET B N 1
ATOM 3393 C CA . MET B 1 77 ? 24.125 16.094 8.773 1 98.25 77 MET B CA 1
ATOM 3394 C C . MET B 1 77 ? 25.188 15.242 9.445 1 98.25 77 MET B C 1
ATOM 3396 O O . MET B 1 77 ? 25.766 15.641 10.461 1 98.25 77 MET B O 1
ATOM 3400 N N . GLU B 1 78 ? 25.375 14.016 8.859 1 98.31 78 GLU B N 1
ATOM 3401 C CA . GLU B 1 78 ? 26.359 13.078 9.375 1 98.31 78 GLU B CA 1
ATOM 3402 C C . GLU B 1 78 ? 26.266 12.961 10.898 1 98.31 78 GLU B C 1
ATOM 3404 O O . GLU B 1 78 ? 27.281 13.031 11.594 1 98.31 78 GLU B O 1
ATOM 3409 N N . SER B 1 79 ? 25.047 12.844 11.367 1 98.69 79 SER B N 1
ATOM 3410 C CA . SER B 1 79 ? 24.75 12.812 12.797 1 98.69 79 SER B CA 1
ATOM 3411 C C . SER B 1 79 ? 23.703 11.75 13.117 1 98.69 79 SER B C 1
ATOM 3413 O O . SER B 1 79 ? 22.938 11.336 12.234 1 98.69 79 SER B O 1
ATOM 3415 N N . ILE B 1 80 ? 23.734 11.266 14.344 1 98.44 80 ILE B N 1
ATOM 3416 C CA . ILE B 1 80 ? 22.781 10.266 14.789 1 98.44 80 ILE B CA 1
ATOM 3417 C C . ILE B 1 80 ? 22.141 10.703 16.109 1 98.44 80 ILE B C 1
ATOM 3419 O O . ILE B 1 80 ? 22.734 11.477 16.859 1 98.44 80 ILE B O 1
ATOM 3423 N N . VAL B 1 81 ? 20.906 10.266 16.328 1 98.56 81 VAL B N 1
ATOM 3424 C CA . VAL B 1 81 ? 20.266 10.445 17.625 1 98.56 81 VAL B CA 1
ATOM 3425 C C . VAL B 1 81 ? 20.781 9.398 18.609 1 98.56 81 VAL B C 1
ATOM 3427 O O . VAL B 1 81 ? 20.625 8.195 18.391 1 98.56 81 VAL B O 1
ATOM 3430 N N . GLU B 1 82 ? 21.25 9.828 19.703 1 96.94 82 GLU B N 1
ATOM 3431 C CA . GLU B 1 82 ? 21.859 8.922 20.688 1 96.94 82 GLU B CA 1
ATOM 3432 C C . GLU B 1 82 ? 20.891 8.594 21.812 1 96.94 82 GLU B C 1
ATOM 3434 O O . GLU B 1 82 ? 20.938 7.488 22.359 1 96.94 82 GLU B O 1
ATOM 3439 N N . GLY B 1 83 ? 20.078 9.555 22.109 1 96.69 83 GLY B N 1
ATOM 3440 C CA . GLY B 1 83 ? 19.141 9.305 23.188 1 96.69 83 GLY B CA 1
ATOM 3441 C C . GLY B 1 83 ? 18.094 10.398 23.344 1 96.69 83 GLY B C 1
ATOM 3442 O O . GLY B 1 83 ? 18.234 11.477 22.75 1 96.69 83 GLY B O 1
ATOM 3443 N N . VAL B 1 84 ? 17.094 10 24.125 1 97.88 84 VAL B N 1
ATOM 3444 C CA . VAL B 1 84 ? 16 10.945 24.375 1 97.88 84 VAL B CA 1
ATOM 3445 C C . VAL B 1 84 ? 15.617 10.914 25.844 1 97.88 84 VAL B C 1
ATOM 3447 O O . VAL B 1 84 ? 15.672 9.867 26.484 1 97.88 84 VAL B O 1
ATOM 3450 N N . LYS B 1 85 ? 15.359 12.055 26.391 1 97.38 85 LYS B N 1
ATOM 3451 C CA . LYS B 1 85 ? 14.82 12.195 27.75 1 97.38 85 LYS B CA 1
ATOM 3452 C C . LYS B 1 85 ? 13.445 12.859 27.719 1 97.38 85 LYS B C 1
ATOM 3454 O O . LYS B 1 85 ? 13.281 13.938 27.141 1 97.38 85 LYS B O 1
ATOM 3459 N N . ASP B 1 86 ? 12.484 12.227 28.312 1 95.38 86 ASP B N 1
ATOM 3460 C CA . ASP B 1 86 ? 11.133 12.789 28.406 1 95.38 86 ASP B CA 1
ATOM 3461 C C . ASP B 1 86 ? 11.094 13.953 29.391 1 95.38 86 ASP B C 1
ATOM 3463 O O . ASP B 1 86 ? 11.523 13.82 30.547 1 95.38 86 ASP B O 1
ATOM 3467 N N . GLU B 1 87 ? 10.562 15.125 28.938 1 92.81 87 GLU B N 1
ATOM 3468 C CA . GLU B 1 87 ? 10.508 16.328 29.766 1 92.81 87 GLU B CA 1
ATOM 3469 C C . GLU B 1 87 ? 9.07 16.688 30.141 1 92.81 87 GLU B C 1
ATOM 3471 O O . GLU B 1 87 ? 8.797 17.797 30.594 1 92.81 87 GLU B O 1
ATOM 3476 N N . GLY B 1 88 ? 8.078 15.828 29.922 1 84 88 GLY B N 1
ATOM 3477 C CA . GLY B 1 88 ? 6.684 16.125 30.188 1 84 88 GLY B CA 1
ATOM 3478 C C . GLY B 1 88 ? 5.969 16.75 29.016 1 84 88 GLY B C 1
ATOM 3479 O O . GLY B 1 88 ? 5.035 16.156 28.453 1 84 88 GLY B O 1
ATOM 3480 N N . LYS B 1 89 ? 6.48 17.984 28.609 1 86.69 89 LYS B N 1
ATOM 3481 C CA . LYS B 1 89 ? 5.895 18.672 27.469 1 86.69 89 LYS B CA 1
ATOM 3482 C C . LYS B 1 89 ? 6.789 18.531 26.234 1 86.69 89 LYS B C 1
ATOM 3484 O O . LYS B 1 89 ? 6.891 19.469 25.438 1 86.69 89 LYS B O 1
ATOM 3489 N N . GLY B 1 90 ? 7.441 17.406 26.219 1 96.25 90 GLY B N 1
ATOM 3490 C CA . GLY B 1 90 ? 8.352 17.188 25.094 1 96.25 90 GLY B CA 1
ATOM 3491 C C . GLY B 1 90 ? 9.57 16.375 25.484 1 96.25 90 GLY B C 1
ATOM 3492 O O . GLY B 1 90 ? 9.508 15.539 26.391 1 96.25 90 GLY B O 1
ATOM 3493 N N . PHE B 1 91 ? 10.672 16.547 24.594 1 98 91 PHE B N 1
ATOM 3494 C CA . PHE B 1 91 ? 11.852 15.719 24.766 1 98 91 PHE B CA 1
ATOM 3495 C C . PHE B 1 91 ? 13.125 16.562 24.672 1 98 91 PHE B C 1
ATOM 3497 O O . PHE B 1 91 ? 13.148 17.578 23.984 1 98 91 PHE B O 1
ATOM 3504 N N . THR B 1 92 ? 14.07 16.125 25.453 1 98.31 92 THR B N 1
ATOM 3505 C CA . THR B 1 92 ? 15.438 16.516 25.141 1 98.31 92 THR B CA 1
ATOM 3506 C C . THR B 1 92 ? 16.156 15.406 24.375 1 98.31 92 THR B C 1
ATOM 3508 O O . THR B 1 92 ? 16.266 14.273 24.859 1 98.31 92 THR B O 1
ATOM 3511 N N . VAL B 1 93 ? 16.625 15.766 23.188 1 98.56 93 VAL B N 1
ATOM 3512 C CA . VAL B 1 93 ? 17.234 14.773 22.312 1 98.56 93 VAL B CA 1
ATOM 3513 C C . VAL B 1 93 ? 18.734 15.031 22.188 1 98.56 93 VAL B C 1
ATOM 3515 O O . VAL B 1 93 ? 19.156 16.156 21.906 1 98.56 93 VAL B O 1
ATOM 3518 N N . SER B 1 94 ? 19.516 13.992 22.438 1 98.75 94 SER B N 1
ATOM 3519 C CA . SER B 1 94 ? 20.953 14.07 22.25 1 98.75 94 SER B CA 1
ATOM 3520 C C . SER B 1 94 ? 21.359 13.641 20.844 1 98.75 94 SER B C 1
ATOM 3522 O O . SER B 1 94 ? 21.078 12.516 20.422 1 98.75 94 SER B O 1
ATOM 3524 N N . ILE B 1 95 ? 22 14.578 20.125 1 98.75 95 ILE B N 1
ATOM 3525 C CA . ILE B 1 95 ? 22.438 14.344 18.75 1 98.75 95 ILE B CA 1
ATOM 3526 C C . ILE B 1 95 ? 23.969 14.305 18.703 1 98.75 95 ILE B C 1
ATOM 3528 O O . ILE B 1 95 ? 24.625 15.242 19.156 1 98.75 95 ILE B O 1
ATOM 3532 N N . LYS B 1 96 ? 24.5 13.234 18.188 1 98.56 96 LYS B N 1
ATOM 3533 C CA . LYS B 1 96 ? 25.953 13.047 18.094 1 98.56 96 LYS B CA 1
ATOM 3534 C C . LYS B 1 96 ? 26.422 13.148 16.641 1 98.56 96 LYS B C 1
ATOM 3536 O O . LYS B 1 96 ? 25.906 12.461 15.766 1 98.56 96 LYS B O 1
ATOM 3541 N N . ASP B 1 97 ? 27.422 13.969 16.391 1 97.81 97 ASP B N 1
ATOM 3542 C CA . ASP B 1 97 ? 27.938 14.094 15.031 1 97.81 97 ASP B CA 1
ATOM 3543 C C . ASP B 1 97 ? 29.141 13.172 14.805 1 97.81 97 ASP B C 1
ATOM 3545 O O . ASP B 1 97 ? 29.469 12.367 15.68 1 97.81 97 ASP B O 1
ATOM 3549 N N . LYS B 1 98 ? 29.672 13.273 13.625 1 95.62 98 LYS B N 1
ATOM 3550 C CA . LYS B 1 98 ? 30.734 12.367 13.211 1 95.62 98 LYS B CA 1
ATOM 3551 C C . LYS B 1 98 ? 31.984 12.547 14.078 1 95.62 98 LYS B C 1
ATOM 3553 O O . LYS B 1 98 ? 32.781 11.625 14.211 1 95.62 98 LYS B O 1
ATOM 3558 N N . SER B 1 99 ? 32.188 13.695 14.703 1 96.62 99 SER B N 1
ATOM 3559 C CA . SER B 1 99 ? 33.344 13.969 15.547 1 96.62 99 SER B CA 1
ATOM 3560 C C . SER B 1 99 ? 33.125 13.477 16.969 1 96.62 99 SER B C 1
ATOM 3562 O O . SER B 1 99 ? 34.062 13.453 17.781 1 96.62 99 SER B O 1
ATOM 3564 N N . GLY B 1 100 ? 31.922 13.156 17.266 1 96.69 100 GLY B N 1
ATOM 3565 C CA . GLY B 1 100 ? 31.609 12.695 18.609 1 96.69 100 GLY B CA 1
ATOM 3566 C C . GLY B 1 100 ? 31 13.781 19.484 1 96.69 100 GLY B C 1
ATOM 3567 O O . GLY B 1 100 ? 30.594 13.516 20.609 1 96.69 100 GLY B O 1
ATOM 3568 N N . LYS B 1 101 ? 30.922 14.938 18.969 1 97.88 101 LYS B N 1
ATOM 3569 C CA . LYS B 1 101 ? 30.312 16.047 19.703 1 97.88 101 LYS B CA 1
ATOM 3570 C C . LYS B 1 101 ? 28.812 15.828 19.891 1 97.88 101 LYS B C 1
ATOM 3572 O O . LYS B 1 101 ? 28.125 15.453 18.938 1 97.88 101 LYS B O 1
ATOM 3577 N N . ILE B 1 102 ? 28.375 16.047 21.062 1 98.19 102 ILE B N 1
ATOM 3578 C CA . ILE B 1 102 ? 26.969 15.875 21.391 1 98.19 102 ILE B CA 1
ATOM 3579 C C . ILE B 1 102 ? 26.297 17.234 21.531 1 98.19 102 ILE B C 1
ATOM 3581 O O . ILE B 1 102 ? 26.812 18.125 22.203 1 98.19 102 ILE B O 1
ATOM 3585 N N . THR B 1 103 ? 25.219 17.453 20.844 1 98.38 103 THR B N 1
ATOM 3586 C CA . THR B 1 103 ? 24.344 18.609 20.969 1 98.38 103 THR B CA 1
ATOM 3587 C C . THR B 1 103 ? 22.953 18.203 21.422 1 98.38 103 THR B C 1
ATOM 3589 O O . THR B 1 103 ? 22.422 17.188 20.969 1 98.38 103 THR B O 1
ATOM 3592 N N . ASN B 1 104 ? 22.391 18.984 22.328 1 98.12 104 ASN B N 1
ATOM 3593 C CA . ASN B 1 104 ? 21.062 18.703 22.828 1 98.12 104 ASN B CA 1
ATOM 3594 C C . ASN B 1 104 ? 20.016 19.641 22.234 1 98.12 104 ASN B C 1
ATOM 3596 O O . ASN B 1 104 ? 20.25 20.844 22.125 1 98.12 104 ASN B O 1
ATOM 3600 N N . GLU B 1 105 ? 18.938 19.062 21.734 1 97.69 105 GLU B N 1
ATOM 3601 C CA . GLU B 1 105 ? 17.797 19.812 21.219 1 97.69 105 GLU B CA 1
ATOM 3602 C C . GLU B 1 105 ? 16.547 19.547 22.047 1 97.69 105 GLU B C 1
ATOM 3604 O O . GLU B 1 105 ? 16.266 18.406 22.391 1 97.69 105 GLU B O 1
ATOM 3609 N N . LYS B 1 106 ?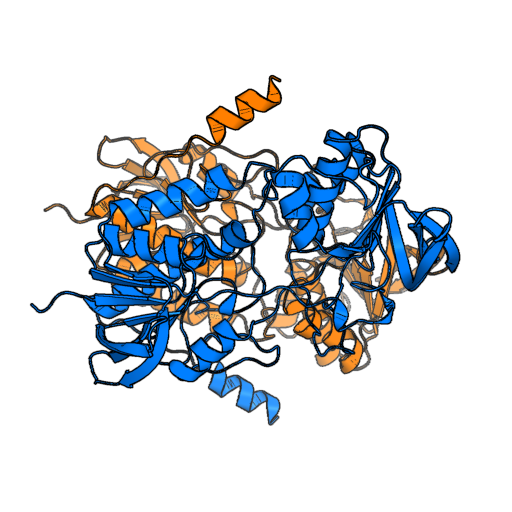 15.867 20.609 22.391 1 97.56 106 LYS B N 1
ATOM 3610 C CA . LYS B 1 106 ? 14.547 20.469 23 1 97.56 106 LYS B CA 1
ATOM 3611 C C . LYS B 1 106 ? 13.445 20.516 21.938 1 97.56 106 LYS B C 1
ATOM 3613 O O . LYS B 1 106 ? 13.367 21.484 21.156 1 97.56 106 LYS B O 1
ATOM 3618 N N . VAL B 1 107 ? 12.633 19.469 21.922 1 98.19 107 VAL B N 1
ATOM 3619 C CA . VAL B 1 107 ? 11.578 19.375 20.906 1 98.19 107 VAL B CA 1
ATOM 3620 C C . VAL B 1 107 ? 10.273 18.922 21.562 1 98.19 107 VAL B C 1
ATOM 3622 O O . VAL B 1 107 ? 10.281 18.359 22.656 1 98.19 107 VAL B O 1
ATOM 3625 N N . ASN B 1 108 ? 9.18 19.188 20.891 1 98.25 108 ASN B N 1
ATOM 3626 C CA . ASN B 1 108 ? 7.863 18.875 21.438 1 98.25 108 ASN B CA 1
ATOM 3627 C C . ASN B 1 108 ? 7.352 17.531 20.922 1 98.25 108 ASN B C 1
ATOM 3629 O O . ASN B 1 108 ? 6.473 16.922 21.531 1 98.25 108 ASN B O 1
ATOM 3633 N N . ALA B 1 109 ? 7.887 17.062 19.797 1 98.62 109 ALA B N 1
ATOM 3634 C CA . ALA B 1 109 ? 7.531 15.773 19.188 1 98.62 109 ALA B CA 1
ATOM 3635 C C . ALA B 1 109 ? 8.656 15.25 18.312 1 98.62 109 ALA B C 1
ATOM 3637 O O . ALA B 1 109 ? 9.586 15.992 17.969 1 98.62 109 ALA B O 1
ATOM 3638 N N . ILE B 1 110 ? 8.594 13.969 18.031 1 98.88 110 ILE B N 1
ATOM 3639 C CA . ILE B 1 110 ? 9.602 13.32 17.188 1 98.88 110 ILE B CA 1
ATOM 3640 C C . ILE B 1 110 ? 8.914 12.484 16.109 1 98.88 110 ILE B C 1
ATOM 3642 O O . ILE B 1 110 ? 7.91 11.82 16.375 1 98.88 110 ILE B O 1
ATOM 3646 N N . ILE B 1 111 ? 9.414 12.57 14.891 1 98.94 111 ILE B N 1
ATOM 3647 C CA . ILE B 1 111 ? 9.039 11.648 13.82 1 98.94 111 ILE B CA 1
ATOM 3648 C C . ILE B 1 111 ? 10.227 10.758 13.461 1 98.94 111 ILE B C 1
ATOM 3650 O O . ILE B 1 111 ? 11.258 11.25 12.992 1 98.94 111 ILE B O 1
ATOM 3654 N N . ALA B 1 112 ? 10.062 9.484 13.734 1 98.94 112 ALA B N 1
ATOM 3655 C CA . ALA B 1 112 ? 11.07 8.508 13.352 1 98.94 112 ALA B CA 1
ATOM 3656 C C . ALA B 1 112 ? 10.852 8.031 11.914 1 98.94 112 ALA B C 1
ATOM 3658 O O . ALA B 1 112 ? 9.859 7.363 11.625 1 98.94 112 ALA B O 1
ATOM 3659 N N . ALA B 1 113 ? 11.742 8.32 11.008 1 98.88 113 ALA B N 1
ATOM 3660 C CA . ALA B 1 113 ? 11.656 8.008 9.586 1 98.88 113 ALA B CA 1
ATOM 3661 C C . ALA B 1 113 ? 13 7.539 9.039 1 98.88 113 ALA B C 1
ATOM 3663 O O . ALA B 1 113 ? 13.414 7.961 7.957 1 98.88 113 ALA B O 1
ATOM 3664 N N . SER B 1 114 ? 13.641 6.605 9.75 1 98.62 114 SER B N 1
ATOM 3665 C CA . SER B 1 114 ? 15.031 6.258 9.469 1 98.62 114 SER B CA 1
ATOM 3666 C C . SER B 1 114 ? 15.117 5.148 8.422 1 98.62 114 SER B C 1
ATOM 3668 O O . SER B 1 114 ? 16.219 4.773 8 1 98.62 114 SER B O 1
ATOM 3670 N N . GLY B 1 115 ? 14.07 4.598 8.031 1 98.12 115 GLY B N 1
ATOM 3671 C CA . GLY B 1 115 ? 14 3.807 6.816 1 98.12 115 GLY B CA 1
ATOM 3672 C C . GLY B 1 115 ? 14.469 2.377 7.004 1 98.12 115 GLY B C 1
ATOM 3673 O O . GLY B 1 115 ? 14.18 1.752 8.023 1 98.12 115 GLY B O 1
ATOM 3674 N N . PHE B 1 116 ? 15.109 1.818 5.91 1 98.19 116 PHE B N 1
ATOM 3675 C CA . PHE B 1 116 ? 15.422 0.399 5.812 1 98.19 116 PHE B CA 1
ATOM 3676 C C . PHE B 1 116 ? 16.797 0.194 5.203 1 98.19 116 PHE B C 1
ATOM 3678 O O . PHE B 1 116 ? 17.469 1.161 4.832 1 98.19 116 PHE B O 1
ATOM 3685 N N . GLU B 1 117 ? 17.234 -1.017 5.215 1 96.81 117 GLU B N 1
ATOM 3686 C CA . GLU B 1 117 ? 18.359 -1.5 4.426 1 96.81 117 GLU B CA 1
ATOM 3687 C C . GLU B 1 117 ? 18 -2.762 3.65 1 96.81 117 GLU B C 1
ATOM 3689 O O . GLU B 1 117 ? 17.031 -3.449 3.994 1 96.81 117 GLU B O 1
ATOM 3694 N N . HIS B 1 118 ? 18.766 -2.963 2.594 1 97.31 118 HIS B N 1
ATOM 3695 C CA . HIS B 1 118 ? 18.562 -4.199 1.851 1 97.31 118 HIS B CA 1
ATOM 3696 C C . HIS B 1 118 ? 19.25 -5.379 2.539 1 97.31 118 HIS B C 1
ATOM 3698 O O . HIS B 1 118 ? 20.281 -5.211 3.174 1 97.31 118 HIS B O 1
ATOM 3704 N N . PHE B 1 119 ? 18.625 -6.508 2.363 1 97.81 119 PHE B N 1
ATOM 3705 C CA . PHE B 1 119 ? 19.219 -7.762 2.824 1 97.81 119 PHE B CA 1
ATOM 3706 C C . PHE B 1 119 ? 20.578 -7.996 2.174 1 97.81 119 PHE B C 1
ATOM 3708 O O . PHE B 1 119 ? 20.734 -7.785 0.97 1 97.81 119 PHE B O 1
ATOM 3715 N N . ASP B 1 120 ? 21.531 -8.367 3.004 1 96.75 120 ASP B N 1
ATOM 3716 C CA . ASP B 1 120 ? 22.844 -8.727 2.482 1 96.75 120 ASP B CA 1
ATOM 3717 C C . ASP B 1 120 ? 22.828 -10.148 1.916 1 96.75 120 ASP B C 1
ATOM 3719 O O . ASP B 1 120 ? 22.859 -11.125 2.67 1 96.75 120 ASP B O 1
ATOM 3723 N N . SER B 1 121 ? 22.984 -10.234 0.584 1 96.5 121 SER B N 1
ATOM 3724 C CA . SER B 1 121 ? 22.859 -11.523 -0.095 1 96.5 121 SER B CA 1
ATOM 3725 C C . SER B 1 121 ? 23.984 -12.469 0.279 1 96.5 121 SER B C 1
ATOM 3727 O O . SER B 1 121 ? 23.922 -13.672 0.013 1 96.5 121 SER B O 1
ATOM 3729 N N . ARG B 1 122 ? 25.078 -12 0.897 1 96.44 122 ARG B N 1
ATOM 3730 C CA . ARG B 1 122 ? 26.156 -12.859 1.362 1 96.44 122 ARG B CA 1
ATOM 3731 C C . ARG B 1 122 ? 25.672 -13.812 2.445 1 96.44 122 ARG B C 1
ATOM 3733 O O . ARG B 1 122 ? 26.312 -14.844 2.701 1 96.44 122 ARG B O 1
ATOM 3740 N N . ARG B 1 123 ? 24.516 -13.43 3.084 1 96.25 123 ARG B N 1
ATOM 3741 C CA . ARG B 1 123 ? 23.938 -14.289 4.117 1 96.25 123 ARG B CA 1
ATOM 3742 C C . ARG B 1 123 ? 23.328 -15.547 3.512 1 96.25 123 ARG B C 1
ATOM 3744 O O . ARG B 1 123 ? 23.031 -16.5 4.23 1 96.25 123 ARG B O 1
ATOM 3751 N N . LYS B 1 124 ? 23.156 -15.547 2.199 1 95.06 124 LYS B N 1
ATOM 3752 C CA . LYS B 1 124 ? 22.766 -16.734 1.446 1 95.06 124 LYS B CA 1
ATOM 3753 C C . LYS B 1 124 ? 23.906 -17.234 0.568 1 95.06 124 LYS B C 1
ATOM 3755 O O . LYS B 1 124 ? 23.906 -17.016 -0.645 1 95.06 124 LYS B O 1
ATOM 3760 N N . TYR B 1 125 ? 24.734 -18.031 1.094 1 91.62 125 TYR B N 1
ATOM 3761 C CA . TYR B 1 125 ? 26 -18.406 0.477 1 91.62 125 TYR B CA 1
ATOM 3762 C C . TYR B 1 125 ? 25.766 -19.203 -0.806 1 91.62 125 TYR B C 1
ATOM 3764 O O . TYR B 1 125 ? 26.562 -19.109 -1.749 1 91.62 125 TYR B O 1
ATOM 3772 N N . GLU B 1 126 ? 24.719 -19.859 -0.86 1 91.81 126 GLU B N 1
ATOM 3773 C CA . GLU B 1 126 ? 24.438 -20.734 -1.998 1 91.81 126 GLU B CA 1
ATOM 3774 C C . GLU B 1 126 ? 24.219 -19.922 -3.271 1 91.81 126 GLU B C 1
ATOM 3776 O O . GLU B 1 126 ? 24.297 -20.453 -4.379 1 91.81 126 GLU B O 1
ATOM 3781 N N . TYR B 1 127 ? 23.984 -18.625 -3.105 1 93.81 127 TYR B N 1
ATOM 3782 C CA . TYR B 1 127 ? 23.703 -17.812 -4.285 1 93.81 127 TYR B CA 1
ATOM 3783 C C . TYR B 1 127 ? 24.984 -17.203 -4.84 1 93.81 127 TYR B C 1
ATOM 3785 O O . TYR B 1 127 ? 25 -16.656 -5.945 1 93.81 127 TYR B O 1
ATOM 3793 N N . GLY B 1 128 ? 26.094 -17.219 -4.094 1 95 128 GLY B N 1
ATOM 3794 C CA . GLY B 1 128 ? 27.422 -16.953 -4.625 1 95 128 GLY B CA 1
ATOM 3795 C C . GLY B 1 128 ? 27.734 -15.477 -4.738 1 95 128 GLY B C 1
ATOM 3796 O O . GLY B 1 128 ? 28.75 -15.094 -5.332 1 95 128 GLY B O 1
ATOM 3797 N N . TYR B 1 129 ? 26.875 -14.609 -4.191 1 96.69 129 TYR B N 1
ATOM 3798 C CA . TYR B 1 129 ? 27.156 -13.172 -4.227 1 96.69 129 TYR B CA 1
ATOM 3799 C C . TYR B 1 129 ? 28.484 -12.859 -3.537 1 96.69 129 TYR B C 1
ATOM 3801 O O . TYR B 1 129 ? 28.719 -13.289 -2.404 1 96.69 129 TYR B O 1
ATOM 3809 N N . GLY B 1 130 ? 29.312 -12.117 -4.164 1 95.06 130 GLY B N 1
ATOM 3810 C CA . GLY B 1 130 ? 30.625 -11.758 -3.621 1 95.06 130 GLY B CA 1
ATOM 3811 C C . GLY B 1 130 ? 31.688 -12.789 -3.926 1 95.06 130 GLY B C 1
ATOM 3812 O O . GLY B 1 130 ? 32.875 -12.531 -3.717 1 95.06 130 GLY B O 1
ATOM 3813 N N . ILE B 1 131 ? 31.375 -13.922 -4.445 1 94.69 131 ILE B N 1
ATOM 3814 C CA . ILE B 1 131 ? 32.312 -15.008 -4.707 1 94.69 131 ILE B CA 1
ATOM 3815 C C . ILE B 1 131 ? 32.375 -15.281 -6.211 1 94.69 131 ILE B C 1
ATOM 3817 O O . ILE B 1 131 ? 33.469 -15.32 -6.789 1 94.69 131 ILE B O 1
ATOM 3821 N N . ILE B 1 132 ? 31.203 -15.508 -6.766 1 96.19 132 ILE B N 1
ATOM 3822 C CA . ILE B 1 132 ? 31.109 -15.766 -8.195 1 96.19 132 ILE B CA 1
ATOM 3823 C C . ILE B 1 132 ? 31 -14.445 -8.953 1 96.19 132 ILE B C 1
ATOM 3825 O O . ILE B 1 132 ? 30.125 -13.625 -8.641 1 96.19 132 ILE B O 1
ATOM 3829 N N . PRO B 1 133 ? 31.844 -14.25 -9.93 1 96.5 133 PRO B N 1
ATOM 3830 C CA . PRO B 1 133 ? 31.719 -13.016 -10.711 1 96.5 133 PRO B CA 1
ATOM 3831 C C . PRO B 1 133 ? 30.375 -12.906 -11.43 1 96.5 133 PRO B C 1
ATOM 3833 O O . PRO B 1 133 ? 29.766 -13.922 -11.758 1 96.5 133 PRO B O 1
ATOM 3836 N N . ASN B 1 134 ? 29.891 -11.648 -11.609 1 97.94 134 ASN B N 1
ATOM 3837 C CA . ASN B 1 134 ? 28.719 -11.297 -12.414 1 97.94 134 ASN B CA 1
ATOM 3838 C C . ASN B 1 134 ? 27.422 -11.656 -11.695 1 97.94 134 ASN B C 1
ATOM 3840 O O . ASN B 1 134 ? 26.375 -11.766 -12.328 1 97.94 134 ASN B O 1
ATOM 3844 N N . ILE B 1 135 ? 27.516 -11.922 -10.414 1 98.12 135 ILE B N 1
ATOM 3845 C CA . ILE B 1 135 ? 26.344 -11.961 -9.547 1 98.12 135 ILE B CA 1
ATOM 3846 C C . ILE B 1 135 ? 26.219 -10.641 -8.797 1 98.12 135 ILE B C 1
ATOM 3848 O O . ILE B 1 135 ? 27.141 -10.227 -8.086 1 98.12 135 ILE B O 1
ATOM 3852 N N . TYR B 1 136 ? 25.094 -10 -9.016 1 98 136 TYR B N 1
ATOM 3853 C CA . TYR B 1 136 ? 24.828 -8.695 -8.43 1 98 136 TYR B CA 1
ATOM 3854 C C . TYR B 1 136 ? 23.516 -8.703 -7.637 1 98 136 TYR B C 1
ATOM 3856 O O . TYR B 1 136 ? 22.766 -9.688 -7.676 1 98 136 TYR B O 1
ATOM 3864 N N . GLN B 1 137 ? 23.281 -7.695 -6.871 1 97.75 137 GLN B N 1
ATOM 3865 C CA . GLN B 1 137 ? 22 -7.441 -6.242 1 97.75 137 GLN B CA 1
ATOM 3866 C C . GLN B 1 137 ? 21.266 -6.289 -6.93 1 97.75 137 GLN B C 1
ATOM 3868 O O . GLN B 1 137 ? 21.875 -5.547 -7.711 1 97.75 137 GLN B O 1
ATOM 3873 N N . ILE B 1 138 ? 19.953 -6.242 -6.641 1 96.62 138 ILE B N 1
ATOM 3874 C CA . ILE B 1 138 ? 19.188 -5.195 -7.297 1 96.62 138 ILE B CA 1
ATOM 3875 C C . ILE B 1 138 ? 19.766 -3.828 -6.957 1 96.62 138 ILE B C 1
ATOM 3877 O O . ILE B 1 138 ? 19.703 -2.9 -7.77 1 96.62 138 ILE B O 1
ATOM 3881 N N . SER B 1 139 ? 20.359 -3.689 -5.824 1 91.69 139 SER B N 1
ATOM 3882 C CA . SER B 1 139 ? 20.969 -2.428 -5.414 1 91.69 139 SER B CA 1
ATOM 3883 C C . SER B 1 139 ? 22.172 -2.086 -6.285 1 91.69 139 SER B C 1
ATOM 3885 O O . SER B 1 139 ? 22.406 -0.915 -6.594 1 91.69 139 SER B O 1
ATOM 3887 N N . ASP B 1 140 ? 22.984 -3.074 -6.688 1 96.12 140 ASP B N 1
ATOM 3888 C CA . ASP B 1 140 ? 24.109 -2.889 -7.594 1 96.12 140 ASP B CA 1
ATOM 3889 C C . ASP B 1 140 ? 23.641 -2.438 -8.977 1 96.12 140 ASP B C 1
ATOM 3891 O O . ASP B 1 140 ? 24.25 -1.551 -9.586 1 96.12 140 ASP B O 1
ATOM 3895 N N . ILE B 1 141 ? 22.625 -3 -9.359 1 97.44 141 ILE B N 1
ATOM 3896 C CA . ILE B 1 141 ? 22.125 -2.801 -10.711 1 97.44 141 ILE B CA 1
ATOM 3897 C C . ILE B 1 141 ? 21.562 -1.391 -10.852 1 97.44 141 ILE B C 1
ATOM 3899 O O . ILE B 1 141 ? 21.672 -0.771 -11.906 1 97.44 141 ILE B O 1
ATOM 3903 N N . GLU B 1 142 ? 20.953 -0.834 -9.75 1 96.75 142 GLU B N 1
ATOM 3904 C CA . GLU B 1 142 ? 20.453 0.538 -9.781 1 96.75 142 GLU B CA 1
ATOM 3905 C C . GLU B 1 142 ? 21.547 1.512 -10.219 1 96.75 142 GLU B C 1
ATOM 3907 O O . GLU B 1 142 ? 21.312 2.348 -11.094 1 96.75 142 GLU B O 1
ATOM 3912 N N . ARG B 1 143 ? 22.641 1.353 -9.648 1 94.62 143 ARG B N 1
ATOM 3913 C CA . ARG B 1 143 ? 23.75 2.23 -9.969 1 94.62 143 ARG B CA 1
ATOM 3914 C C . ARG B 1 143 ? 24.203 2.041 -11.414 1 94.62 143 ARG B C 1
ATOM 3916 O O . ARG B 1 143 ? 24.438 3.018 -12.125 1 94.62 143 ARG B O 1
ATOM 3923 N N . MET B 1 144 ? 24.328 0.813 -11.82 1 96.31 144 MET B N 1
ATOM 3924 C CA . MET B 1 144 ? 24.766 0.52 -13.18 1 96.31 144 MET B CA 1
ATOM 3925 C C . MET B 1 144 ? 23.812 1.132 -14.203 1 96.31 144 MET B C 1
ATOM 3927 O O . MET B 1 144 ? 24.25 1.691 -15.211 1 96.31 144 MET B O 1
ATOM 3931 N N . LEU B 1 145 ? 22.562 1.032 -13.898 1 96.44 145 LEU B N 1
ATOM 3932 C CA . LEU B 1 145 ? 21.547 1.549 -14.812 1 96.44 145 LEU B CA 1
ATOM 3933 C C . LEU B 1 145 ? 21.531 3.074 -14.805 1 96.44 145 LEU B C 1
ATOM 3935 O O . LEU B 1 145 ? 21.438 3.705 -15.859 1 96.44 145 LEU B O 1
ATOM 3939 N N . SER B 1 146 ? 21.609 3.639 -13.656 1 94.81 146 SER B N 1
ATOM 3940 C CA . SER B 1 146 ? 21.594 5.094 -13.523 1 94.81 146 SER B CA 1
ATOM 3941 C C . SER B 1 146 ? 22.781 5.734 -14.211 1 94.81 146 SER B C 1
ATOM 3943 O O . SER B 1 146 ? 22.672 6.82 -14.781 1 94.81 146 SER B O 1
ATOM 3945 N N . GLU B 1 147 ? 23.938 5.027 -14.203 1 93.5 147 GLU B N 1
ATOM 3946 C CA . GLU B 1 147 ? 25.172 5.562 -14.773 1 93.5 147 GLU B CA 1
ATOM 3947 C C . GLU B 1 147 ? 25.375 5.07 -16.203 1 93.5 147 GLU B C 1
ATOM 3949 O O . GLU B 1 147 ? 26.375 5.383 -16.844 1 93.5 147 GLU B O 1
ATOM 3954 N N . ASN B 1 148 ? 24.438 4.344 -16.703 1 92.75 148 ASN B N 1
ATOM 3955 C CA . ASN B 1 148 ? 24.5 3.779 -18.047 1 92.75 148 ASN B CA 1
ATOM 3956 C C . ASN B 1 148 ? 25.766 2.936 -18.234 1 92.75 148 ASN B C 1
ATOM 3958 O O . ASN B 1 148 ? 26.5 3.111 -19.203 1 92.75 148 ASN B O 1
ATOM 3962 N N . LYS B 1 149 ? 26.031 2.119 -17.234 1 93.94 149 LYS B N 1
ATOM 3963 C CA . LYS B 1 149 ? 27.219 1.258 -17.219 1 93.94 149 LYS B CA 1
ATOM 3964 C C . LYS B 1 149 ? 26.844 -0.191 -16.938 1 93.94 149 LYS B C 1
ATOM 3966 O O . LYS B 1 149 ? 27.438 -0.834 -16.062 1 93.94 149 LYS B O 1
ATOM 3971 N N . LEU B 1 150 ? 25.797 -0.622 -17.578 1 96.44 150 LEU B N 1
ATOM 3972 C CA . LEU B 1 150 ? 25.359 -2.004 -17.406 1 96.44 150 LEU B CA 1
ATOM 3973 C C . LEU B 1 150 ? 26.266 -2.959 -18.188 1 96.44 150 LEU B C 1
ATOM 3975 O O . LEU B 1 150 ? 25.953 -3.305 -19.328 1 96.44 150 LEU B O 1
ATOM 3979 N N . VAL B 1 151 ? 27.344 -3.424 -17.484 1 96.12 151 VAL B N 1
ATOM 3980 C CA . VAL B 1 151 ? 28.297 -4.305 -18.125 1 96.12 151 VAL B CA 1
ATOM 3981 C C . VAL B 1 151 ? 28.734 -5.406 -17.156 1 96.12 151 VAL B C 1
ATOM 3983 O O . VAL B 1 151 ? 28.594 -5.262 -15.945 1 96.12 151 VAL B O 1
ATOM 3986 N N . THR B 1 152 ? 29.203 -6.488 -17.688 1 96.56 152 THR B N 1
ATOM 3987 C CA . THR B 1 152 ? 29.797 -7.57 -16.891 1 96.56 152 THR B CA 1
ATOM 3988 C C . THR B 1 152 ? 31.203 -7.191 -16.422 1 96.56 152 THR B C 1
ATOM 3990 O O . THR B 1 152 ? 31.672 -6.082 -16.688 1 96.56 152 THR B O 1
ATOM 3993 N N . THR B 1 153 ? 31.844 -8.102 -15.688 1 93.94 153 THR B N 1
ATOM 3994 C CA . THR B 1 153 ? 33.188 -7.883 -15.203 1 93.94 153 THR B CA 1
ATOM 3995 C C . THR B 1 153 ? 34.156 -7.719 -16.359 1 93.94 153 THR B C 1
ATOM 3997 O O . THR B 1 153 ? 35.25 -7.172 -16.188 1 93.94 153 THR B O 1
ATOM 4000 N N . LYS B 1 154 ? 33.781 -8.047 -17.516 1 94.12 154 LYS B N 1
ATOM 4001 C CA . LYS B 1 154 ? 34.625 -7.953 -18.703 1 94.12 154 LYS B CA 1
ATOM 4002 C C . LYS B 1 154 ? 34.344 -6.664 -19.469 1 94.12 154 LYS B C 1
ATOM 4004 O O . LYS B 1 154 ? 34.938 -6.441 -20.531 1 94.12 154 LYS B O 1
ATOM 4009 N N . GLY B 1 155 ? 33.375 -5.992 -19.031 1 94.62 155 GLY B N 1
ATOM 4010 C CA . GLY B 1 155 ? 33.094 -4.703 -19.641 1 94.62 155 GLY B CA 1
ATOM 4011 C C . GLY B 1 155 ? 32.125 -4.797 -20.812 1 94.62 155 GLY B C 1
ATOM 4012 O O . GLY B 1 155 ? 31.953 -3.836 -21.562 1 94.62 155 GLY B O 1
ATOM 4013 N N . THR B 1 156 ? 31.531 -5.895 -20.953 1 95.19 156 THR B N 1
ATOM 4014 C CA . THR B 1 156 ? 30.594 -6.086 -22.062 1 95.19 156 THR B CA 1
ATOM 4015 C C . THR B 1 156 ? 29.156 -6.137 -21.547 1 95.19 156 THR B C 1
ATOM 4017 O O . THR B 1 156 ? 28.891 -6.684 -20.469 1 95.19 156 THR B O 1
ATOM 4020 N N . PRO B 1 157 ? 28.266 -5.625 -22.391 1 96.94 157 PRO B N 1
ATOM 4021 C CA . PRO B 1 157 ? 26.859 -5.734 -22 1 96.94 157 PRO B CA 1
ATOM 4022 C C . PRO B 1 157 ? 26.375 -7.184 -21.906 1 96.94 157 PRO B C 1
ATOM 4024 O O . PRO B 1 157 ? 26.75 -8.008 -22.75 1 96.94 157 PRO B O 1
ATOM 4027 N N . PRO B 1 158 ? 25.594 -7.465 -20.891 1 97.94 158 PRO B N 1
ATOM 4028 C CA . PRO B 1 158 ? 25.094 -8.836 -20.781 1 97.94 158 PRO B CA 1
ATOM 4029 C C . PRO B 1 158 ? 24.016 -9.156 -21.812 1 97.94 158 PRO B C 1
ATOM 4031 O O . PRO B 1 158 ? 23.109 -8.344 -22.031 1 97.94 158 PRO B O 1
ATOM 4034 N N . LYS B 1 159 ? 24.078 -10.305 -22.406 1 97.12 159 LYS B N 1
ATOM 4035 C CA . LYS B 1 159 ? 23.094 -10.734 -23.406 1 97.12 159 LYS B CA 1
ATOM 4036 C C . LYS B 1 159 ? 22.047 -11.641 -22.766 1 97.12 159 LYS B C 1
ATOM 4038 O O . LYS B 1 159 ? 20.906 -11.719 -23.266 1 97.12 159 LYS B O 1
ATOM 4043 N N . ARG B 1 160 ? 22.391 -12.336 -21.766 1 98.19 160 ARG B N 1
ATOM 4044 C CA . ARG B 1 160 ? 21.469 -13.18 -21.016 1 98.19 160 ARG B CA 1
ATOM 4045 C C . ARG B 1 160 ? 21.516 -12.828 -19.531 1 98.19 160 ARG B C 1
ATOM 4047 O O . ARG B 1 160 ? 22.547 -12.969 -18.875 1 98.19 160 ARG B O 1
ATOM 4054 N N . VAL B 1 161 ? 20.375 -12.391 -19.016 1 98.56 161 VAL B N 1
ATOM 4055 C CA . VAL B 1 161 ? 20.297 -11.914 -17.641 1 98.56 161 VAL B CA 1
ATOM 4056 C C . VAL B 1 161 ? 19.203 -12.68 -16.891 1 98.56 161 VAL B C 1
ATOM 4058 O O . VAL B 1 161 ? 18.109 -12.891 -17.422 1 98.56 161 VAL B O 1
ATOM 4061 N N . ALA B 1 162 ? 19.531 -13.18 -15.688 1 97.88 162 ALA B N 1
ATOM 4062 C CA . ALA B 1 162 ? 18.547 -13.789 -14.789 1 97.88 162 ALA B CA 1
ATOM 4063 C C . ALA B 1 162 ? 18.359 -12.945 -13.531 1 97.88 162 ALA B C 1
ATOM 4065 O O . ALA B 1 162 ? 19.328 -12.43 -12.969 1 97.88 162 ALA B O 1
ATOM 4066 N N . ILE B 1 163 ? 17.125 -12.766 -13.164 1 98.38 163 ILE B N 1
ATOM 4067 C CA . ILE B 1 163 ? 16.797 -12.125 -11.898 1 98.38 163 ILE B CA 1
ATOM 4068 C C . ILE B 1 163 ? 16.094 -13.125 -10.984 1 98.38 163 ILE B C 1
ATOM 4070 O O . ILE B 1 163 ? 15.086 -13.734 -11.375 1 98.38 163 ILE B O 1
ATOM 4074 N N . LEU B 1 164 ? 16.625 -13.32 -9.828 1 97.31 164 LEU B N 1
ATOM 4075 C CA . LEU B 1 164 ? 16.031 -14.227 -8.844 1 97.31 164 LEU B CA 1
ATOM 4076 C C . LEU B 1 164 ? 15.273 -13.438 -7.777 1 97.31 164 LEU B C 1
ATOM 4078 O O . LEU B 1 164 ? 15.875 -12.641 -7.051 1 97.31 164 LEU B O 1
ATOM 4082 N N . LEU B 1 165 ? 14.055 -13.695 -7.645 1 97.06 165 LEU B N 1
ATOM 4083 C CA . LEU B 1 165 ? 13.219 -12.992 -6.684 1 97.06 165 LEU B CA 1
ATOM 4084 C C . LEU B 1 165 ? 13.336 -13.609 -5.297 1 97.06 165 LEU B C 1
ATOM 4086 O O . LEU B 1 165 ? 13.828 -14.734 -5.156 1 97.06 165 LEU B O 1
ATOM 4090 N N . CYS B 1 166 ? 12.938 -12.812 -4.27 1 96.75 166 CYS B N 1
ATOM 4091 C CA . CYS B 1 166 ? 12.695 -13.242 -2.895 1 96.75 166 CYS B CA 1
ATOM 4092 C C . CYS B 1 166 ? 13.992 -13.625 -2.205 1 96.75 166 CYS B C 1
ATOM 4094 O O . CYS B 1 166 ? 14.016 -14.531 -1.369 1 96.75 166 CYS B O 1
ATOM 4096 N N . VAL B 1 167 ? 15.07 -13.008 -2.625 1 96.88 167 VAL B N 1
ATOM 4097 C CA . VAL B 1 167 ? 16.328 -13.227 -1.91 1 96.88 167 VAL B CA 1
ATOM 4098 C C . VAL B 1 167 ? 16.281 -12.508 -0.565 1 96.88 167 VAL B C 1
ATOM 4100 O O . VAL B 1 167 ? 16.266 -11.273 -0.517 1 96.88 167 VAL B O 1
ATOM 4103 N N . GLY B 1 168 ? 16.297 -13.242 0.516 1 96.44 168 GLY B N 1
ATOM 4104 C CA . GLY B 1 168 ? 16.219 -12.664 1.85 1 96.44 168 GLY B CA 1
ATOM 4105 C C . GLY B 1 168 ? 14.797 -12.305 2.248 1 96.44 168 GLY B C 1
ATOM 4106 O O . GLY B 1 168 ? 14.586 -11.586 3.229 1 96.44 168 GLY B O 1
ATOM 4107 N N . SER B 1 169 ? 13.828 -12.695 1.513 1 96.81 169 SER B N 1
ATOM 4108 C CA . SER B 1 169 ? 12.406 -12.508 1.782 1 96.81 169 SER B CA 1
ATOM 4109 C C . SER B 1 169 ? 11.648 -13.82 1.67 1 96.81 169 SER B C 1
ATOM 4111 O O . SER B 1 169 ? 12.023 -14.703 0.892 1 96.81 169 SER B O 1
ATOM 4113 N N . ARG B 1 170 ? 10.625 -13.898 2.502 1 96.69 170 ARG B N 1
ATOM 4114 C CA . ARG B 1 170 ? 9.812 -15.102 2.482 1 96.69 170 ARG B CA 1
ATOM 4115 C C . ARG B 1 170 ? 10.664 -16.344 2.701 1 96.69 170 ARG B C 1
ATOM 4117 O O . ARG B 1 170 ? 10.461 -17.375 2.037 1 96.69 170 ARG B O 1
ATOM 4124 N N . ASP B 1 171 ? 11.602 -16.156 3.543 1 95.5 171 ASP B N 1
ATOM 4125 C CA . ASP B 1 171 ? 12.609 -17.188 3.787 1 95.5 171 ASP B CA 1
ATOM 4126 C C . ASP B 1 171 ? 12.883 -17.344 5.281 1 95.5 171 ASP B C 1
ATOM 4128 O O . ASP B 1 171 ? 13.664 -16.578 5.852 1 95.5 171 ASP B O 1
ATOM 4132 N N . ALA B 1 172 ? 12.398 -18.344 5.871 1 94.44 172 ALA B N 1
ATOM 4133 C CA . ALA B 1 172 ? 12.523 -18.578 7.309 1 94.44 172 ALA B CA 1
ATOM 4134 C C . ALA B 1 172 ? 13.961 -18.906 7.684 1 94.44 172 ALA B C 1
ATOM 4136 O O . ALA B 1 172 ? 14.375 -18.719 8.828 1 94.44 172 ALA B O 1
ATOM 4137 N N . THR B 1 173 ? 14.734 -19.375 6.758 1 94.25 173 THR B N 1
ATOM 4138 C CA . THR B 1 173 ? 16.094 -19.812 7.055 1 94.25 173 THR B CA 1
ATOM 4139 C C . THR B 1 173 ? 16.969 -18.625 7.426 1 94.25 173 THR B C 1
ATOM 4141 O O . THR B 1 173 ? 18.016 -18.797 8.078 1 94.25 173 THR B O 1
ATOM 4144 N N . VAL B 1 174 ? 16.547 -17.438 6.996 1 95.38 174 VAL B N 1
ATOM 4145 C CA . VAL B 1 174 ? 17.344 -16.25 7.324 1 95.38 174 VAL B CA 1
ATOM 4146 C C . VAL B 1 174 ? 16.578 -15.367 8.305 1 95.38 174 VAL B C 1
ATOM 4148 O O . VAL B 1 174 ? 16.938 -14.211 8.516 1 95.38 174 VAL B O 1
ATOM 4151 N N . GLY B 1 175 ? 15.469 -15.852 8.742 1 94.81 175 GLY B N 1
ATOM 4152 C CA . GLY B 1 175 ? 14.711 -15.156 9.766 1 94.81 175 GLY B CA 1
ATOM 4153 C C . GLY B 1 175 ? 13.734 -14.148 9.203 1 94.81 175 GLY B C 1
ATOM 4154 O O . GLY B 1 175 ? 13.156 -13.352 9.945 1 94.81 175 GLY B O 1
ATOM 4155 N N . ASN B 1 176 ? 13.562 -14.117 7.926 1 97.31 176 ASN B N 1
ATOM 4156 C CA . ASN B 1 176 ? 12.648 -13.195 7.27 1 97.31 176 ASN B CA 1
ATOM 4157 C C . ASN B 1 176 ? 11.453 -13.922 6.668 1 97.31 176 ASN B C 1
ATOM 4159 O O . ASN B 1 176 ? 11.523 -14.422 5.543 1 97.31 176 ASN B O 1
ATOM 4163 N N . THR B 1 177 ? 10.367 -13.883 7.387 1 97.69 177 THR B N 1
ATOM 4164 C CA . THR B 1 177 ? 9.211 -14.672 6.965 1 97.69 177 THR B CA 1
ATOM 4165 C C . THR B 1 177 ? 8.211 -13.797 6.215 1 97.69 177 THR B C 1
ATOM 4167 O O . THR B 1 177 ? 7.121 -14.266 5.863 1 97.69 177 THR B O 1
ATOM 4170 N N . TYR B 1 178 ? 8.57 -12.555 5.934 1 98.12 178 TYR B N 1
ATOM 4171 C CA . TYR B 1 178 ? 7.68 -11.617 5.27 1 98.12 178 TYR B CA 1
ATOM 4172 C C . TYR B 1 178 ? 8.156 -11.32 3.852 1 98.12 178 TYR B C 1
ATOM 4174 O O . TYR B 1 178 ? 9.266 -11.703 3.471 1 98.12 178 TYR B O 1
ATOM 4182 N N . CYS B 1 179 ? 7.281 -10.789 3.002 1 98 179 CYS B N 1
ATOM 4183 C CA . CYS B 1 179 ? 7.559 -10.289 1.66 1 98 179 CYS B CA 1
ATOM 4184 C C . CYS B 1 179 ? 8.062 -8.852 1.708 1 98 179 CYS B C 1
ATOM 4186 O O . CYS B 1 179 ? 7.535 -8.031 2.459 1 98 179 CYS B O 1
ATOM 4188 N N . SER B 1 180 ? 9.016 -8.547 0.9 1 95.94 180 SER B N 1
ATOM 4189 C CA . SER B 1 180 ? 9.586 -7.199 0.909 1 95.94 180 SER B CA 1
ATOM 4190 C C . SER B 1 180 ? 8.734 -6.234 0.087 1 95.94 180 SER B C 1
ATOM 4192 O O . SER B 1 180 ? 9.047 -5.047 -0.001 1 95.94 180 SER B O 1
ATOM 4194 N N . ARG B 1 181 ? 7.73 -6.668 -0.475 1 97.06 181 ARG B N 1
ATOM 4195 C CA . ARG B 1 181 ? 6.664 -5.867 -1.064 1 97.06 181 ARG B CA 1
ATOM 4196 C C . ARG B 1 181 ? 7.117 -5.227 -2.373 1 97.06 181 ARG B C 1
ATOM 4198 O O . ARG B 1 181 ? 6.301 -4.973 -3.262 1 97.06 181 ARG B O 1
ATOM 4205 N N . VAL B 1 182 ? 8.43 -4.992 -2.578 1 97.44 182 VAL B N 1
ATOM 4206 C CA . VAL B 1 182 ? 8.82 -4.102 -3.664 1 97.44 182 VAL B CA 1
ATOM 4207 C C . VAL B 1 182 ? 9.711 -4.852 -4.656 1 97.44 182 VAL B C 1
ATOM 4209 O O . VAL B 1 182 ? 9.898 -4.406 -5.789 1 97.44 182 VAL B O 1
ATOM 4212 N N . CYS B 1 183 ? 10.273 -5.988 -4.324 1 98 183 CYS B N 1
ATOM 4213 C CA . CYS B 1 183 ? 11.328 -6.625 -5.105 1 98 183 CYS B CA 1
ATOM 4214 C C . CYS B 1 183 ? 10.805 -7.055 -6.473 1 98 183 CYS B C 1
ATOM 4216 O O . CYS B 1 183 ? 11.523 -6.992 -7.469 1 98 183 CYS B O 1
ATOM 4218 N N . CYS B 1 184 ? 9.578 -7.52 -6.523 1 98.44 184 CYS B N 1
ATOM 4219 C CA . CYS B 1 184 ? 9 -7.934 -7.801 1 98.44 184 CYS B CA 1
ATOM 4220 C C . CYS B 1 184 ? 8.906 -6.758 -8.766 1 98.44 184 CYS B C 1
ATOM 4222 O O . CYS B 1 184 ? 9.25 -6.883 -9.938 1 98.44 184 CYS B O 1
ATOM 4224 N N . ALA B 1 185 ? 8.438 -5.66 -8.234 1 98.62 185 ALA B N 1
ATOM 4225 C CA . ALA B 1 185 ? 8.281 -4.465 -9.062 1 98.62 185 ALA B CA 1
ATOM 4226 C C . ALA B 1 185 ? 9.633 -3.924 -9.508 1 98.62 185 ALA B C 1
ATOM 4228 O O . ALA B 1 185 ? 9.812 -3.566 -10.68 1 98.62 185 ALA B O 1
ATOM 4229 N N . VAL B 1 186 ? 10.57 -3.891 -8.578 1 98.5 186 VAL B N 1
ATOM 4230 C CA . VAL B 1 186 ? 11.906 -3.393 -8.891 1 98.5 186 VAL B CA 1
ATOM 4231 C C . VAL B 1 186 ? 12.555 -4.27 -9.961 1 98.5 186 VAL B C 1
ATOM 4233 O O . VAL B 1 186 ? 13.141 -3.764 -10.914 1 98.5 186 VAL B O 1
ATOM 4236 N N . SER B 1 187 ? 12.445 -5.555 -9.797 1 98.75 187 SER B N 1
ATOM 4237 C CA . SER B 1 187 ? 13.031 -6.5 -10.742 1 98.75 187 SER B CA 1
ATOM 4238 C C . SER B 1 187 ? 12.406 -6.363 -12.125 1 98.75 187 SER B C 1
ATOM 4240 O O . SER B 1 187 ? 13.109 -6.406 -13.141 1 98.75 187 SER B O 1
ATOM 4242 N N . THR B 1 188 ? 11.109 -6.219 -12.156 1 98.81 188 THR B N 1
ATOM 4243 C CA . THR B 1 188 ? 10.414 -6.07 -13.43 1 98.81 188 THR B CA 1
ATOM 4244 C C . THR B 1 188 ? 10.828 -4.777 -14.125 1 98.81 188 THR B C 1
ATOM 4246 O O . THR B 1 188 ? 11.102 -4.773 -15.32 1 98.81 188 THR B O 1
ATOM 4249 N N . LYS B 1 189 ? 10.844 -3.689 -13.375 1 98.62 189 LYS B N 1
ATOM 4250 C CA . LYS B 1 189 ? 11.289 -2.414 -13.938 1 98.62 189 LYS B CA 1
ATOM 4251 C C . LYS B 1 189 ? 12.719 -2.504 -14.453 1 98.62 189 LYS B C 1
ATOM 4253 O O . LYS B 1 189 ? 13.023 -2.002 -15.539 1 98.62 189 LYS B O 1
ATOM 4258 N N . GLN B 1 190 ? 13.609 -3.18 -13.688 1 98.62 190 GLN B N 1
ATOM 4259 C CA . GLN B 1 190 ? 14.992 -3.334 -14.117 1 98.62 190 GLN B CA 1
ATOM 4260 C C . GLN B 1 190 ? 15.086 -4.184 -15.383 1 98.62 190 GLN B C 1
ATOM 4262 O O . GLN B 1 190 ? 15.883 -3.896 -16.266 1 98.62 190 GLN B O 1
ATOM 4267 N N . ALA B 1 191 ? 14.305 -5.223 -15.438 1 98.88 191 ALA B N 1
ATOM 4268 C CA . ALA B 1 191 ? 14.266 -6.051 -16.641 1 98.88 191 ALA B CA 1
ATOM 4269 C C . ALA B 1 191 ? 13.914 -5.219 -17.875 1 98.88 191 ALA B C 1
ATOM 4271 O O . ALA B 1 191 ? 14.547 -5.344 -18.922 1 98.88 191 ALA B O 1
ATOM 4272 N N . MET B 1 192 ? 12.953 -4.379 -17.734 1 98.62 192 MET B N 1
ATOM 4273 C CA . MET B 1 192 ? 12.539 -3.514 -18.828 1 98.62 192 MET B CA 1
ATOM 4274 C C . MET B 1 192 ? 13.648 -2.543 -19.203 1 98.62 192 MET B C 1
ATOM 4276 O O . MET B 1 192 ? 13.914 -2.32 -20.391 1 98.62 192 MET B O 1
ATOM 4280 N N . GLU B 1 193 ? 14.305 -1.985 -18.203 1 98.38 193 GLU B N 1
ATOM 4281 C CA . GLU B 1 193 ? 15.398 -1.061 -18.453 1 98.38 193 GLU B CA 1
ATOM 4282 C C . GLU B 1 193 ? 16.562 -1.761 -19.156 1 98.38 193 GLU B C 1
ATOM 4284 O O . GLU B 1 193 ? 17.188 -1.188 -20.062 1 98.38 193 GLU B O 1
ATOM 4289 N N . ILE B 1 194 ? 16.859 -2.979 -18.75 1 98.31 194 ILE B N 1
ATOM 4290 C CA . ILE B 1 194 ? 17.922 -3.76 -19.375 1 98.31 194 ILE B CA 1
ATOM 4291 C C . ILE B 1 194 ? 17.578 -4 -20.844 1 98.31 194 ILE B C 1
ATOM 4293 O O . ILE B 1 194 ? 18.438 -3.826 -21.719 1 98.31 194 ILE B O 1
ATOM 4297 N N . LYS B 1 195 ? 16.297 -4.32 -21.125 1 98.31 195 LYS B N 1
ATOM 4298 C CA . LYS B 1 195 ? 15.852 -4.57 -22.484 1 98.31 195 LYS B CA 1
ATOM 4299 C C . LYS B 1 195 ? 15.93 -3.305 -23.344 1 98.31 195 LYS B C 1
ATOM 4301 O O . LYS B 1 195 ? 16.172 -3.373 -24.547 1 98.31 195 LYS B O 1
ATOM 4306 N N . GLU B 1 196 ? 15.742 -2.205 -22.734 1 96.81 196 GLU B N 1
ATOM 4307 C CA . GLU B 1 196 ? 15.859 -0.939 -23.453 1 96.81 196 GLU B CA 1
ATOM 4308 C C . GLU B 1 196 ? 17.312 -0.642 -23.797 1 96.81 196 GLU B C 1
ATOM 4310 O O . GLU B 1 196 ? 17.609 -0.116 -24.875 1 96.81 196 GLU B O 1
ATOM 4315 N N . ARG B 1 197 ? 18.188 -0.979 -22.906 1 95.56 197 ARG B N 1
ATOM 4316 C CA . ARG B 1 197 ? 19.594 -0.675 -23.094 1 95.56 197 ARG B CA 1
ATOM 4317 C C . ARG B 1 197 ? 20.266 -1.704 -24 1 95.56 197 ARG B C 1
ATOM 4319 O O . ARG B 1 197 ? 21.188 -1.375 -24.75 1 95.56 197 ARG B O 1
ATOM 4326 N N . VAL B 1 198 ? 19.859 -2.912 -23.812 1 96.81 198 VAL B N 1
ATOM 4327 C CA . VAL B 1 198 ? 20.344 -4.027 -24.625 1 96.81 198 VAL B CA 1
ATOM 4328 C C . VAL B 1 198 ? 19.172 -4.742 -25.281 1 96.81 198 VAL B C 1
ATOM 4330 O O . VAL B 1 198 ? 18.766 -5.82 -24.844 1 96.81 198 VAL B O 1
ATOM 4333 N N . PRO B 1 199 ? 18.719 -4.285 -26.422 1 95.88 199 PRO B N 1
ATOM 4334 C CA . PRO B 1 199 ? 17.453 -4.727 -27.016 1 95.88 199 PRO B CA 1
ATOM 4335 C C . PRO B 1 199 ? 17.438 -6.223 -27.328 1 95.88 199 PRO B C 1
ATOM 4337 O O . PRO B 1 199 ? 16.391 -6.855 -27.297 1 95.88 199 PRO B O 1
ATOM 4340 N N . ASP B 1 200 ? 18.562 -6.781 -27.578 1 96.25 200 ASP B N 1
ATOM 4341 C CA . ASP B 1 200 ? 18.609 -8.188 -27.969 1 96.25 200 ASP B CA 1
ATOM 4342 C C . ASP B 1 200 ? 18.844 -9.086 -26.75 1 96.25 200 ASP B C 1
ATOM 4344 O O . ASP B 1 200 ? 18.922 -10.305 -26.891 1 96.25 200 ASP B O 1
ATOM 4348 N N . ALA B 1 201 ? 18.859 -8.523 -25.594 1 98.12 201 ALA B N 1
ATOM 4349 C CA . ALA B 1 201 ? 19.094 -9.312 -24.375 1 98.12 201 ALA B CA 1
ATOM 4350 C C . ALA B 1 201 ? 17.891 -10.203 -24.062 1 98.12 201 ALA B C 1
ATOM 4352 O O . ALA B 1 201 ? 16.75 -9.836 -24.344 1 98.12 201 ALA B O 1
ATOM 4353 N N . VAL B 1 202 ? 18.219 -11.391 -23.609 1 98.44 202 VAL B N 1
ATOM 4354 C CA . VAL B 1 202 ? 17.219 -12.273 -23.031 1 98.44 202 VAL B CA 1
ATOM 4355 C C . VAL B 1 202 ? 17.203 -12.109 -21.516 1 98.44 202 VAL B C 1
ATOM 4357 O O . VAL B 1 202 ? 18.219 -12.297 -20.859 1 98.44 202 VAL B O 1
ATOM 4360 N N . VAL B 1 203 ? 16.062 -11.719 -21 1 98.69 203 VAL B N 1
ATOM 4361 C CA . VAL B 1 203 ? 15.938 -11.508 -19.562 1 98.69 203 VAL B CA 1
ATOM 4362 C C . VAL B 1 203 ? 14.875 -12.438 -18.984 1 98.69 203 VAL B C 1
ATOM 4364 O O . VAL B 1 203 ? 13.734 -12.461 -19.453 1 98.69 203 VAL B O 1
ATOM 4367 N N . HIS B 1 204 ? 15.273 -13.219 -17.953 1 97.56 204 HIS B N 1
ATOM 4368 C CA . HIS B 1 204 ? 14.359 -14.109 -17.25 1 97.56 204 HIS B CA 1
ATOM 4369 C C . HIS B 1 204 ? 14.234 -13.734 -15.781 1 97.56 204 HIS B C 1
ATOM 4371 O O . HIS B 1 204 ? 15.242 -13.43 -15.133 1 97.56 204 HIS B O 1
ATOM 4377 N N . ILE B 1 205 ? 13.031 -13.734 -15.297 1 97.88 205 ILE B N 1
ATOM 4378 C CA . ILE B 1 205 ? 12.766 -13.578 -13.875 1 97.88 205 ILE B CA 1
ATOM 4379 C C . ILE B 1 205 ? 12.32 -14.922 -13.289 1 97.88 205 ILE B C 1
ATOM 4381 O O . ILE B 1 205 ? 11.32 -15.492 -13.719 1 97.88 205 ILE B O 1
ATOM 4385 N N . TYR B 1 206 ? 13.109 -15.406 -12.367 1 95.88 206 TYR B N 1
ATOM 4386 C CA . TYR B 1 206 ? 12.766 -16.609 -11.625 1 95.88 206 TYR B CA 1
ATOM 4387 C C . TYR B 1 206 ? 11.984 -16.266 -10.367 1 95.88 206 TYR B C 1
ATOM 4389 O O . TYR B 1 206 ? 12.422 -15.453 -9.555 1 95.88 206 TYR B O 1
ATOM 4397 N N . TYR B 1 207 ? 10.828 -16.906 -10.227 1 94.81 207 TYR B N 1
ATOM 4398 C CA . TYR B 1 207 ? 9.938 -16.5 -9.148 1 94.81 207 TYR B CA 1
ATOM 4399 C C . TYR B 1 207 ? 9.195 -17.703 -8.57 1 94.81 207 TYR B C 1
ATOM 4401 O O . TYR B 1 207 ? 9.109 -18.75 -9.211 1 94.81 207 TYR B O 1
ATOM 4409 N N . MET B 1 208 ? 8.727 -17.516 -7.281 1 91.69 208 MET B N 1
ATOM 4410 C CA . MET B 1 208 ? 7.742 -18.422 -6.691 1 91.69 208 MET B CA 1
ATOM 4411 C C . MET B 1 208 ? 6.324 -17.922 -6.949 1 91.69 208 MET B C 1
ATOM 4413 O O . MET B 1 208 ? 5.559 -18.562 -7.672 1 91.69 208 MET B O 1
ATOM 4417 N N . ASP B 1 209 ? 6.023 -16.812 -6.512 1 92.56 209 ASP B N 1
ATOM 4418 C CA . ASP B 1 209 ? 4.816 -16.047 -6.785 1 92.56 209 ASP B CA 1
ATOM 4419 C C . ASP B 1 209 ? 5.156 -14.578 -7.059 1 92.56 209 ASP B C 1
ATOM 4421 O O . ASP B 1 209 ? 5.918 -13.961 -6.312 1 92.56 209 ASP B O 1
ATOM 4425 N N . ILE B 1 210 ? 4.625 -14.102 -8.141 1 95.44 210 ILE B N 1
ATOM 4426 C CA . ILE B 1 210 ? 4.828 -12.695 -8.461 1 95.44 210 ILE B CA 1
ATOM 4427 C C . ILE B 1 210 ? 3.852 -11.836 -7.66 1 95.44 210 ILE B C 1
ATOM 4429 O O . ILE B 1 210 ? 2.674 -12.172 -7.535 1 95.44 210 ILE B O 1
ATOM 4433 N N . ARG B 1 211 ? 4.355 -10.797 -7.102 1 96.5 211 ARG B N 1
ATOM 4434 C CA . ARG B 1 211 ? 3.492 -9.945 -6.293 1 96.5 211 ARG B CA 1
ATOM 4435 C C . ARG B 1 211 ? 3.518 -8.508 -6.797 1 96.5 211 ARG B C 1
ATOM 4437 O O . ARG B 1 211 ? 3.879 -7.59 -6.059 1 96.5 211 ARG B O 1
ATOM 4444 N N . THR B 1 212 ? 3.133 -8.328 -8 1 97.56 212 THR B N 1
ATOM 4445 C CA . THR B 1 212 ? 2.857 -7.035 -8.617 1 97.56 212 THR B CA 1
ATOM 4446 C C . THR B 1 212 ? 1.399 -6.637 -8.414 1 97.56 212 THR B C 1
ATOM 4448 O O . THR B 1 212 ? 0.607 -6.652 -9.359 1 97.56 212 THR B O 1
ATOM 4451 N N . TYR B 1 213 ? 1.134 -6.148 -7.246 1 97.5 213 TYR B N 1
ATOM 4452 C CA . TYR B 1 213 ? -0.24 -5.879 -6.84 1 97.5 213 TYR B CA 1
ATOM 4453 C C . TYR B 1 213 ? -0.7 -4.516 -7.344 1 97.5 213 TYR B C 1
ATOM 4455 O O . TYR B 1 213 ? 0.123 -3.67 -7.699 1 97.5 213 TYR B O 1
ATOM 4463 N N . GLY B 1 214 ? -2.031 -4.289 -7.332 1 97.38 214 GLY B N 1
ATOM 4464 C CA . GLY B 1 214 ? -2.59 -3.029 -7.797 1 97.38 214 GLY B CA 1
ATOM 4465 C C . GLY B 1 214 ? -2.371 -2.787 -9.273 1 97.38 214 GLY B C 1
ATOM 4466 O O . GLY B 1 214 ? -2.518 -3.701 -10.086 1 97.38 214 GLY B O 1
ATOM 4467 N N . LEU B 1 215 ? -2.055 -1.604 -9.602 1 97.06 215 LEU B N 1
ATOM 4468 C CA . LEU B 1 215 ? -1.9 -1.204 -10.992 1 97.06 215 LEU B CA 1
ATOM 4469 C C . LEU B 1 215 ? -0.573 -1.696 -11.555 1 97.06 215 LEU B C 1
ATOM 4471 O O . LEU B 1 215 ? -0.366 -1.684 -12.773 1 97.06 215 LEU B O 1
ATOM 4475 N N . MET B 1 216 ? 0.301 -2.186 -10.672 1 97.94 216 MET B N 1
ATOM 4476 C CA . MET B 1 216 ? 1.588 -2.715 -11.117 1 97.94 216 MET B CA 1
ATOM 4477 C C . MET B 1 216 ? 1.398 -3.961 -11.977 1 97.94 216 MET B C 1
ATOM 4479 O O . MET B 1 216 ? 2.262 -4.297 -12.789 1 97.94 216 MET B O 1
ATOM 4483 N N . GLU B 1 217 ? 0.235 -4.605 -11.758 1 97.88 217 GLU B N 1
ATOM 4484 C CA . GLU B 1 217 ? -0.085 -5.762 -12.586 1 97.88 217 GLU B CA 1
ATOM 4485 C C . GLU B 1 217 ? -0.018 -5.414 -14.07 1 97.88 217 GLU B C 1
ATOM 4487 O O . GLU B 1 217 ? 0.669 -6.086 -14.844 1 97.88 217 GLU B O 1
ATOM 4492 N N . ASP B 1 218 ? -0.682 -4.383 -14.391 1 98 218 ASP B N 1
ATOM 4493 C CA . ASP B 1 218 ? -0.737 -3.969 -15.789 1 98 218 ASP B CA 1
ATOM 4494 C C . ASP B 1 218 ? 0.518 -3.191 -16.188 1 98 218 ASP B C 1
ATOM 4496 O O . ASP B 1 218 ? 1.165 -3.51 -17.188 1 98 218 ASP B O 1
ATOM 4500 N N . LYS B 1 219 ? 0.878 -2.227 -15.406 1 98 219 LYS B N 1
ATOM 4501 C CA . LYS B 1 219 ? 1.918 -1.259 -15.742 1 98 219 LYS B CA 1
ATOM 4502 C C . LYS B 1 219 ? 3.291 -1.921 -15.789 1 98 219 LYS B C 1
ATOM 4504 O O . LYS B 1 219 ? 4.211 -1.412 -16.438 1 98 219 LYS B O 1
ATOM 4509 N N . LEU B 1 220 ? 3.398 -3.066 -15.062 1 98.62 220 LEU B N 1
ATOM 4510 C CA . LEU B 1 220 ? 4.711 -3.701 -15 1 98.62 220 LEU B CA 1
ATOM 4511 C C . LEU B 1 220 ? 4.645 -5.141 -15.5 1 98.62 220 LEU B C 1
ATOM 4513 O O . LEU B 1 220 ? 5.238 -5.473 -16.531 1 98.62 220 LEU B O 1
ATOM 4517 N N . TYR B 1 221 ? 3.889 -5.938 -14.828 1 98.44 221 TYR B N 1
ATOM 4518 C CA . TYR B 1 221 ? 3.9 -7.367 -15.109 1 98.44 221 TYR B CA 1
ATOM 4519 C C . TYR B 1 221 ? 3.467 -7.648 -16.547 1 98.44 221 TYR B C 1
ATOM 4521 O O . TYR B 1 221 ? 4.203 -8.273 -17.312 1 98.44 221 TYR B O 1
ATOM 4529 N N . TRP B 1 222 ? 2.301 -7.184 -16.922 1 97.94 222 TRP B N 1
ATOM 4530 C CA . TRP B 1 222 ? 1.813 -7.398 -18.281 1 97.94 222 TRP B CA 1
ATOM 4531 C C . TRP B 1 222 ? 2.701 -6.688 -19.297 1 97.94 222 TRP B C 1
ATOM 4533 O O . TRP B 1 222 ? 3.127 -7.289 -20.281 1 97.94 222 TRP B O 1
ATOM 4543 N N . LYS B 1 223 ? 2.957 -5.492 -19.031 1 98.25 223 LYS B N 1
ATOM 4544 C CA . LYS B 1 223 ? 3.723 -4.668 -19.953 1 98.25 223 LYS B CA 1
ATOM 4545 C C . LYS B 1 223 ? 5.094 -5.277 -20.234 1 98.25 223 LYS B C 1
ATOM 4547 O O . LYS B 1 223 ? 5.539 -5.328 -21.375 1 98.25 223 LYS B O 1
ATOM 4552 N N . SER B 1 224 ? 5.781 -5.762 -19.188 1 98.62 224 SER B N 1
ATOM 4553 C CA . SER B 1 224 ? 7.121 -6.312 -19.344 1 98.62 224 SER B CA 1
ATOM 4554 C C . SER B 1 224 ? 7.117 -7.539 -20.25 1 98.62 224 SER B C 1
ATOM 4556 O O . SER B 1 224 ? 8.055 -7.758 -21.016 1 98.62 224 SER B O 1
ATOM 4558 N N . GLN B 1 225 ? 6.117 -8.32 -20.188 1 98.25 225 GLN B N 1
ATOM 4559 C CA . GLN B 1 225 ? 6.012 -9.523 -21 1 98.25 225 GLN B CA 1
ATOM 4560 C C . GLN B 1 225 ? 5.617 -9.18 -22.438 1 98.25 225 GLN B C 1
ATOM 4562 O O . GLN B 1 225 ? 6.227 -9.672 -23.391 1 98.25 225 GLN B O 1
ATOM 4567 N N . LEU B 1 226 ? 4.617 -8.312 -22.562 1 97.69 226 LEU B N 1
ATOM 4568 C CA . LEU B 1 226 ? 4 -8.055 -23.859 1 97.69 226 LEU B CA 1
ATOM 4569 C C . LEU B 1 226 ? 4.879 -7.133 -24.703 1 97.69 226 LEU B C 1
ATOM 4571 O O . LEU B 1 226 ? 5.012 -7.332 -25.922 1 97.69 226 LEU B O 1
ATOM 4575 N N . GLU B 1 227 ? 5.48 -6.172 -24.094 1 97.81 227 GLU B N 1
ATOM 4576 C CA . GLU B 1 227 ? 6.188 -5.145 -24.844 1 97.81 227 GLU B CA 1
ATOM 4577 C C . GLU B 1 227 ? 7.695 -5.379 -24.828 1 97.81 227 GLU B C 1
ATOM 4579 O O . GLU B 1 227 ? 8.398 -5.016 -25.781 1 97.81 227 GLU B O 1
ATOM 4584 N N . TYR B 1 228 ? 8.18 -6.039 -23.766 1 98.19 228 TYR B N 1
ATOM 4585 C CA . TYR B 1 228 ? 9.625 -6.156 -23.625 1 98.19 228 TYR B CA 1
ATOM 4586 C C . TYR B 1 228 ? 10.062 -7.613 -23.719 1 98.19 228 TYR B C 1
ATOM 4588 O O . TYR B 1 228 ? 11.266 -7.91 -23.703 1 98.19 228 TYR B O 1
ATOM 4596 N N . ARG B 1 229 ? 9.109 -8.516 -23.688 1 98 229 ARG B N 1
ATOM 4597 C CA . ARG B 1 229 ? 9.359 -9.945 -23.844 1 98 229 ARG B CA 1
ATOM 4598 C C . ARG B 1 229 ? 10.203 -10.484 -22.703 1 98 229 ARG B C 1
ATOM 4600 O O . ARG B 1 229 ? 11.125 -11.273 -22.922 1 98 229 ARG B O 1
ATOM 4607 N N . VAL B 1 230 ? 9.977 -10 -21.562 1 98.69 230 VAL B N 1
ATOM 4608 C CA . VAL B 1 230 ? 10.594 -10.555 -20.359 1 98.69 230 VAL B CA 1
ATOM 4609 C C . VAL B 1 230 ? 9.984 -11.922 -20.047 1 98.69 230 VAL B C 1
ATOM 4611 O O . VAL B 1 230 ? 8.766 -12.078 -20.078 1 98.69 230 VAL B O 1
ATOM 4614 N N . GLY B 1 231 ? 10.836 -12.914 -19.828 1 97.56 231 GLY B N 1
ATOM 4615 C CA . GLY B 1 231 ? 10.367 -14.242 -19.469 1 97.56 231 GLY B CA 1
ATOM 4616 C C . GLY B 1 231 ? 10.227 -14.445 -17.969 1 97.56 231 GLY B C 1
ATOM 4617 O O . GLY B 1 231 ? 11.102 -14.031 -17.203 1 97.56 231 GLY B O 1
ATOM 4618 N N . TYR B 1 232 ? 9.125 -14.992 -17.578 1 96.44 232 TYR B N 1
ATOM 4619 C CA . TYR B 1 232 ? 8.898 -15.375 -16.188 1 96.44 232 TYR B CA 1
ATOM 4620 C C . TYR B 1 232 ? 8.914 -16.891 -16.031 1 96.44 232 TYR B C 1
ATOM 4622 O O . TYR B 1 232 ? 8.148 -17.609 -16.672 1 96.44 232 TYR B O 1
ATOM 4630 N N . ILE B 1 233 ? 9.789 -17.328 -15.172 1 93 233 ILE B N 1
ATOM 4631 C CA . ILE B 1 233 ? 9.961 -18.766 -14.992 1 93 233 ILE B CA 1
ATOM 4632 C C . ILE B 1 233 ? 9.703 -19.141 -13.531 1 93 233 ILE B C 1
ATOM 4634 O O . ILE B 1 233 ? 10.414 -18.672 -12.633 1 93 233 ILE B O 1
ATOM 4638 N N . ARG B 1 234 ? 8.68 -19.891 -13.336 1 89.56 234 ARG B N 1
ATOM 4639 C CA . ARG B 1 234 ? 8.422 -20.375 -11.984 1 89.56 234 ARG B CA 1
ATOM 4640 C C . ARG B 1 234 ? 9.375 -21.516 -11.625 1 89.56 234 ARG B C 1
ATOM 4642 O O . ARG B 1 234 ? 9.391 -22.547 -12.297 1 89.56 234 ARG B O 1
ATOM 4649 N N . GLY B 1 235 ? 10.219 -21.234 -10.609 1 81.81 235 GLY B N 1
ATOM 4650 C CA . GLY B 1 235 ? 11.188 -22.266 -10.305 1 81.81 235 GLY B CA 1
ATOM 4651 C C . GLY B 1 235 ? 11.758 -22.156 -8.898 1 81.81 235 GLY B C 1
ATOM 4652 O O . GLY B 1 235 ? 11.609 -21.125 -8.242 1 81.81 235 GLY B O 1
ATOM 4653 N N . ARG B 1 236 ? 12.188 -23.344 -8.555 1 79.75 236 ARG B N 1
ATOM 4654 C CA . ARG B 1 236 ? 12.977 -23.422 -7.328 1 79.75 236 ARG B CA 1
ATOM 4655 C C . ARG B 1 236 ? 14.469 -23.5 -7.637 1 79.75 236 ARG B C 1
ATOM 4657 O O . ARG B 1 236 ? 14.945 -24.484 -8.188 1 79.75 236 ARG B O 1
ATOM 4664 N N . ILE B 1 237 ? 15.102 -22.406 -7.289 1 84.94 237 ILE B N 1
ATOM 4665 C CA . ILE B 1 237 ? 16.531 -22.344 -7.59 1 84.94 237 ILE B CA 1
ATOM 4666 C C . ILE B 1 237 ? 17.328 -22.844 -6.395 1 84.94 237 ILE B C 1
ATOM 4668 O O . ILE B 1 237 ? 17.062 -22.469 -5.254 1 84.94 237 ILE B O 1
ATOM 4672 N N . SER B 1 238 ? 18.312 -23.672 -6.723 1 79.25 238 SER B N 1
ATOM 4673 C CA . SER B 1 238 ? 19.031 -24.312 -5.633 1 79.25 238 SER B CA 1
ATOM 4674 C C . SER B 1 238 ? 20.453 -23.812 -5.523 1 79.25 238 SER B C 1
ATOM 4676 O O . SER B 1 238 ? 21 -23.688 -4.422 1 79.25 238 SER B O 1
ATOM 4678 N N . GLU B 1 239 ? 21.078 -23.641 -6.641 1 86.81 239 GLU B N 1
ATOM 4679 C CA . GLU B 1 239 ? 22.484 -23.281 -6.527 1 86.81 239 GLU B CA 1
ATOM 4680 C C . GLU B 1 239 ? 22.953 -22.5 -7.758 1 86.81 239 GLU B C 1
ATOM 4682 O O . GLU B 1 239 ? 22.344 -22.609 -8.828 1 86.81 239 GLU B O 1
ATOM 4687 N N . PHE B 1 240 ? 23.984 -21.781 -7.492 1 93.38 240 PHE B N 1
ATOM 4688 C CA . PHE B 1 240 ? 24.688 -21.031 -8.531 1 93.38 240 PHE B CA 1
ATOM 4689 C C . PHE B 1 240 ? 26.141 -21.469 -8.633 1 93.38 240 PHE B C 1
ATOM 4691 O O . PHE B 1 240 ? 26.781 -21.75 -7.621 1 93.38 240 PHE B O 1
ATOM 4698 N N . MET B 1 241 ? 26.672 -21.594 -9.891 1 92.88 241 MET B N 1
ATOM 4699 C CA . MET B 1 241 ? 28.062 -21.984 -10.109 1 92.88 241 MET B CA 1
ATOM 4700 C C . MET B 1 241 ? 28.703 -21.094 -11.18 1 92.88 241 MET B C 1
ATOM 4702 O O . MET B 1 241 ? 28.016 -20.562 -12.047 1 92.88 241 MET B O 1
ATOM 4706 N N . ARG B 1 242 ? 29.984 -21.031 -11.055 1 94.75 242 ARG B N 1
ATOM 4707 C CA . ARG B 1 242 ? 30.734 -20.328 -12.094 1 94.75 242 ARG B CA 1
ATOM 4708 C C . ARG B 1 242 ? 30.875 -21.188 -13.344 1 94.75 242 ARG B C 1
ATOM 4710 O O . ARG B 1 242 ? 31.281 -22.359 -13.266 1 94.75 242 ARG B O 1
ATOM 4717 N N . GLY B 1 243 ? 30.531 -20.578 -14.453 1 93.31 243 GLY B N 1
ATOM 4718 C CA . GLY B 1 243 ? 30.703 -21.25 -15.727 1 93.31 243 GLY B CA 1
ATOM 4719 C C . GLY B 1 243 ? 31.859 -20.703 -16.547 1 93.31 243 GLY B C 1
ATOM 4720 O O . GLY B 1 243 ? 32.656 -19.891 -16.047 1 93.31 243 GLY B O 1
ATOM 4721 N N . PRO B 1 244 ? 31.953 -21.281 -17.766 1 91.69 244 PRO B N 1
ATOM 4722 C CA . PRO B 1 244 ? 32.969 -20.766 -18.672 1 91.69 244 PRO B CA 1
ATOM 4723 C C . PRO B 1 244 ? 32.844 -19.281 -18.969 1 91.69 244 PRO B C 1
ATOM 4725 O O . PRO B 1 244 ? 31.703 -18.781 -19.078 1 91.69 244 PRO B O 1
ATOM 4728 N N . ASN B 1 245 ? 33.969 -18.547 -19.109 1 91.19 245 ASN B N 1
ATOM 4729 C CA . ASN B 1 245 ? 34.031 -17.141 -19.469 1 91.19 245 ASN B CA 1
ATOM 4730 C C . ASN B 1 245 ? 33.281 -16.297 -18.438 1 91.19 245 ASN B C 1
ATOM 4732 O O . ASN B 1 245 ? 32.562 -15.344 -18.812 1 91.19 245 ASN B O 1
ATOM 4736 N N . ASP B 1 246 ? 33.156 -16.734 -17.219 1 92.06 246 ASP B N 1
ATOM 4737 C CA . ASP B 1 246 ? 32.594 -16.016 -16.078 1 92.06 246 ASP B CA 1
ATOM 4738 C C . ASP B 1 246 ? 31.078 -15.914 -16.188 1 92.06 246 ASP B C 1
ATOM 4740 O O . ASP B 1 246 ? 30.484 -14.977 -15.648 1 92.06 246 ASP B O 1
ATOM 4744 N N . THR B 1 247 ? 30.578 -16.859 -16.891 1 95.38 247 THR B N 1
ATOM 4745 C CA . THR B 1 247 ? 29.125 -16.984 -16.859 1 95.38 247 THR B CA 1
ATOM 4746 C C . THR B 1 247 ? 28.672 -17.594 -15.531 1 95.38 247 THR B C 1
ATOM 4748 O O . THR B 1 247 ? 29.484 -18.156 -14.797 1 95.38 247 THR B O 1
ATOM 4751 N N . VAL B 1 248 ? 27.406 -17.344 -15.219 1 96.94 248 VAL B N 1
ATOM 4752 C CA . VAL B 1 248 ? 26.812 -17.922 -14.016 1 96.94 248 VAL B CA 1
ATOM 4753 C C . VAL B 1 248 ? 25.859 -19.047 -14.414 1 96.94 248 VAL B C 1
ATOM 4755 O O . VAL B 1 248 ? 24.922 -18.828 -15.195 1 96.94 248 VAL B O 1
ATOM 4758 N N . ILE B 1 249 ? 26.062 -20.188 -13.891 1 95.38 249 ILE B N 1
ATOM 4759 C CA . ILE B 1 249 ? 25.188 -21.312 -14.156 1 95.38 249 ILE B CA 1
ATOM 4760 C C . ILE B 1 249 ? 24.172 -21.453 -13.023 1 95.38 249 ILE B C 1
ATOM 4762 O O . ILE B 1 249 ? 24.547 -21.594 -11.859 1 95.38 249 ILE B O 1
ATOM 4766 N N . ILE B 1 250 ? 22.859 -21.422 -13.391 1 93.25 250 ILE B N 1
ATOM 4767 C CA . ILE B 1 250 ? 21.781 -21.594 -12.43 1 93.25 250 ILE B CA 1
ATOM 4768 C C . ILE B 1 250 ? 21.266 -23.047 -12.492 1 93.25 250 ILE B C 1
ATOM 4770 O O . ILE B 1 250 ? 20.938 -23.547 -13.57 1 93.25 250 ILE B O 1
ATOM 4774 N N . LYS B 1 251 ? 21.25 -23.609 -11.312 1 89.88 251 LYS B N 1
ATOM 4775 C CA . LYS B 1 251 ? 20.656 -24.938 -11.188 1 89.88 251 LYS B CA 1
ATOM 4776 C C . LYS B 1 251 ? 19.359 -24.906 -10.391 1 89.88 251 LYS B C 1
ATOM 4778 O O . LYS B 1 251 ? 19.297 -24.25 -9.344 1 89.88 251 LYS B O 1
ATOM 4783 N N . GLY B 1 252 ? 18.359 -25.516 -10.984 1 86.81 252 GLY B N 1
ATOM 4784 C CA . GLY B 1 252 ? 17.062 -25.562 -10.305 1 86.81 252 GLY B CA 1
ATOM 4785 C C . GLY B 1 252 ? 16.047 -26.406 -11.039 1 86.81 252 GLY B C 1
ATOM 4786 O O . GLY B 1 252 ? 16.391 -27.328 -11.766 1 86.81 252 GLY B O 1
ATOM 4787 N N . GLU B 1 253 ? 14.812 -26.234 -10.531 1 81.12 253 GLU B N 1
ATOM 4788 C CA . GLU B 1 253 ? 13.695 -26.938 -11.148 1 81.12 253 GLU B CA 1
ATOM 4789 C C . GLU B 1 253 ? 12.617 -25.969 -11.609 1 81.12 253 GLU B C 1
ATOM 4791 O O . GLU B 1 253 ? 12.32 -24.984 -10.922 1 81.12 253 GLU B O 1
ATOM 4796 N N . ASP B 1 254 ? 12.18 -26.281 -12.812 1 75.75 254 ASP B N 1
ATOM 4797 C CA . ASP B 1 254 ? 11.008 -25.578 -13.328 1 75.75 254 ASP B CA 1
ATOM 4798 C C . ASP B 1 254 ? 9.719 -26.266 -12.898 1 75.75 254 ASP B C 1
ATOM 4800 O O . ASP B 1 254 ? 9.344 -27.297 -13.453 1 75.75 254 ASP B O 1
ATOM 4804 N N . THR B 1 255 ? 9.008 -25.656 -12.102 1 69.12 255 THR B N 1
ATOM 4805 C CA . THR B 1 255 ? 7.883 -26.328 -11.469 1 69.12 255 THR B CA 1
ATOM 4806 C C . THR B 1 255 ? 6.66 -26.328 -12.375 1 69.12 255 THR B C 1
ATOM 4808 O O . THR B 1 255 ? 5.723 -27.094 -12.18 1 69.12 255 THR B O 1
ATOM 4811 N N . MET B 1 256 ? 6.645 -25.438 -13.32 1 68.44 256 MET B N 1
ATOM 4812 C CA . MET B 1 256 ? 5.5 -25.375 -14.219 1 68.44 256 MET B CA 1
ATOM 4813 C C . MET B 1 256 ? 5.652 -26.375 -15.367 1 68.44 256 MET B C 1
ATOM 4815 O O . MET B 1 256 ? 4.672 -26.734 -16.031 1 68.44 256 MET B O 1
ATOM 4819 N N . ASN B 1 257 ? 6.957 -26.734 -15.578 1 66 257 ASN B N 1
ATOM 4820 C CA . ASN B 1 257 ? 7.227 -27.656 -16.688 1 66 257 ASN B CA 1
ATOM 4821 C C . ASN B 1 257 ? 7.707 -29.016 -16.172 1 66 257 ASN B C 1
ATOM 4823 O O . ASN B 1 257 ? 8.812 -29.438 -16.5 1 66 257 ASN B O 1
ATOM 4827 N N . LEU B 1 258 ? 6.914 -29.703 -15.523 1 66.12 258 LEU B N 1
ATOM 4828 C CA . LEU B 1 258 ? 7.113 -31.078 -15.055 1 66.12 258 LEU B CA 1
ATOM 4829 C C . LEU B 1 258 ? 8.359 -31.188 -14.18 1 66.12 258 LEU B C 1
ATOM 4831 O O . LEU B 1 258 ? 9.109 -32.156 -14.273 1 66.12 258 LEU B O 1
ATOM 4835 N N . ASN B 1 259 ? 8.695 -30.109 -13.562 1 67.69 259 ASN B N 1
ATOM 4836 C CA . ASN B 1 259 ? 9.828 -30.078 -12.648 1 67.69 259 ASN B CA 1
ATOM 4837 C C . ASN B 1 259 ? 11.133 -30.438 -13.352 1 67.69 259 ASN B C 1
ATOM 4839 O O . ASN B 1 259 ? 11.945 -31.203 -12.82 1 67.69 259 ASN B O 1
ATOM 4843 N N . ARG B 1 260 ? 11.305 -30 -14.531 1 73.19 260 ARG B N 1
ATOM 4844 C CA . ARG B 1 260 ? 12.523 -30.234 -15.305 1 73.19 260 ARG B CA 1
ATOM 4845 C C . ARG B 1 260 ? 13.703 -29.484 -14.695 1 73.19 260 ARG B C 1
ATOM 4847 O O . ARG B 1 260 ? 13.57 -28.344 -14.25 1 73.19 260 ARG B O 1
ATOM 4854 N N . ALA B 1 261 ? 14.773 -30.328 -14.695 1 76.69 261 ALA B N 1
ATOM 4855 C CA . ALA B 1 261 ? 16.016 -29.719 -14.227 1 76.69 261 ALA B CA 1
ATOM 4856 C C . ALA B 1 261 ? 16.469 -28.594 -15.156 1 76.69 261 ALA B C 1
ATOM 4858 O O . ALA B 1 261 ? 16.359 -28.719 -16.375 1 76.69 261 ALA B O 1
ATOM 4859 N N . LEU B 1 262 ? 16.859 -27.516 -14.492 1 81.56 262 LEU B N 1
ATOM 4860 C CA . LEU B 1 262 ? 17.328 -26.359 -15.25 1 81.56 262 LEU B CA 1
ATOM 4861 C C . LEU B 1 262 ? 18.828 -26.141 -15.039 1 81.56 262 LEU B C 1
ATOM 4863 O O . LEU B 1 262 ? 19.312 -26.25 -13.914 1 81.56 262 LEU B O 1
ATOM 4867 N N . VAL B 1 263 ? 19.609 -26.188 -16.094 1 87.25 263 VAL B N 1
ATOM 4868 C CA . VAL B 1 263 ? 21 -25.75 -16.109 1 87.25 263 VAL B CA 1
ATOM 4869 C C . VAL B 1 263 ? 21.203 -24.719 -17.219 1 87.25 263 VAL B C 1
ATOM 4871 O O . VAL B 1 263 ? 21.406 -25.078 -18.375 1 87.25 263 VAL B O 1
ATOM 4874 N N . VAL B 1 264 ? 21.156 -23.531 -16.875 1 90.56 264 VAL B N 1
ATOM 4875 C CA . VAL B 1 264 ? 21.156 -22.453 -17.875 1 90.56 264 VAL B CA 1
ATOM 4876 C C . VAL B 1 264 ? 22.281 -21.469 -17.578 1 90.56 264 VAL B C 1
ATOM 4878 O O . VAL B 1 264 ? 22.406 -20.984 -16.453 1 90.56 264 VAL B O 1
ATOM 4881 N N . PRO B 1 265 ? 23.078 -21.156 -18.547 1 95.12 265 PRO B N 1
ATOM 4882 C CA . PRO B 1 265 ? 24.109 -20.141 -18.359 1 95.12 265 PRO B CA 1
ATOM 4883 C C . PRO B 1 265 ? 23.578 -18.719 -18.562 1 95.12 265 PRO B C 1
ATOM 4885 O O . PRO B 1 265 ? 22.766 -18.484 -19.469 1 95.12 265 PRO B O 1
ATOM 4888 N N . TYR B 1 266 ? 24.047 -17.812 -17.734 1 97.69 266 TYR B N 1
ATOM 4889 C CA . TYR B 1 266 ? 23.719 -16.406 -17.844 1 97.69 266 TYR B CA 1
ATOM 4890 C C . TYR B 1 266 ? 24.984 -15.547 -17.797 1 97.69 266 TYR B C 1
ATOM 4892 O O . TYR B 1 266 ? 25.938 -15.898 -17.109 1 97.69 266 TYR B O 1
ATOM 4900 N N . ASP B 1 267 ? 24.938 -14.445 -18.531 1 98.12 267 ASP B N 1
ATOM 4901 C CA . ASP B 1 267 ? 26.031 -13.484 -18.453 1 98.12 267 ASP B CA 1
ATOM 4902 C C . ASP B 1 267 ? 26 -12.711 -17.141 1 98.12 267 ASP B C 1
ATOM 4904 O O . ASP B 1 267 ? 27.047 -12.25 -16.656 1 98.12 267 ASP B O 1
ATOM 4908 N N . MET B 1 268 ? 24.859 -12.578 -16.594 1 98.25 268 MET B N 1
ATOM 4909 C CA . MET B 1 268 ? 24.641 -11.789 -15.375 1 98.25 268 MET B CA 1
ATOM 4910 C C . MET B 1 268 ? 23.453 -12.32 -14.586 1 98.25 268 MET B C 1
ATOM 4912 O O . MET B 1 268 ? 22.422 -12.68 -15.164 1 98.25 268 MET B O 1
ATOM 4916 N N . VAL B 1 269 ? 23.641 -12.461 -13.289 1 98.38 269 VAL B N 1
ATOM 4917 C CA . VAL B 1 269 ? 22.562 -12.836 -12.383 1 98.38 269 VAL B CA 1
ATOM 4918 C C . VAL B 1 269 ? 22.344 -11.719 -11.367 1 98.38 269 VAL B C 1
ATOM 4920 O O . VAL B 1 269 ? 23.297 -11.164 -10.812 1 98.38 269 VAL B O 1
ATOM 4923 N N . ILE B 1 270 ? 21.094 -11.375 -11.211 1 98.56 270 ILE B N 1
ATOM 4924 C CA . ILE B 1 270 ? 20.688 -10.328 -10.273 1 98.56 270 ILE B CA 1
ATOM 4925 C C . ILE B 1 270 ? 19.859 -10.938 -9.148 1 98.56 270 ILE B C 1
ATOM 4927 O O . ILE B 1 270 ? 18.828 -11.586 -9.406 1 98.56 270 ILE B O 1
ATOM 4931 N N . LEU B 1 271 ? 20.312 -10.781 -7.938 1 98.12 271 LEU B N 1
ATOM 4932 C CA . LEU B 1 271 ? 19.578 -11.219 -6.758 1 98.12 271 LEU B CA 1
ATOM 4933 C C . LEU B 1 271 ? 18.656 -10.109 -6.238 1 98.12 271 LEU B C 1
ATOM 4935 O O . LEU B 1 271 ? 19.141 -9.039 -5.852 1 98.12 271 LEU B O 1
ATOM 4939 N N . ALA B 1 272 ? 17.344 -10.344 -6.27 1 98.19 272 ALA B N 1
ATOM 4940 C CA . ALA B 1 272 ? 16.391 -9.367 -5.754 1 98.19 272 ALA B CA 1
ATOM 4941 C C . ALA B 1 272 ? 16.312 -9.43 -4.23 1 98.19 272 ALA B C 1
ATOM 4943 O O . ALA B 1 272 ? 15.391 -10.031 -3.676 1 98.19 272 ALA B O 1
ATOM 4944 N N . ASN B 1 273 ? 17.219 -8.719 -3.59 1 97.94 273 ASN B N 1
ATOM 4945 C CA . ASN B 1 273 ? 17.328 -8.773 -2.137 1 97.94 273 ASN B CA 1
ATOM 4946 C C . ASN B 1 273 ? 16.328 -7.852 -1.457 1 97.94 273 ASN B C 1
ATOM 4948 O O . ASN B 1 273 ? 16.141 -6.711 -1.884 1 97.94 273 ASN B O 1
ATOM 4952 N N . GLY B 1 274 ? 15.727 -8.375 -0.444 1 97.44 274 GLY B N 1
ATOM 4953 C CA . GLY B 1 274 ? 14.594 -7.73 0.198 1 97.44 274 GLY B CA 1
ATOM 4954 C C . GLY B 1 274 ? 14.992 -6.625 1.153 1 97.44 274 GLY B C 1
ATOM 4955 O O . GLY B 1 274 ? 16.188 -6.316 1.29 1 97.44 274 GLY B O 1
ATOM 4956 N N . MET B 1 275 ? 13.945 -6.012 1.827 1 97.62 275 MET B N 1
ATOM 4957 C CA . MET B 1 275 ? 14.102 -4.934 2.795 1 97.62 275 MET B CA 1
ATOM 4958 C C . MET B 1 275 ? 14.102 -5.473 4.219 1 97.62 275 MET B C 1
ATOM 4960 O O . MET B 1 275 ? 13.344 -6.391 4.539 1 97.62 275 MET B O 1
ATOM 4964 N N . GLU B 1 276 ? 14.914 -4.941 5.043 1 97.31 276 GLU B N 1
ATOM 4965 C CA . GLU B 1 276 ? 14.945 -5.203 6.48 1 97.31 276 GLU B CA 1
ATOM 4966 C C . GLU B 1 276 ? 15.18 -3.918 7.27 1 97.31 276 GLU B C 1
ATOM 4968 O O . GLU B 1 276 ? 15.594 -2.902 6.707 1 97.31 276 GLU B O 1
ATOM 4973 N N . LEU B 1 277 ? 14.766 -4.043 8.562 1 97.06 277 LEU B N 1
ATOM 4974 C CA . LEU B 1 277 ? 15.172 -2.934 9.414 1 97.06 277 LEU B CA 1
ATOM 4975 C C . LEU B 1 277 ? 16.688 -2.928 9.617 1 97.06 277 LEU B C 1
ATOM 4977 O O . LEU B 1 277 ? 17.234 -3.855 10.211 1 97.06 277 LEU B O 1
ATOM 4981 N N . GLY B 1 278 ? 17.391 -2.02 9.078 1 94.38 278 GLY B N 1
ATOM 4982 C CA . GLY B 1 278 ? 18.844 -1.978 9.156 1 94.38 278 GLY B CA 1
ATOM 4983 C C . GLY B 1 278 ? 19.359 -1.595 10.531 1 94.38 278 GLY B C 1
ATOM 4984 O O . GLY B 1 278 ? 18.594 -1.172 11.391 1 94.38 278 GLY B O 1
ATOM 4985 N N . LEU B 1 279 ? 20.656 -1.717 10.703 1 94.12 279 LEU B N 1
ATOM 4986 C CA . LEU B 1 279 ? 21.312 -1.435 11.977 1 94.12 279 LEU B CA 1
ATOM 4987 C C . LEU B 1 279 ? 21.078 0.011 12.398 1 94.12 279 LEU B C 1
ATOM 4989 O O . LEU B 1 279 ? 20.875 0.291 13.586 1 94.12 279 LEU B O 1
ATOM 4993 N N . GLY B 1 280 ? 21.094 0.882 11.461 1 95.62 280 GLY B N 1
ATOM 4994 C CA . GLY B 1 280 ? 20.844 2.281 11.766 1 95.62 280 GLY B CA 1
ATOM 4995 C C . GLY B 1 280 ? 19.469 2.523 12.367 1 95.62 280 GLY B C 1
ATOM 4996 O O . GLY B 1 280 ? 19.328 3.232 13.367 1 95.62 280 GLY B O 1
ATOM 4997 N N . SER B 1 281 ? 18.484 1.979 11.75 1 97.75 281 SER B N 1
ATOM 4998 C CA . SER B 1 281 ? 17.125 2.174 12.227 1 97.75 281 SER B CA 1
ATOM 4999 C C . SER B 1 281 ? 16.891 1.439 13.539 1 97.75 281 SER B C 1
ATOM 5001 O O . SER B 1 281 ? 16.094 1.888 14.375 1 97.75 281 SER B O 1
ATOM 5003 N N . LYS B 1 282 ? 17.562 0.292 13.727 1 97.94 282 LYS B N 1
ATOM 5004 C CA . LYS B 1 282 ? 17.5 -0.377 15.023 1 97.94 282 LYS B CA 1
ATOM 5005 C C . LYS B 1 282 ? 18.062 0.507 16.125 1 97.94 282 LYS B C 1
ATOM 5007 O O . LYS B 1 282 ? 17.531 0.551 17.234 1 97.94 282 LYS B O 1
ATOM 5012 N N . GLN B 1 283 ? 19.125 1.142 15.828 1 97.75 283 GLN B N 1
ATOM 5013 C CA . GLN B 1 283 ? 19.719 2.074 16.781 1 97.75 283 GLN B CA 1
ATOM 5014 C C . GLN B 1 283 ? 18.766 3.225 17.094 1 97.75 283 GLN B C 1
ATOM 5016 O O . GLN B 1 283 ? 18.672 3.66 18.234 1 97.75 283 GLN B O 1
ATOM 5021 N N . VAL B 1 284 ? 18.094 3.764 16.109 1 98.44 284 VAL B N 1
ATOM 5022 C CA . VAL B 1 284 ? 17.109 4.824 16.297 1 98.44 284 VAL B CA 1
ATOM 5023 C C . VAL B 1 284 ? 16 4.332 17.234 1 98.44 284 VAL B C 1
ATOM 5025 O O . VAL B 1 284 ? 15.602 5.039 18.156 1 98.44 284 VAL B O 1
ATOM 5028 N N . ALA B 1 285 ? 15.523 3.129 16.938 1 98.62 285 ALA B N 1
ATOM 5029 C CA . ALA B 1 285 ? 14.469 2.549 17.766 1 98.62 285 ALA B CA 1
ATOM 5030 C C . ALA B 1 285 ? 14.914 2.434 19.219 1 98.62 285 ALA B C 1
ATOM 5032 O O . ALA B 1 285 ? 14.164 2.775 20.141 1 98.62 285 ALA B O 1
ATOM 5033 N N . LYS B 1 286 ? 16.109 1.992 19.406 1 98.31 286 LYS B N 1
ATOM 5034 C CA . LYS B 1 286 ? 16.656 1.849 20.75 1 98.31 286 LYS B CA 1
ATOM 5035 C C . LYS B 1 286 ? 16.812 3.205 21.438 1 98.31 286 LYS B C 1
ATOM 5037 O O . LYS B 1 286 ? 16.391 3.377 22.578 1 98.31 286 LYS B O 1
ATOM 5042 N N . ALA B 1 287 ? 17.375 4.137 20.766 1 98.44 287 ALA B N 1
ATOM 5043 C CA . ALA B 1 287 ? 17.625 5.469 21.312 1 98.44 287 ALA B CA 1
ATOM 5044 C C . ALA B 1 287 ? 16.312 6.148 21.719 1 98.44 287 ALA B C 1
ATOM 5046 O O . ALA B 1 287 ? 16.281 6.891 22.703 1 98.44 287 ALA B O 1
ATOM 5047 N N . LEU B 1 288 ? 15.258 5.883 20.969 1 98.38 288 LEU B N 1
ATOM 5048 C CA . LEU B 1 288 ? 13.977 6.543 21.219 1 98.38 288 LEU B CA 1
ATOM 5049 C C . LEU B 1 288 ? 13.086 5.695 22.109 1 98.38 288 LEU B C 1
ATOM 5051 O O . LEU B 1 288 ? 11.992 6.117 22.484 1 98.38 288 LEU B O 1
ATOM 5055 N N . GLY B 1 289 ? 13.5 4.508 22.422 1 97.88 289 GLY B N 1
ATOM 5056 C CA . GLY B 1 289 ? 12.719 3.625 23.266 1 97.88 289 GLY B CA 1
ATOM 5057 C C . GLY B 1 289 ? 11.492 3.061 22.578 1 97.88 289 GLY B C 1
ATOM 5058 O O . GLY B 1 289 ? 10.43 2.934 23.188 1 97.88 289 GLY B O 1
ATOM 5059 N N . LEU B 1 290 ? 11.656 2.74 21.312 1 98.5 290 LEU B N 1
ATOM 5060 C CA . LEU B 1 290 ? 10.531 2.238 20.531 1 98.5 290 LEU B CA 1
ATOM 5061 C C . LEU B 1 290 ? 10.5 0.713 20.547 1 98.5 290 LEU B C 1
ATOM 5063 O O . LEU B 1 290 ? 11.555 0.069 20.578 1 98.5 290 LEU B O 1
ATOM 5067 N N . GLU B 1 291 ? 9.328 0.15 20.422 1 97.81 291 GLU B N 1
ATOM 5068 C CA . GLU B 1 291 ? 9.133 -1.297 20.375 1 97.81 291 GLU B CA 1
ATOM 5069 C C . GLU B 1 291 ? 9.18 -1.815 18.938 1 97.81 291 GLU B C 1
ATOM 5071 O O . GLU B 1 291 ? 8.805 -1.107 18.016 1 97.81 291 GLU B O 1
ATOM 5076 N N . LEU B 1 292 ? 9.641 -3.059 18.875 1 98.12 292 LEU B N 1
ATOM 5077 C CA . LEU B 1 292 ? 9.625 -3.75 17.594 1 98.12 292 LEU B CA 1
ATOM 5078 C C . LEU B 1 292 ? 8.5 -4.777 17.531 1 98.12 292 LEU B C 1
ATOM 5080 O O . LEU B 1 292 ? 8.125 -5.344 18.562 1 98.12 292 LEU B O 1
ATOM 5084 N N . GLU B 1 293 ? 7.93 -4.941 16.344 1 96.75 293 GLU B N 1
ATOM 5085 C CA . GLU B 1 293 ? 6.973 -6.027 16.141 1 96.75 293 GLU B CA 1
ATOM 5086 C C . GLU B 1 293 ? 7.676 -7.312 15.711 1 96.75 293 GLU B C 1
ATOM 5088 O O . GLU B 1 293 ? 8.906 -7.363 15.656 1 96.75 293 GLU B O 1
ATOM 5093 N N . GLU B 1 294 ? 6.992 -8.336 15.523 1 95.31 294 GLU B N 1
ATOM 5094 C CA . GLU B 1 294 ? 7.492 -9.711 15.461 1 95.31 294 GLU B CA 1
ATOM 5095 C C . GLU B 1 294 ? 8.438 -9.891 14.281 1 95.31 294 GLU B C 1
ATOM 5097 O O . GLU B 1 294 ? 9.32 -10.75 14.312 1 95.31 294 GLU B O 1
ATOM 5102 N N . HIS B 1 295 ? 8.391 -9.109 13.289 1 97.44 295 HIS B N 1
ATOM 5103 C CA . HIS B 1 295 ? 9.211 -9.281 12.094 1 97.44 295 HIS B CA 1
ATOM 5104 C C . HIS B 1 295 ? 10.43 -8.359 12.125 1 97.44 295 HIS B C 1
ATOM 5106 O O . HIS B 1 295 ? 11.203 -8.32 11.164 1 97.44 295 HIS B O 1
ATOM 5112 N N . GLY B 1 296 ? 10.516 -7.559 13.164 1 97.5 296 GLY B N 1
ATOM 5113 C CA . GLY B 1 296 ? 11.734 -6.793 13.375 1 97.5 296 GLY B CA 1
ATOM 5114 C C . GLY B 1 296 ? 11.594 -5.328 13.016 1 97.5 296 GLY B C 1
ATOM 5115 O O . GLY B 1 296 ? 12.539 -4.551 13.164 1 97.5 296 GLY B O 1
ATOM 5116 N N . PHE B 1 297 ? 10.445 -4.883 12.625 1 98.56 297 PHE B N 1
ATOM 5117 C CA . PHE B 1 297 ? 10.219 -3.479 12.312 1 98.56 297 PHE B CA 1
ATOM 5118 C C . PHE B 1 297 ? 9.641 -2.75 13.523 1 98.56 297 PHE B C 1
ATOM 5120 O O . PHE B 1 297 ? 9.211 -3.383 14.492 1 98.56 297 PHE B O 1
ATOM 5127 N N . VAL B 1 298 ? 9.672 -1.427 13.461 1 98.81 298 VAL B N 1
ATOM 5128 C CA . VAL B 1 298 ? 9.141 -0.648 14.578 1 98.81 298 VAL B CA 1
ATOM 5129 C C . VAL B 1 298 ? 7.621 -0.79 14.625 1 98.81 298 VAL B C 1
ATOM 5131 O O . VAL B 1 298 ? 6.953 -0.735 13.594 1 98.81 298 VAL B O 1
ATOM 5134 N N . LYS B 1 299 ? 7.113 -0.941 15.781 1 98 299 LYS B N 1
ATOM 5135 C CA . LYS B 1 299 ? 5.711 -1.26 16.016 1 98 299 LYS B CA 1
ATOM 5136 C C . LYS B 1 299 ? 4.871 0.009 16.156 1 98 299 LYS B C 1
ATOM 5138 O O . LYS B 1 299 ? 5.086 0.812 17.062 1 98 299 LYS B O 1
ATOM 5143 N N . PRO B 1 300 ? 3.895 0.263 15.25 1 98.38 300 PRO B N 1
ATOM 5144 C CA . PRO B 1 300 ? 2.881 1.281 15.539 1 98.38 300 PRO B CA 1
ATOM 5145 C C . PRO B 1 300 ? 1.957 0.885 16.688 1 98.38 300 PRO B C 1
ATOM 5147 O O . PRO B 1 300 ? 1.804 -0.304 16.984 1 98.38 300 PRO B O 1
ATOM 5150 N N . ILE B 1 301 ? 1.318 1.846 17.328 1 98.06 301 ILE B N 1
ATOM 5151 C CA . ILE B 1 301 ? 0.423 1.576 18.438 1 98.06 301 ILE B CA 1
ATOM 5152 C C . ILE B 1 301 ? -0.794 0.794 17.953 1 98.06 301 ILE B C 1
ATOM 5154 O O . ILE B 1 301 ? -1.363 -0.008 18.703 1 98.06 301 ILE B O 1
ATOM 5158 N N . ASP B 1 302 ? -1.203 1.018 16.766 1 98.06 302 ASP B N 1
ATOM 5159 C CA . ASP B 1 302 ? -2.295 0.342 16.062 1 98.06 302 ASP B CA 1
ATOM 5160 C C . ASP B 1 302 ? -2.047 0.304 14.562 1 98.06 302 ASP B C 1
ATOM 5162 O O . ASP B 1 302 ? -2.344 1.27 13.852 1 98.06 302 ASP B O 1
ATOM 5166 N N . PRO B 1 303 ? -1.578 -0.859 14.047 1 97 303 PRO B N 1
ATOM 5167 C CA . PRO B 1 303 ? -1.164 -0.921 12.641 1 97 303 PRO B CA 1
ATOM 5168 C C . PRO B 1 303 ? -2.322 -0.691 11.672 1 97 303 PRO B C 1
ATOM 5170 O O . PRO B 1 303 ? -2.104 -0.297 10.523 1 97 303 PRO B O 1
ATOM 5173 N N . ASP B 1 304 ? -3.555 -0.874 12.062 1 97.12 304 ASP B N 1
ATOM 5174 C CA . ASP B 1 304 ? -4.703 -0.723 11.18 1 97.12 304 ASP B CA 1
ATOM 5175 C C . ASP B 1 304 ? -5.27 0.694 11.25 1 97.12 304 ASP B C 1
ATOM 5177 O O . ASP B 1 304 ? -5.57 1.298 10.219 1 97.12 304 ASP B O 1
ATOM 5181 N N . ARG B 1 305 ? -5.316 1.264 12.484 1 97.38 305 ARG B N 1
ATOM 5182 C CA . ARG B 1 305 ? -6.055 2.506 12.68 1 97.38 305 ARG B CA 1
ATOM 5183 C C . ARG B 1 305 ? -5.105 3.686 12.867 1 97.38 305 ARG B C 1
ATOM 5185 O O . ARG B 1 305 ? -5.426 4.812 12.484 1 97.38 305 ARG B O 1
ATOM 5192 N N . LEU B 1 306 ? -3.961 3.42 13.508 1 98.25 306 LEU B N 1
ATOM 5193 C CA . LEU B 1 306 ? -2.996 4.465 13.836 1 98.25 306 LEU B CA 1
ATOM 5194 C C . LEU B 1 306 ? -1.593 4.062 13.391 1 98.25 306 LEU B C 1
ATOM 5196 O O . LEU B 1 306 ? -0.672 4 14.211 1 98.25 306 LEU B O 1
ATOM 5200 N N . PRO B 1 307 ? -1.443 3.961 12.078 1 97.81 307 PRO B N 1
ATOM 5201 C CA . PRO B 1 307 ? -0.203 3.377 11.562 1 97.81 307 PRO B CA 1
ATOM 5202 C C . PRO B 1 307 ? 0.995 4.312 11.703 1 97.81 307 PRO B C 1
ATOM 5204 O O . PRO B 1 307 ? 2.141 3.885 11.539 1 97.81 307 PRO B O 1
ATOM 5207 N N . VAL B 1 308 ? 0.768 5.648 12.031 1 98.81 308 VAL B N 1
ATOM 5208 C CA . VAL B 1 308 ? 1.898 6.57 12.047 1 98.81 308 VAL B CA 1
ATOM 5209 C C . VAL B 1 308 ? 2.152 7.051 13.469 1 98.81 308 VAL B C 1
ATOM 5211 O O . VAL B 1 308 ? 2.844 8.047 13.688 1 98.81 308 VAL B O 1
ATOM 5214 N N . GLN B 1 309 ? 1.569 6.414 14.477 1 98.75 309 GLN B N 1
ATOM 5215 C CA . GLN B 1 309 ? 1.841 6.664 15.883 1 98.75 309 GLN B CA 1
ATOM 5216 C C . GLN B 1 309 ? 2.596 5.5 16.516 1 98.75 309 GLN B C 1
ATOM 5218 O O . GLN B 1 309 ? 2.244 4.336 16.297 1 98.75 309 GLN B O 1
ATOM 5223 N N . SER B 1 310 ? 3.641 5.852 17.25 1 98.56 310 SER B N 1
ATOM 5224 C CA . SER B 1 310 ? 4.367 4.805 17.969 1 98.56 310 SER B CA 1
ATOM 5225 C C . SER B 1 310 ? 3.693 4.473 19.297 1 98.56 310 SER B C 1
ATOM 5227 O O . SER B 1 310 ? 2.625 5.004 19.594 1 98.56 310 SER B O 1
ATOM 5229 N N . THR B 1 311 ? 4.332 3.549 20 1 97.19 311 THR B N 1
ATOM 5230 C CA . THR B 1 311 ? 3.836 3.162 21.312 1 97.19 311 THR B CA 1
ATOM 5231 C C . THR B 1 311 ? 4.281 4.164 22.375 1 97.19 311 THR B C 1
ATOM 5233 O O . THR B 1 311 ? 3.889 4.059 23.547 1 97.19 311 THR B O 1
ATOM 5236 N N . LYS B 1 312 ? 5.066 5.195 22.031 1 97.19 312 LYS B N 1
ATOM 5237 C CA . LYS B 1 312 ? 5.52 6.246 22.938 1 97.19 312 LYS B CA 1
ATOM 5238 C C . LYS B 1 312 ? 4.867 7.582 22.594 1 97.19 312 LYS B C 1
ATOM 5240 O O . LYS B 1 312 ? 5.031 8.102 21.484 1 97.19 312 LYS B O 1
ATOM 5245 N N . LYS B 1 313 ? 4.191 8.109 23.609 1 97.19 313 LYS B N 1
ATOM 5246 C CA . LYS B 1 313 ? 3.459 9.352 23.391 1 97.19 313 LYS B CA 1
ATOM 5247 C C . LYS B 1 313 ? 4.383 10.461 22.906 1 97.19 313 LYS B C 1
ATOM 5249 O O . LYS B 1 313 ? 5.461 10.672 23.469 1 97.19 313 LYS B O 1
ATOM 5254 N N . GLY B 1 314 ? 4.004 11.086 21.766 1 97.94 314 GLY B N 1
ATOM 5255 C CA . GLY B 1 314 ? 4.758 12.195 21.219 1 97.94 314 GLY B CA 1
ATOM 5256 C C . GLY B 1 314 ? 5.742 11.773 20.141 1 97.94 314 GLY B C 1
ATOM 5257 O O . GLY B 1 314 ? 6.375 12.617 19.5 1 97.94 314 GLY B O 1
ATOM 5258 N N . ILE B 1 315 ? 5.887 10.469 19.938 1 98.81 315 ILE B N 1
ATOM 5259 C CA . ILE B 1 315 ? 6.773 9.969 18.906 1 98.81 315 ILE B CA 1
ATOM 5260 C C . ILE B 1 315 ? 5.949 9.32 17.781 1 98.81 315 ILE B C 1
ATOM 5262 O O . ILE B 1 315 ? 5.164 8.406 18.047 1 98.81 315 ILE B O 1
ATOM 5266 N N . PHE B 1 316 ? 6.156 9.805 16.562 1 98.94 316 PHE B N 1
ATOM 5267 C CA . PHE B 1 316 ? 5.438 9.352 15.375 1 98.94 316 PHE B CA 1
ATOM 5268 C C . PHE B 1 316 ? 6.371 8.594 14.43 1 98.94 316 PHE B C 1
ATOM 5270 O O . PHE B 1 316 ? 7.594 8.648 14.586 1 98.94 316 PHE B O 1
ATOM 5277 N N . LEU B 1 317 ? 5.766 7.832 13.539 1 98.94 317 LEU B N 1
ATOM 5278 C CA . LEU B 1 317 ? 6.5 6.953 12.633 1 98.94 317 LEU B CA 1
ATOM 5279 C C . LEU B 1 317 ? 6.145 7.254 11.18 1 98.94 317 LEU B C 1
ATOM 5281 O O . LEU B 1 317 ? 5.004 7.613 10.875 1 98.94 317 LEU B O 1
ATOM 5285 N N . ALA B 1 318 ? 7.098 7.051 10.258 1 98.88 318 ALA B N 1
ATOM 5286 C CA . ALA B 1 318 ? 6.805 7.195 8.836 1 98.88 318 ALA B CA 1
ATOM 5287 C C . ALA B 1 318 ? 7.801 6.41 7.984 1 98.88 318 ALA B C 1
ATOM 5289 O O . ALA B 1 318 ? 8.992 6.375 8.289 1 98.88 318 ALA B O 1
ATOM 5290 N N . GLY B 1 319 ? 7.27 5.812 6.969 1 98.62 319 GLY B N 1
ATOM 5291 C CA . GLY B 1 319 ? 8.109 5.156 5.984 1 98.62 319 GLY B CA 1
ATOM 5292 C C . GLY B 1 319 ? 8.453 3.725 6.355 1 98.62 319 GLY B C 1
ATOM 5293 O O . GLY B 1 319 ? 7.699 3.062 7.066 1 98.62 319 GLY B O 1
ATOM 5294 N N . ALA B 1 320 ? 9.57 3.266 5.844 1 98.44 320 ALA B N 1
ATOM 5295 C CA . ALA B 1 320 ? 9.906 1.843 5.844 1 98.44 320 ALA B CA 1
ATOM 5296 C C . ALA B 1 320 ? 10.391 1.394 7.219 1 98.44 320 ALA B C 1
ATOM 5298 O O . ALA B 1 320 ? 10.656 0.208 7.434 1 98.44 320 ALA B O 1
ATOM 5299 N N . ILE B 1 321 ? 10.43 2.297 8.18 1 98.75 321 ILE B N 1
ATOM 5300 C CA . ILE B 1 321 ? 10.812 1.921 9.539 1 98.75 321 ILE B CA 1
ATOM 5301 C C . ILE B 1 321 ? 9.766 0.969 10.117 1 98.75 321 ILE B C 1
ATOM 5303 O O . ILE B 1 321 ? 10.07 0.18 11.016 1 98.75 321 ILE B O 1
ATOM 5307 N N . THR B 1 322 ? 8.539 1.004 9.602 1 98.56 322 THR B N 1
ATOM 5308 C CA . THR B 1 322 ? 7.469 0.169 10.141 1 98.56 322 THR B CA 1
ATOM 5309 C C . THR B 1 322 ? 7.23 -1.046 9.25 1 98.56 322 THR B C 1
ATOM 5311 O O . THR B 1 322 ? 6.316 -1.834 9.492 1 98.56 322 THR B O 1
ATOM 5314 N N . GLY B 1 323 ? 7.973 -1.244 8.219 1 97.94 323 GLY B N 1
ATOM 5315 C CA . GLY B 1 323 ? 7.852 -2.348 7.285 1 97.94 323 GLY B CA 1
ATOM 5316 C C . GLY B 1 323 ? 8.18 -1.957 5.855 1 97.94 323 GLY B C 1
ATOM 5317 O O . GLY B 1 323 ? 8.367 -0.775 5.559 1 97.94 323 GLY B O 1
ATOM 5318 N N . PRO B 1 324 ? 8.211 -2.953 4.953 1 97.69 324 PRO B N 1
ATOM 5319 C CA . PRO B 1 324 ? 8.492 -2.646 3.551 1 97.69 324 PRO B CA 1
ATOM 5320 C C . PRO B 1 324 ? 7.434 -1.752 2.916 1 97.69 324 PRO B C 1
ATOM 5322 O O . PRO B 1 324 ? 6.234 -1.965 3.125 1 97.69 324 PRO B O 1
ATOM 5325 N N . LYS B 1 325 ? 7.938 -0.718 2.201 1 96.19 325 LYS B N 1
ATOM 5326 C CA . LYS B 1 325 ? 7.027 0.269 1.624 1 96.19 325 LYS B CA 1
ATOM 5327 C C . LYS B 1 325 ? 7.574 0.812 0.306 1 96.19 325 LYS B C 1
ATOM 5329 O O . LYS B 1 325 ? 8.789 0.81 0.081 1 96.19 325 LYS B O 1
ATOM 5334 N N . THR B 1 326 ? 6.605 1.285 -0.504 1 97.62 326 THR B N 1
ATOM 5335 C CA . THR B 1 326 ? 7.004 2.014 -1.703 1 97.62 326 THR B CA 1
ATOM 5336 C C . THR B 1 326 ? 7.379 3.453 -1.36 1 97.62 326 THR B C 1
ATOM 5338 O O . THR B 1 326 ? 7.113 3.924 -0.252 1 97.62 326 THR B O 1
ATOM 5341 N N . ILE B 1 327 ? 7.973 4.117 -2.326 1 98.31 327 ILE B N 1
ATOM 5342 C CA . ILE B 1 327 ? 8.328 5.52 -2.156 1 98.31 327 ILE B CA 1
ATOM 5343 C C . ILE B 1 327 ? 7.062 6.355 -1.972 1 98.31 327 ILE B C 1
ATOM 5345 O O . ILE B 1 327 ? 6.996 7.203 -1.08 1 98.31 327 ILE B O 1
ATOM 5349 N N . SER B 1 328 ? 6.035 6.102 -2.771 1 98.12 328 SER B N 1
ATOM 5350 C CA . SER B 1 328 ? 4.781 6.84 -2.678 1 98.12 328 SER B CA 1
ATOM 5351 C C . SER B 1 328 ? 4.121 6.633 -1.318 1 98.12 328 SER B C 1
ATOM 5353 O O . SER B 1 328 ? 3.625 7.586 -0.712 1 98.12 328 SER B O 1
ATOM 5355 N N . ASP B 1 329 ? 4.141 5.391 -0.861 1 98.19 329 ASP B N 1
ATOM 5356 C CA . ASP B 1 329 ? 3.588 5.113 0.462 1 98.19 329 ASP B CA 1
ATOM 5357 C C . ASP B 1 329 ? 4.383 5.832 1.55 1 98.19 329 ASP B C 1
ATOM 5359 O O . ASP B 1 329 ? 3.809 6.305 2.533 1 98.19 329 ASP B O 1
ATOM 5363 N N . SER B 1 330 ? 5.672 5.863 1.399 1 98.75 330 SER B N 1
ATOM 5364 C CA . SER B 1 330 ? 6.535 6.539 2.363 1 98.75 330 SER B CA 1
ATOM 5365 C C . SER B 1 330 ? 6.234 8.031 2.422 1 98.75 330 SER B C 1
ATOM 5367 O O . SER B 1 330 ? 6.141 8.609 3.506 1 98.75 330 SER B O 1
ATOM 5369 N N . ILE B 1 331 ? 6.062 8.648 1.274 1 98.81 331 ILE B N 1
ATOM 5370 C CA . ILE B 1 331 ? 5.73 10.062 1.195 1 98.81 331 ILE B CA 1
ATOM 5371 C C . ILE B 1 331 ? 4.383 10.32 1.863 1 98.81 331 ILE B C 1
ATOM 5373 O O . ILE B 1 331 ? 4.242 11.242 2.664 1 98.81 331 ILE B O 1
ATOM 5377 N N . THR B 1 332 ? 3.457 9.461 1.574 1 98.88 332 THR B N 1
ATOM 5378 C CA . THR B 1 332 ? 2.113 9.594 2.125 1 98.88 332 THR B CA 1
ATOM 5379 C C . THR B 1 332 ? 2.141 9.492 3.646 1 98.88 332 THR B C 1
ATOM 5381 O O . THR B 1 332 ? 1.463 10.25 4.34 1 98.88 332 THR B O 1
ATOM 5384 N N . GLU B 1 333 ? 2.896 8.531 4.129 1 98.88 333 GLU B N 1
ATOM 5385 C CA . GLU B 1 333 ? 3.018 8.414 5.578 1 98.88 333 GLU B CA 1
ATOM 5386 C C . GLU B 1 333 ? 3.736 9.617 6.176 1 98.88 333 GLU B C 1
ATOM 5388 O O . GLU B 1 333 ? 3.486 9.992 7.324 1 98.88 333 GLU B O 1
ATOM 5393 N N . GLY B 1 334 ? 4.652 10.219 5.379 1 98.94 334 GLY B N 1
ATOM 5394 C CA . GLY B 1 334 ? 5.238 11.477 5.82 1 98.94 334 GLY B CA 1
ATOM 5395 C C . GLY B 1 334 ? 4.207 12.562 6.047 1 98.94 334 GLY B C 1
ATOM 5396 O O . GLY B 1 334 ? 4.246 13.258 7.066 1 98.94 334 GLY B O 1
ATOM 5397 N N . TYR B 1 335 ? 3.246 12.68 5.07 1 98.88 335 TYR B N 1
ATOM 5398 C CA . TYR B 1 335 ? 2.129 13.602 5.234 1 98.88 335 TYR B CA 1
ATOM 5399 C C . TYR B 1 335 ? 1.347 13.297 6.504 1 98.88 335 TYR B C 1
ATOM 5401 O O . TYR B 1 335 ? 1.037 14.195 7.285 1 98.88 335 TYR B O 1
ATOM 5409 N N . ALA B 1 336 ? 1.091 12.031 6.684 1 98.94 336 ALA B N 1
ATOM 5410 C CA . ALA B 1 336 ? 0.244 11.57 7.785 1 98.94 336 ALA B CA 1
ATOM 5411 C C . ALA B 1 336 ? 0.913 11.828 9.133 1 98.94 336 ALA B C 1
ATOM 5413 O O . ALA B 1 336 ? 0.275 12.312 10.07 1 98.94 336 ALA B O 1
ATOM 5414 N N . ALA B 1 337 ? 2.197 11.5 9.195 1 98.94 337 ALA B N 1
ATOM 5415 C CA . ALA B 1 337 ? 2.938 11.719 10.43 1 98.94 337 ALA B CA 1
ATOM 5416 C C . ALA B 1 337 ? 3.023 13.203 10.766 1 98.94 337 ALA B C 1
ATOM 5418 O O . ALA B 1 337 ? 2.92 13.594 11.93 1 98.94 337 ALA B O 1
ATOM 5419 N N . ALA B 1 338 ? 3.203 14.016 9.742 1 98.88 338 ALA B N 1
ATOM 5420 C CA . ALA B 1 338 ? 3.234 15.461 9.938 1 98.88 338 ALA B CA 1
ATOM 5421 C C . ALA B 1 338 ? 1.905 15.969 10.484 1 98.88 338 ALA B C 1
ATOM 5423 O O . ALA B 1 338 ? 1.879 16.812 11.383 1 98.88 338 ALA B O 1
ATOM 5424 N N . MET B 1 339 ? 0.811 15.453 9.984 1 98.69 339 MET B N 1
ATOM 5425 C CA . MET B 1 339 ? -0.521 15.836 10.438 1 98.69 339 MET B CA 1
ATOM 5426 C C . MET B 1 339 ? -0.698 15.523 11.922 1 98.69 339 MET B C 1
ATOM 5428 O O . MET B 1 339 ? -1.113 16.375 12.703 1 98.69 339 MET B O 1
ATOM 5432 N N . LYS B 1 340 ? -0.295 14.32 12.281 1 98.75 340 LYS B N 1
ATOM 5433 C CA . LYS B 1 340 ? -0.479 13.875 13.664 1 98.75 340 LYS B CA 1
ATOM 5434 C C . LYS B 1 340 ? 0.463 14.617 14.609 1 98.75 340 LYS B C 1
ATOM 5436 O O . LYS B 1 340 ? 0.073 14.992 15.719 1 98.75 340 LYS B O 1
ATOM 5441 N N . ALA B 1 341 ? 1.651 14.852 14.164 1 98.75 341 ALA B N 1
ATOM 5442 C CA . ALA B 1 341 ? 2.602 15.602 14.977 1 98.75 341 ALA B CA 1
ATOM 5443 C C . ALA B 1 341 ? 2.137 17.047 15.172 1 98.75 341 ALA B C 1
ATOM 5445 O O . ALA B 1 341 ? 2.213 17.594 16.266 1 98.75 341 ALA B O 1
ATOM 5446 N N . TYR B 1 342 ? 1.647 17.656 14.109 1 98.5 342 TYR B N 1
ATOM 5447 C CA . TYR B 1 342 ? 1.157 19.031 14.18 1 98.5 342 TYR B CA 1
ATOM 5448 C C . TYR B 1 342 ? -0.001 19.156 15.164 1 98.5 342 TYR B C 1
ATOM 5450 O O . TYR B 1 342 ? -0.021 20.047 16 1 98.5 342 TYR B O 1
ATOM 5458 N N . GLU B 1 343 ? -0.955 18.188 15.07 1 97.88 343 GLU B N 1
ATOM 5459 C CA . GLU B 1 343 ? -2.082 18.172 16 1 97.88 343 GLU B CA 1
ATOM 5460 C C . GLU B 1 343 ? -1.606 18.031 17.438 1 97.88 343 GLU B C 1
ATOM 5462 O O . GLU B 1 343 ? -2.141 18.688 18.344 1 97.88 343 GLU B O 1
ATOM 5467 N N . TYR B 1 344 ? -0.629 17.25 17.609 1 97.69 344 TYR B N 1
ATOM 5468 C CA . TYR B 1 344 ? -0.103 16.984 18.938 1 97.69 344 TYR B CA 1
ATOM 5469 C C . TYR B 1 344 ? 0.546 18.219 19.531 1 97.69 344 TYR B C 1
ATOM 5471 O O . TYR B 1 344 ? 0.253 18.609 20.656 1 97.69 344 TYR B O 1
ATOM 5479 N N . VAL B 1 345 ? 1.366 18.938 18.734 1 97.5 345 VAL B N 1
ATOM 5480 C CA . VAL B 1 345 ? 2.182 20 19.297 1 97.5 345 VAL B CA 1
ATOM 5481 C C . VAL B 1 345 ? 1.363 21.281 19.375 1 97.5 345 VAL B C 1
ATOM 5483 O O . VAL B 1 345 ? 1.678 22.188 20.172 1 97.5 345 VAL B O 1
ATOM 5486 N N . THR B 1 346 ? 0.242 21.391 18.641 1 96.69 346 THR B N 1
ATOM 5487 C CA . THR B 1 346 ? -0.519 22.625 18.641 1 96.69 346 THR B CA 1
ATOM 5488 C C . THR B 1 346 ? -1.788 22.5 19.469 1 96.69 346 THR B C 1
ATOM 5490 O O . THR B 1 346 ? -2.25 23.469 20.078 1 96.69 346 THR B O 1
ATOM 5493 N N . LYS B 1 347 ? -2.389 21.234 19.5 1 95.69 347 LYS B N 1
ATOM 5494 C CA . LYS B 1 347 ? -3.689 21.078 20.141 1 95.69 347 LYS B CA 1
ATOM 5495 C C . LYS B 1 347 ? -3.609 20.047 21.266 1 95.69 347 LYS B C 1
ATOM 5497 O O . LYS B 1 347 ? -4.562 19.891 22.031 1 95.69 347 LYS B O 1
ATOM 5502 N N . GLY B 1 348 ? -2.527 19.359 21.359 1 95.44 348 GLY B N 1
ATOM 5503 C CA . GLY B 1 348 ? -2.373 18.359 22.406 1 95.44 348 GLY B CA 1
ATOM 5504 C C . GLY B 1 348 ? -3.123 17.078 22.109 1 95.44 348 GLY B C 1
ATOM 5505 O O . GLY B 1 348 ? -3.406 16.297 23.031 1 95.44 348 GLY B O 1
ATOM 5506 N N . VAL B 1 349 ? -3.414 16.844 20.844 1 96 349 VAL B N 1
ATOM 5507 C CA . VAL B 1 349 ? -4.211 15.68 20.469 1 96 349 VAL B CA 1
ATOM 5508 C C . VAL B 1 349 ? -3.322 14.438 20.422 1 96 349 VAL B C 1
ATOM 5510 O O . VAL B 1 349 ? -2.262 14.453 19.781 1 96 349 VAL B O 1
ATOM 5513 N N . TRP B 1 350 ? -3.721 13.367 21.109 1 96.69 350 TRP B N 1
ATOM 5514 C CA . TRP B 1 350 ? -3.109 12.039 21.062 1 96.69 350 TRP B CA 1
ATOM 5515 C C . TRP B 1 350 ? -4.176 10.953 21.078 1 96.69 350 TRP B C 1
ATOM 5517 O O . TRP B 1 350 ? -4.957 10.844 22.016 1 96.69 350 TRP B O 1
ATOM 5527 N N . ASP B 1 351 ? -4.211 10.18 19.969 1 95 351 ASP B N 1
ATOM 5528 C CA . ASP B 1 351 ? -5.207 9.117 19.891 1 95 351 ASP B CA 1
ATOM 5529 C C . ASP B 1 351 ? -4.75 7.875 20.656 1 95 351 ASP B C 1
ATOM 5531 O O . ASP B 1 351 ? -3.605 7.441 20.516 1 95 351 ASP B O 1
ATOM 5535 N N . GLU B 1 352 ? -5.613 7.332 21.391 1 92.94 352 GLU B N 1
ATOM 5536 C CA . GLU B 1 352 ? -5.328 6.117 22.156 1 92.94 352 GLU B CA 1
ATOM 5537 C C . GLU B 1 352 ? -5.84 4.879 21.422 1 92.94 352 GLU B C 1
ATOM 5539 O O . GLU B 1 352 ? -6.688 4.984 20.531 1 92.94 352 GLU B O 1
ATOM 5544 N N . SER B 1 353 ? -5.223 3.766 21.719 1 92.94 353 SER B N 1
ATOM 5545 C CA . SER B 1 353 ? -5.656 2.494 21.156 1 92.94 353 SER B CA 1
ATOM 5546 C C . SER B 1 353 ? -5.543 1.365 22.172 1 92.94 353 SER B C 1
ATOM 5548 O O . SER B 1 353 ? -4.586 1.313 22.938 1 92.94 353 SER B O 1
ATOM 5550 N N . ASP B 1 354 ? -6.547 0.447 22.156 1 88.38 354 ASP B N 1
ATOM 5551 C CA . ASP B 1 354 ? -6.516 -0.736 23 1 88.38 354 ASP B CA 1
ATOM 5552 C C . ASP B 1 354 ? -6.039 -1.961 22.234 1 88.38 354 ASP B C 1
ATOM 5554 O O . ASP B 1 354 ? -6.234 -3.096 22.672 1 88.38 354 ASP B O 1
ATOM 5558 N N . PHE B 1 355 ? -5.441 -1.786 21.125 1 90.38 355 PHE B N 1
ATOM 5559 C CA . PHE B 1 355 ? -4.996 -2.867 20.25 1 90.38 355 PHE B CA 1
ATOM 5560 C C . PHE B 1 355 ? -4.047 -3.803 20.984 1 90.38 355 PHE B C 1
ATOM 5562 O O . PHE B 1 355 ? -4.199 -5.023 20.922 1 90.38 355 PHE B O 1
ATOM 5569 N N . ALA B 1 356 ? -3.109 -3.266 21.656 1 81.75 356 ALA B N 1
ATOM 5570 C CA . ALA B 1 356 ? -2.111 -4.082 22.344 1 81.75 356 ALA B CA 1
ATOM 5571 C C . ALA B 1 356 ? -2.74 -4.883 23.484 1 81.75 356 ALA B C 1
ATOM 5573 O O . ALA B 1 356 ? -2.375 -6.039 23.719 1 81.75 356 ALA B O 1
ATOM 5574 N N . LYS B 1 357 ? -3.686 -4.32 24.188 1 76.81 357 LYS B N 1
ATOM 5575 C CA . LYS B 1 357 ? -4.34 -4.984 25.312 1 76.81 357 LYS B CA 1
ATOM 5576 C C . LYS B 1 357 ? -5.195 -6.152 24.828 1 76.81 357 LYS B C 1
ATOM 5578 O O . LYS B 1 357 ? -5.223 -7.211 25.469 1 76.81 357 LYS B O 1
ATOM 5583 N N . LYS B 1 358 ? -5.738 -6.027 23.734 1 75.19 358 LYS B N 1
ATOM 5584 C CA . LYS B 1 358 ? -6.645 -7.051 23.219 1 75.19 358 LYS B CA 1
ATOM 5585 C C . LYS B 1 358 ? -5.867 -8.219 22.625 1 75.19 358 LYS B C 1
ATOM 5587 O O . LYS B 1 358 ? -6.34 -9.359 22.625 1 75.19 358 LYS B O 1
ATOM 5592 N N . ARG B 1 359 ? -4.801 -8.016 22.078 1 72.12 359 ARG B N 1
ATOM 5593 C CA . ARG B 1 359 ? -3.998 -9.07 21.469 1 72.12 359 ARG B CA 1
ATOM 5594 C C . ARG B 1 359 ? -3.406 -9.992 22.547 1 72.12 359 ARG B C 1
ATOM 5596 O O . ARG B 1 359 ? -3.277 -11.195 22.328 1 72.12 359 ARG B O 1
ATOM 5603 N N . VAL B 1 360 ? -3.168 -9.406 23.562 1 53.22 360 VAL B N 1
ATOM 5604 C CA . VAL B 1 360 ? -2.68 -10.211 24.672 1 53.22 360 VAL B CA 1
ATOM 5605 C C . VAL B 1 360 ? -3.803 -11.102 25.203 1 53.22 360 VAL B C 1
ATOM 5607 O O . VAL B 1 360 ? -3.572 -12.273 25.531 1 53.22 360 VAL B O 1
ATOM 5610 N N . GLU B 1 361 ? -4.973 -10.602 25.156 1 46.88 361 GLU B N 1
ATOM 5611 C CA . GLU B 1 361 ? -6.105 -11.352 25.672 1 46.88 361 GLU B CA 1
ATOM 5612 C C . GLU B 1 361 ? -6.438 -12.547 24.781 1 46.88 361 GLU B C 1
ATOM 5614 O O . GLU B 1 361 ? -6.785 -13.617 25.281 1 46.88 361 GLU B O 1
ATOM 5619 N N . VAL B 1 362 ? -6.195 -12.453 23.547 1 47.44 362 VAL B N 1
ATOM 5620 C CA . VAL B 1 362 ? -6.512 -13.531 22.609 1 47.44 362 VAL B CA 1
ATOM 5621 C C . VAL B 1 362 ? -5.418 -14.594 22.672 1 47.44 362 VAL B C 1
ATOM 5623 O O . VAL B 1 362 ? -5.703 -15.789 22.562 1 47.44 362 VAL B O 1
ATOM 5626 N N . ALA B 1 363 ? -4.25 -14.18 22.781 1 46.34 363 ALA B N 1
ATOM 5627 C CA . ALA B 1 363 ? -3.135 -15.125 22.875 1 46.34 363 ALA B CA 1
ATOM 5628 C C . ALA B 1 363 ? -3.252 -15.969 24.141 1 46.34 363 ALA B C 1
ATOM 5630 O O . ALA B 1 363 ? -2.738 -17.094 24.188 1 46.34 363 ALA B O 1
ATOM 5631 N N . HIS B 1 364 ? -3.924 -15.445 25.094 1 41.19 364 HIS B N 1
ATOM 5632 C CA . HIS B 1 364 ? -4.082 -16.172 26.344 1 41.19 364 HIS B CA 1
ATOM 5633 C C . HIS B 1 364 ? -5.367 -17 26.344 1 41.19 364 HIS B C 1
ATOM 5635 O O . HIS B 1 364 ? -5.621 -17.766 27.281 1 41.19 364 HIS B O 1
ATOM 5641 N N . HIS B 1 365 ? -6.078 -16.828 25.297 1 36.66 365 HIS B N 1
ATOM 5642 C CA . HIS B 1 365 ? -7.242 -17.703 25.25 1 36.66 365 HIS B CA 1
ATOM 5643 C C . HIS B 1 365 ? -7.07 -18.781 24.188 1 36.66 365 HIS B C 1
ATOM 5645 O O . HIS B 1 365 ? -6.637 -18.5 23.062 1 36.66 365 HIS B O 1
#

Organism: NCBI:txid1293036

Radius of gyration: 25.63 Å; Cα contacts (8 Å, |Δi|>4): 1748; chains: 2; bounding box: 71×70×59 Å

Foldseek 3Di:
DPFAEEEEEAQALLSLLLLLVLLVVVHAYEYEEQAQDHHAPCVVLVAQAAPDVRHGPCVVRVVSRVSNVVSPHHYHYNKAWQAWDDPPQFIWIWIAHPVGDTDIDTHRFYEYEHAWDWDDLVVVPQAQVPHFFQEAALSNLRVCLSVVQQDGPVRHHWQEEEEEPQRQACDPVNLHNHHLLCLLLSLQSSLQSSCVSVVNHAYEYEDQDRDLDDPSVPSGVVCSCPPRVYHYFHWDWGGWDADPPRWIWTWTFGPVPVRDTDTDTTSHYYYSTHIDHDPRLVSVCVNYVFDADPNHATDAQDCPPGVQHTPDPRYGYAYPSRHRDGSVRRSVSSVVNSVVNVCCSPVVDDDDDCVVVVVVVVVVD/DPFAEEEEEAQALLSLLLLLVLLVVVHAYEYEEQAQDHHAPCVVLVAQAAPDVRHGPCVVRVVSRVSNVVSPHHYHYNKAWQAWDDPPQFIWIWIAHPVGDTDIDTHRFYEYEHAWDWDDLVVVPQAQVPHFFQEAALSNLRVCLSVVQQDGPVRHHWQEEEEEPQRAACDPVNLHNHHLLCLLLSLQSSLQSSCVSVVNHAYEYEDQDRRLDDPSVPSGVVCSCPPRVYHYFHWDWGGWDADPPRWIWTWTFGPVPVRDTDTDTTSHYYYSTHIDHDPRLVSVCVNYVFDADPNHATDAQDCPPQVQHTPDPRYGYAYPSRHRDGSVRRSVSSVVNSVVNVCCSPVVDDDHDCVVVVVVVVVVD

Sequence (730 aa):
MAGEKVLVVGSGPAGLSATKELRNLGVDVVLVERESYLGGTPKKLKYSLLFPELRPASEVLDPLIKGVESSGVKTYMESIVEGVKDEGKGFTVSIKDKSGKITNEKVNAIIAASGFEHFDSRRKYEYGYGIIPNIYQISDIERMLSENKLVTTKGTPPKRVAILLCVGSRDATVGNTYCSRVCCAVSTKQAMEIKERVPDAVVHIYYMDIRTYGLMEDKLYWKSQLEYRVGYIRGRISEFMRGPNDTVIIKGEDTMNLNRALVVPYDMVILANGMELGLGSKQVAKALGLELEEHGFVKPIDPDRLPVQSTKKGIFLAGAITGPKTISDSITEGYAAAMKAYEYVTKGVWDESDFAKKRVEVAHHMAGEKVLVVGSGPAGLSATKELRNLGVDVVLVERESYLGGTPKKLKYSLLFPELRPASEVLDPLIKGVESSGVKTYMESIVEGVKDEGKGFTVSIKDKSGKITNEKVNAIIAASGFEHFDSRRKYEYGYGIIPNIYQISDIERMLSENKLVTTKGTPPKRVAILLCVGSRDATVGNTYCSRVCCAVSTKQAMEIKERVPDAVVHIYYMDIRTYGLMEDKLYWKSQLEYRVGYIRGRISEFMRGPNDTVIIKGEDTMNLNRALVVPYDMVILANGMELGLGSKQVAKALGLELEEHGFVKPIDPDRLPVQSTKKGIFLAGAITGPKTISDSITEGYAAAMKAYEYVTKGVWDESDFAKKRVEVAHH

pLDDT: mean 94.54, std 9.43, range [33.91, 98.94]

InterPro domains:
  IPR023753 FAD/NAD(P)-binding domain [PF07992] (5-334)
  IPR036188 FAD/NAD(P)-binding domain superfamily [G3DSA:3.50.50.60] (4-151)
  IPR036188 FAD/NAD(P)-binding domain superfamily [G3DSA:3.50.50.60] (207-347)
  IPR036188 FAD/NAD(P)-binding domain superfamily [SSF51905] (5-345)
  IPR051691 Metabolic Enzymes: Cyanogenesis, Opine Oxidation, G-3-P Dehydrogenation [PTHR42949] (6-357)

Solvent-accessible surface area (backbone atoms only — not comparable to full-atom values): 36514 Å² total; per-residue (Å²): 125,90,73,53,26,36,34,31,36,22,38,19,57,12,22,30,35,21,52,35,55,34,44,74,72,69,37,46,48,40,37,35,20,61,47,94,65,76,41,34,66,53,52,75,39,35,48,28,64,33,78,72,78,64,40,56,36,60,76,53,48,46,60,42,51,50,48,36,63,73,64,68,56,50,66,41,59,33,18,46,64,64,33,60,42,84,64,85,80,25,34,41,35,36,35,30,36,81,89,62,54,73,46,78,45,78,27,40,32,36,36,47,14,54,24,60,31,65,42,64,57,62,80,42,62,54,65,27,44,89,71,38,65,41,43,42,37,53,63,56,48,24,37,23,58,54,66,70,54,63,46,36,92,83,66,42,67,54,50,30,38,37,34,38,56,55,34,68,16,63,28,67,90,78,69,25,49,30,31,32,55,44,44,54,48,53,51,46,52,48,50,44,52,49,33,70,75,33,70,83,36,46,42,37,36,36,29,86,55,64,44,43,53,20,63,31,24,34,62,37,60,47,39,31,38,75,77,60,58,44,41,77,41,47,39,54,75,68,39,49,43,77,38,79,96,51,17,36,29,40,33,32,29,27,44,67,60,77,51,36,79,39,80,47,76,19,42,28,38,33,35,25,42,15,62,38,63,26,72,67,32,50,46,44,31,58,28,67,68,54,55,63,40,96,87,59,22,42,33,40,41,27,68,61,76,36,59,34,33,36,79,46,92,57,35,25,30,21,33,32,31,59,36,60,63,52,68,36,56,11,30,40,30,5,31,22,24,29,38,52,48,50,39,28,59,74,68,65,53,76,89,82,73,63,52,65,64,51,52,54,54,50,74,75,96,126,90,74,55,25,36,35,31,36,22,38,18,56,13,22,30,36,21,51,34,55,35,44,73,71,68,38,46,47,38,37,36,22,62,48,92,64,76,40,36,66,54,52,76,38,35,49,29,65,33,78,69,78,65,40,56,37,59,76,53,48,46,60,42,50,50,47,35,63,72,64,68,56,49,66,42,58,33,18,44,65,63,34,60,42,84,64,87,81,27,34,40,34,35,34,31,36,83,88,62,54,73,46,78,45,78,27,42,32,36,34,48,13,55,24,59,32,66,42,64,57,62,79,42,62,55,65,27,44,89,71,39,64,42,43,42,38,51,63,56,48,24,38,23,56,52,66,71,54,64,47,34,92,83,67,43,67,54,51,29,39,38,33,37,58,57,34,69,16,61,29,66,93,79,70,25,50,30,32,30,55,46,42,54,47,52,50,46,52,49,49,43,52,48,32,69,75,33,71,85,37,46,41,36,38,36,29,86,55,63,44,43,54,20,60,31,24,35,63,36,57,48,38,31,38,75,76,58,58,45,41,78,43,48,38,54,78,67,39,51,42,78,40,78,95,53,17,34,30,42,34,31,30,27,44,68,59,77,50,36,78,39,81,47,78,20,42,28,38,33,36,25,43,15,60,38,62,26,73,68,33,51,46,44,31,59,29,67,66,53,53,65,38,96,86,58,23,44,35,39,43,27,69,61,75,35,59,34,32,35,78,43,93,58,34,25,29,19,31,31,31,57,37,57,64,53,67,36,55,10,30,41,30,4,32,23,24,28,38,51,49,49,40,30,60,75,69,64,51,76,88,82,71,63,53,65,65,50,53,53,54,50,75,72,95

Nearest PDB structures (foldseek):
  6tjr-assembly1_B  TM=9.594E-01  e=1.065E-44  Hyphomicrobium denitrificans
  5odr-assembly1_A  TM=9.360E-01  e=1.308E-37  Methanothermococcus thermolithotrophicus DSM 2095
  7bkd-assembly1_a  TM=9.503E-01  e=2.211E-33  Methanospirillum hungatei JF-1
  7bke-assembly1_a  TM=9.357E-01  e=9.750E-33  Methanospirillum hungatei JF-1
  6pvh-assembly1_A  TM=7.632E-01  e=6.528E-08  Penicillium fellutanum

Secondary structure (DSSP, 8-state):
----EEEEE--SHHHHHHHHHHHHTT-EEEEE-SSSSSSHHHHHTT--EETTTTEETHHHHHHHHHHHHHTT-EEE-SEEEEEEEE-SSSEEEEEEETT--EEEEEESEEEE----EE--GGGSGGG-TTTSTTEEEHHHHHHHHHTT----TTS---SEEEEEEEETSSBGGGTB-S--SSHHHHHHHHHHHHHHHSTT-EEEEEESS----TTHIIIIIIHHHHTT--EEEEEEEEEEEE-GGG-EEEEEEETTTTTEEEEEEESEEEEEE-EE--HHHHHHHHHHT--B-TTSSBPEEETTTEEEEESSTTEEE-GGGGS---HHHHHHHHHHHHHHHHHHHHH-------HHHHHHHHHT-/----EEEEE--SHHHHHHHHHHHHTT-EEEEE-SSSSSSHHHHHTT--EETTTTEETHHHHHHHHHHHHTTT-EEE-SEEEEEEEE-SSSEEEEEEETT--EEEEEESEEEE----EE--GGGSGGG-TTTSTTEEEHHHHHHHHHTT----TTS---SEEEEEEEETSSBGGGTB-S--SSHHHHHHHHHHHHHHHSTT-EEEEEESS----TTHIIIIIIHHHHHH--EEEEEEEEEEEE-GGG-EEEEEEETTTTTEEEEEEESEEEEEE-EE--HHHHHHHHHHT--B-TTSSBPPSBTTTBTTB-SSTTEEE-GGGGS---HHHHHHHHHHHHHHHHHHHHH-------HHHHHHHHHT-